Protein AF-A0A7C2QQK3-F1 (afdb_monomer)

Secondary structure (DSSP, 8-state):
-------------PPPHHHHHHHHHHHHHHHHHHHHSS----------S-------PPPPPEEEEE-SSEEEEEEEETTTEEEEEEEETTT-PBPPS-EEEEEETTEEEEPEEEETTEEEEE-GGGS-SS-EEEEEEEE-SS-EEEEEEEE-----HHHHTTS--TT---THHHHHHHHHHHHHHHHHHHHHHHHTSS-------------------------------STTSSHHHHHHHSSSS---------PPPPPTT------EE-TTS-EE--HHHHHHTT-EEEE--EEEEEEEEEEEEEEEE-TTSEEEEE-SS-EEEE--TT----TT-EE-TT-EEEEEEE---HHHHHHHHHHHHHHHHHHHHHHHHHHHHHHSTTSS-HHHHHHHHHHHHHHHHHHHHHGGGGT-PEEEE-SSSEEEEEE---TT-EE-TT-EEEEEE-TT-EEEEEEES-GGGGTTEEEEEEEETTS-EEEEEEEEE-SS-BTTBEEEEEEEES---TT--TT-EEEEEEEEEEEEEEEEEEGGGEEE-TTS-EEEEEE-SSSEEEEEE-EEEESSSSEEEEEES--TT-EEEEESHHHHTT--

Mean predicted aligned error: 18.31 Å

Sequence (596 aa):
MPRQHRATDARGARPAPAATLLRLLLAALLAAGQFALAPAAVAHEGHDHDQPTPLNLPIAPRVVAVTPDYELVGVLSGERRLTIFLHRYATNEPVRNAKLAVASGESAVEASRKEDGVFEAEAPWIATDEPLDLTFRLTLPDDQDILTGRLERPASAAEQAATPPFGALSERHVLAVAGGALMAGVLLALLIGAGLARRRGAGAAEPVSGDSAGSTPPANAKGRLLRRSIAVRVVVVAALAALLGRAGAAESADLPSLPPTTATDQPQRMPDGSLFVPKATQHLLAVRTMVAEETRAPRAVELVGTVIADPNSFGRVQAARPGRIEAPPGGLPFIGKRVEKGELLGVLQPYIEAADKANIESQIAEAEARIVKLRTILSRYNERPGAMPQVRIDEVEGELNALLRKRAELQPSLVAREEIRASVTGVVSAANVVAGQIVEAREVLFEIVDPQRYWVEAIAHDTSVTSSLGRAFAVTTGGERLALELAGLGPSLRQQAAPLMFRVTGGAPANLGVGKPLKVILQSTLEVRGIVLPASSLVRAPSGLPVVWVKTEAERFEPHTVRYEPLDGQRVLVVAGLAADMRVVTEGATLLNQIR

Foldseek 3Di:
DDDDDDDDDDDDDDDDVPVVVVVVVVVVVVVVVVVVPPPPPPPDPPDDDDPPPPCPQFAFFWKWWDDQFKTKIWGDAPQFKTKMAIATPFWRHFAPQKWKWKDFPPDIFTWDDDDRRITMTGDPVSNDQDKTKMWMWIDHPVDTDIIIIIGDHPDPPVVVPPPPPPDDPDPVVVVVVVVVVVVVVVVVVVVVVVVVPPDDDDDDDDDDDDDDDDDDDDDDDDDDDPDDDDVPVVVVVVVVVVVVPDDDDDDDDDDPDRDDPDSPQDWFADPQRKIQFDSVRCVVLVWTWHFWDKDKAFFKDKFKKFKAFDPVQKDWFFAQFWFWKAADPVGADDFFDWDAFFAFRIKGDHDDDPVRLVVLVVLLVVLVVLLVVLVVVVVVCVVPPPPDDPVVNVVSVVSNVVSVVVNVVSVCVNGPIDGGGTRHGAGWNDAPDDHGDIDGHGHGGTMGGHQFWMKMKTWALDPVLVVQFDFKWKAAPVRDIWGWDFPDWAPDDDVNTIITIIITPPTDPPPDDGGGMIMMMTGGPDIAIFTKAFPQQWDAAPVRFIWGWWCPDPRMIDTWGFDWGDRGVGIIGTRDRDDGRTITTRGSRVVSNPHD

Radius of gyration: 51.92 Å; Cα contacts (8 Å, |Δi|>4): 974; chains: 1; bounding box: 99×131×140 Å

Structure (mmCIF, N/CA/C/O backbone):
data_AF-A0A7C2QQK3-F1
#
_entry.id   AF-A0A7C2QQK3-F1
#
loop_
_atom_site.group_PDB
_atom_site.id
_atom_site.type_symbol
_atom_site.label_atom_id
_atom_site.label_alt_id
_atom_site.label_comp_id
_atom_site.label_asym_id
_atom_site.label_entity_id
_atom_site.label_seq_id
_atom_site.pdbx_PDB_ins_code
_atom_site.Cartn_x
_atom_site.Cartn_y
_atom_site.Cartn_z
_atom_site.occupancy
_atom_site.B_iso_or_equiv
_atom_site.auth_seq_id
_atom_site.auth_comp_id
_atom_site.auth_asym_id
_atom_site.auth_atom_id
_atom_site.pdbx_PDB_model_num
ATOM 1 N N . MET A 1 1 ? -38.581 72.144 -27.361 1.00 40.94 1 MET A N 1
ATOM 2 C CA . MET A 1 1 ? -38.156 73.550 -27.141 1.00 40.94 1 MET A CA 1
ATOM 3 C C . MET A 1 1 ? -37.507 73.642 -25.770 1.00 40.94 1 MET A C 1
ATOM 5 O O . MET A 1 1 ? -37.997 72.920 -24.910 1.00 40.94 1 MET A O 1
ATOM 9 N N . PRO A 1 2 ? -36.518 74.521 -25.514 1.00 54.69 2 PRO A N 1
ATOM 10 C CA . PRO A 1 2 ? -35.853 75.517 -26.382 1.00 54.69 2 PRO A CA 1
ATOM 11 C C . PRO A 1 2 ? -34.306 75.296 -26.374 1.00 54.69 2 PRO A C 1
ATOM 13 O O . PRO A 1 2 ? -33.856 74.331 -25.781 1.00 54.69 2 PRO A O 1
ATOM 16 N N . ARG A 1 3 ? -33.372 76.052 -26.963 1.00 34.84 3 ARG A N 1
ATOM 17 C CA . ARG A 1 3 ? -33.247 77.205 -27.879 1.00 34.84 3 ARG A CA 1
ATOM 18 C C . ARG A 1 3 ? -31.761 77.174 -28.311 1.00 34.84 3 ARG A C 1
ATOM 20 O O . ARG A 1 3 ? -30.904 76.900 -27.485 1.00 34.84 3 ARG A O 1
ATOM 27 N N . GLN A 1 4 ? -31.461 77.245 -29.607 1.00 37.53 4 GLN A N 1
ATOM 28 C CA . GLN A 1 4 ? -30.807 78.395 -30.263 1.00 37.53 4 GLN A CA 1
ATOM 29 C C . GLN A 1 4 ? -29.489 78.905 -29.642 1.00 37.53 4 GLN A C 1
ATOM 31 O O . GLN A 1 4 ? -29.513 79.476 -28.562 1.00 37.53 4 GLN A O 1
ATOM 36 N N . HIS A 1 5 ? -28.399 78.887 -30.422 1.00 34.41 5 HIS A N 1
ATOM 37 C CA . HIS A 1 5 ? -27.793 80.102 -31.009 1.00 34.41 5 HIS A CA 1
ATOM 38 C C . HIS A 1 5 ? -26.676 79.732 -32.007 1.00 34.41 5 HIS A C 1
ATOM 40 O O . HIS A 1 5 ? -25.818 78.916 -31.707 1.00 34.41 5 HIS A O 1
ATOM 46 N N . ARG A 1 6 ? -26.838 80.093 -33.292 1.00 33.69 6 ARG A N 1
ATOM 47 C CA . ARG A 1 6 ? -26.238 81.268 -33.977 1.00 33.69 6 ARG A CA 1
ATOM 48 C C . ARG A 1 6 ? -24.703 81.256 -33.912 1.00 33.69 6 ARG A C 1
ATOM 50 O O . ARG A 1 6 ? -24.139 81.475 -32.855 1.00 33.69 6 ARG A O 1
ATOM 57 N N . ALA A 1 7 ? -24.036 80.838 -34.985 1.00 34.94 7 ALA A N 1
ATOM 58 C CA . ALA A 1 7 ? -23.730 81.612 -36.200 1.00 34.94 7 ALA A CA 1
ATOM 59 C C . ALA A 1 7 ? -22.526 82.532 -36.007 1.00 34.94 7 ALA A C 1
ATOM 61 O O . ALA A 1 7 ? -22.624 83.467 -35.226 1.00 34.94 7 ALA A O 1
ATOM 62 N N . THR A 1 8 ? -21.488 82.325 -36.818 1.00 34.78 8 THR A N 1
ATOM 63 C CA . THR A 1 8 ? -20.737 83.405 -37.472 1.00 34.78 8 THR A CA 1
ATOM 64 C C . THR A 1 8 ? -19.872 82.828 -38.587 1.00 34.78 8 THR A C 1
ATOM 66 O O . THR A 1 8 ? -18.930 82.074 -38.366 1.00 34.78 8 THR A O 1
ATOM 69 N N . ASP A 1 9 ? -20.239 83.213 -39.804 1.00 38.50 9 ASP A N 1
ATOM 70 C CA . ASP A 1 9 ? -19.414 83.168 -41.002 1.00 38.50 9 ASP A CA 1
ATOM 71 C C . ASP A 1 9 ? -18.315 84.237 -40.871 1.00 38.50 9 ASP A C 1
ATOM 73 O O . ASP A 1 9 ? -18.612 85.387 -40.537 1.00 38.50 9 ASP A O 1
ATOM 77 N N . ALA A 1 10 ? -17.060 83.892 -41.158 1.00 35.22 10 ALA A N 1
ATOM 78 C CA . ALA A 1 10 ? -15.980 84.863 -41.315 1.00 35.22 10 ALA A CA 1
ATOM 79 C C . ALA A 1 10 ? -15.124 84.489 -42.530 1.00 35.22 10 ALA A C 1
ATOM 81 O O . ALA A 1 10 ? -14.288 83.587 -42.498 1.00 35.22 10 ALA A O 1
ATOM 82 N N . ARG A 1 11 ? -15.362 85.216 -43.627 1.00 41.12 11 ARG A N 1
ATOM 83 C CA . ARG A 1 11 ? -14.527 85.236 -44.833 1.00 41.12 11 ARG A CA 1
ATOM 84 C C . ARG A 1 11 ? -13.123 85.737 -44.486 1.00 41.12 11 ARG A C 1
ATOM 86 O O . ARG A 1 11 ? -12.983 86.818 -43.925 1.00 41.12 11 ARG A O 1
ATOM 93 N N . GLY A 1 12 ? -12.095 85.013 -44.927 1.00 33.34 12 GLY A N 1
ATOM 94 C CA . GLY A 1 12 ? -10.702 85.448 -44.832 1.00 33.34 12 GLY A CA 1
ATOM 95 C C . GLY A 1 12 ? -9.810 84.794 -45.887 1.00 33.34 12 GLY A C 1
ATOM 96 O O . GLY A 1 12 ? -9.457 83.631 -45.759 1.00 33.34 12 GLY A O 1
ATOM 97 N N . ALA A 1 13 ? -9.491 85.568 -46.928 1.00 41.94 13 ALA A N 1
ATOM 98 C CA . ALA A 1 13 ? -8.321 85.500 -47.814 1.00 41.94 13 ALA A CA 1
ATOM 99 C C . ALA A 1 13 ? -7.805 84.118 -48.293 1.00 41.94 13 ALA A C 1
ATOM 101 O O . ALA A 1 13 ? -7.096 83.407 -47.588 1.00 41.94 13 ALA A O 1
ATOM 102 N N . ARG A 1 14 ? -8.031 83.808 -49.580 1.00 46.09 14 ARG A N 1
ATOM 103 C CA . ARG A 1 14 ? -7.298 82.757 -50.311 1.00 46.09 14 ARG A CA 1
ATOM 104 C C . ARG A 1 14 ? -5.893 83.259 -50.704 1.00 46.09 14 ARG A C 1
ATOM 106 O O . ARG A 1 14 ? -5.821 84.202 -51.491 1.00 46.09 14 ARG A O 1
ATOM 113 N N . PRO A 1 15 ? -4.786 82.640 -50.251 1.00 46.12 15 PRO A N 1
ATOM 114 C CA . PRO A 1 15 ? -3.475 82.831 -50.869 1.00 46.12 15 PRO A CA 1
ATOM 115 C C . PRO A 1 15 ? -3.367 82.054 -52.195 1.00 46.12 15 PRO A C 1
ATOM 117 O O . PRO A 1 15 ? -3.957 80.986 -52.362 1.00 46.12 15 PRO A O 1
ATOM 120 N N . ALA A 1 16 ? -2.611 82.618 -53.142 1.00 49.19 16 ALA A N 1
ATOM 121 C CA . ALA A 1 16 ? -2.389 82.110 -54.496 1.00 49.19 16 ALA A CA 1
ATOM 122 C C . ALA A 1 16 ? -1.953 80.623 -54.537 1.00 49.19 16 ALA A C 1
ATOM 124 O O . ALA A 1 16 ? -1.145 80.196 -53.707 1.00 49.19 16 ALA A O 1
ATOM 125 N N . PRO A 1 17 ? -2.421 79.833 -55.526 1.00 51.62 17 PRO A N 1
ATOM 126 C CA . PRO A 1 17 ? -2.333 78.370 -55.505 1.00 51.62 17 PRO A CA 1
ATOM 127 C C . PRO A 1 17 ? -0.897 77.826 -55.521 1.00 51.62 17 PRO A C 1
ATOM 129 O O . PRO A 1 17 ? -0.668 76.730 -55.026 1.00 51.62 17 PRO A O 1
ATOM 132 N N . ALA A 1 18 ? 0.090 78.577 -56.017 1.00 52.53 18 ALA A N 1
ATOM 133 C CA . ALA A 1 18 ? 1.447 78.066 -56.228 1.00 52.53 18 ALA A CA 1
ATOM 134 C C . ALA A 1 18 ? 2.254 77.837 -54.931 1.00 52.53 18 ALA A C 1
ATOM 136 O O . ALA A 1 18 ? 2.987 76.854 -54.830 1.00 52.53 18 ALA A O 1
ATOM 137 N N . ALA A 1 19 ? 2.108 78.696 -53.914 1.00 51.47 19 ALA A N 1
ATOM 138 C CA . ALA A 1 19 ? 2.825 78.532 -52.641 1.00 51.47 19 ALA A CA 1
ATOM 139 C C . ALA A 1 19 ? 2.189 77.446 -51.756 1.00 51.47 19 ALA A C 1
ATOM 141 O O . ALA A 1 19 ? 2.882 76.758 -51.004 1.00 51.47 19 ALA A O 1
ATOM 142 N N . THR A 1 20 ? 0.874 77.260 -51.881 1.00 55.06 20 THR A N 1
ATOM 143 C CA . THR A 1 20 ? 0.112 76.213 -51.194 1.00 55.06 20 THR A CA 1
ATOM 144 C C . THR A 1 20 ? 0.349 74.851 -51.845 1.00 55.06 20 THR A C 1
ATOM 146 O O . THR A 1 20 ? 0.565 73.884 -51.124 1.00 55.06 20 THR A O 1
ATOM 149 N N . LEU A 1 21 ? 0.428 74.780 -53.183 1.00 54.09 21 LEU A N 1
ATOM 150 C CA . LEU A 1 21 ? 0.803 73.564 -53.917 1.00 54.09 21 LEU A CA 1
ATOM 151 C C . LEU A 1 21 ? 2.232 73.121 -53.609 1.00 54.09 21 LEU A C 1
ATOM 153 O O . LEU A 1 21 ? 2.440 71.937 -53.391 1.00 54.09 21 LEU A O 1
ATOM 157 N N . LEU A 1 22 ? 3.199 74.040 -53.516 1.00 55.88 22 LEU A N 1
ATOM 158 C CA . LEU A 1 22 ? 4.580 73.682 -53.173 1.00 55.88 22 LEU A CA 1
ATOM 159 C C . LEU A 1 22 ? 4.708 73.193 -51.721 1.00 55.88 22 LEU A C 1
ATOM 161 O O . LEU A 1 22 ? 5.446 72.251 -51.457 1.00 55.88 22 LEU A O 1
ATOM 165 N N . ARG A 1 23 ? 3.961 73.788 -50.779 1.00 56.34 23 ARG A N 1
ATOM 166 C CA . ARG A 1 23 ? 3.910 73.324 -49.381 1.00 56.34 23 ARG A CA 1
ATOM 167 C C . ARG A 1 23 ? 3.159 71.999 -49.230 1.00 56.34 23 ARG A C 1
ATOM 169 O O . ARG A 1 23 ? 3.578 71.182 -48.420 1.00 56.34 23 ARG A O 1
ATOM 176 N N . LEU A 1 24 ? 2.120 71.757 -50.033 1.00 64.19 24 LEU A N 1
ATOM 177 C CA . LEU A 1 24 ? 1.419 70.469 -50.113 1.00 64.19 24 LEU A CA 1
ATOM 178 C C . LEU A 1 24 ? 2.286 69.384 -50.762 1.00 64.19 24 LEU A C 1
ATOM 180 O O . LEU A 1 24 ? 2.280 68.261 -50.280 1.00 64.19 24 LEU A O 1
ATOM 184 N N . LEU A 1 25 ? 3.087 69.714 -51.780 1.00 62.25 25 LEU A N 1
ATOM 185 C CA . LEU A 1 25 ? 4.060 68.797 -52.388 1.00 62.25 25 LEU A CA 1
ATOM 186 C C . LEU A 1 25 ? 5.205 68.466 -51.427 1.00 62.25 25 LEU A C 1
ATOM 188 O O . LEU A 1 25 ? 5.598 67.310 -51.329 1.00 62.25 25 LEU A O 1
ATOM 192 N N . LEU A 1 26 ? 5.707 69.451 -50.673 1.00 60.78 26 LEU A N 1
ATOM 193 C CA . LEU A 1 26 ? 6.748 69.218 -49.670 1.00 60.78 26 LEU A CA 1
ATOM 194 C C . LEU A 1 26 ? 6.215 68.408 -48.478 1.00 60.78 26 LEU A C 1
ATOM 196 O O . LEU A 1 26 ? 6.904 67.515 -47.997 1.00 60.78 26 LEU A O 1
ATOM 200 N N . ALA A 1 27 ? 4.984 68.679 -48.030 1.00 62.91 27 ALA A N 1
ATOM 201 C CA . ALA A 1 27 ? 4.314 67.897 -46.992 1.00 62.91 27 ALA A CA 1
ATOM 202 C C . ALA A 1 27 ? 3.978 66.473 -47.470 1.00 62.91 27 ALA A C 1
ATOM 204 O O . ALA A 1 27 ? 4.145 65.530 -46.704 1.00 62.91 27 ALA A O 1
ATOM 205 N N . ALA A 1 28 ? 3.592 66.298 -48.739 1.00 63.09 28 ALA A N 1
ATOM 206 C CA . ALA A 1 28 ? 3.385 64.987 -49.349 1.00 63.09 28 ALA A CA 1
ATOM 207 C C . ALA A 1 28 ? 4.700 64.204 -49.506 1.00 63.09 28 ALA A C 1
ATOM 209 O O . ALA A 1 28 ? 4.709 63.004 -49.262 1.00 63.09 28 ALA A O 1
ATOM 210 N N . LEU A 1 29 ? 5.822 64.860 -49.831 1.00 59.62 29 LEU A N 1
ATOM 211 C CA . LEU A 1 29 ? 7.143 64.215 -49.872 1.00 59.62 29 LEU A CA 1
ATOM 212 C C . LEU A 1 29 ? 7.681 63.867 -48.476 1.00 59.62 29 LEU A C 1
ATOM 214 O O . LEU A 1 29 ? 8.307 62.823 -48.315 1.00 59.62 29 LEU A O 1
ATOM 218 N N . LEU A 1 30 ? 7.424 64.696 -47.460 1.00 53.91 30 LEU A N 1
ATOM 219 C CA . LEU A 1 30 ? 7.765 64.383 -46.066 1.00 53.91 30 LEU A CA 1
ATOM 220 C C . LEU A 1 30 ? 6.890 63.250 -45.502 1.00 53.91 30 LEU A C 1
ATOM 222 O O . LEU A 1 30 ? 7.413 62.385 -44.804 1.00 53.91 30 LEU A O 1
ATOM 226 N N . ALA A 1 31 ? 5.603 63.195 -45.856 1.00 54.06 31 ALA A N 1
ATOM 227 C CA . ALA A 1 31 ? 4.715 62.085 -45.506 1.00 54.06 31 ALA A CA 1
ATOM 228 C C . ALA A 1 31 ? 5.073 60.788 -46.261 1.00 54.06 31 ALA A C 1
ATOM 230 O O . ALA A 1 31 ? 5.078 59.713 -45.665 1.00 54.06 31 ALA A O 1
ATOM 231 N N . ALA A 1 32 ? 5.459 60.877 -47.539 1.00 51.06 32 ALA A N 1
ATOM 232 C CA . ALA A 1 32 ? 5.952 59.736 -48.316 1.00 51.06 32 ALA A CA 1
ATOM 233 C C . ALA A 1 32 ? 7.315 59.229 -47.806 1.00 51.06 32 ALA A C 1
ATOM 235 O O . ALA A 1 32 ? 7.555 58.026 -47.786 1.00 51.06 32 ALA A O 1
ATOM 236 N N . GLY A 1 33 ? 8.183 60.123 -47.319 1.00 46.44 33 GLY A N 1
ATOM 237 C CA . GLY A 1 33 ? 9.449 59.763 -46.672 1.00 46.44 33 GLY A CA 1
ATOM 238 C C . GLY A 1 33 ? 9.269 59.073 -45.315 1.00 46.44 33 GLY A C 1
ATOM 239 O O . GLY A 1 33 ? 10.039 58.177 -44.982 1.00 46.44 33 GLY A O 1
ATOM 240 N N . GLN A 1 34 ? 8.223 59.425 -44.558 1.00 46.56 34 GLN A N 1
ATOM 241 C CA . GLN A 1 34 ? 7.850 58.711 -43.329 1.00 46.56 34 GLN A CA 1
ATOM 242 C C . GLN A 1 34 ? 7.239 57.329 -43.613 1.00 46.56 34 GLN A C 1
ATOM 244 O O . GLN A 1 34 ? 7.414 56.421 -42.807 1.00 46.56 34 GLN A O 1
ATOM 249 N N . PHE A 1 35 ? 6.612 57.135 -44.777 1.00 44.16 35 PHE A N 1
ATOM 250 C CA . PHE A 1 35 ? 6.170 55.816 -45.247 1.00 44.16 35 PHE A CA 1
ATOM 251 C C . PHE A 1 35 ? 7.309 54.955 -45.822 1.00 44.16 35 PHE A C 1
ATOM 253 O O . PHE A 1 35 ? 7.204 53.734 -45.809 1.00 44.16 35 PHE A O 1
ATOM 260 N N . ALA A 1 36 ? 8.409 55.565 -46.280 1.00 44.12 36 ALA A N 1
ATOM 261 C CA . ALA A 1 36 ? 9.581 54.859 -46.809 1.00 44.12 36 ALA A CA 1
ATOM 262 C C . ALA A 1 36 ? 10.621 54.460 -45.738 1.00 44.12 36 ALA A C 1
ATOM 264 O O . ALA A 1 36 ? 11.519 53.674 -46.030 1.00 44.12 36 ALA A O 1
ATOM 265 N N . LEU A 1 37 ? 10.511 54.987 -44.510 1.00 43.28 37 LEU A N 1
ATOM 266 C CA . LEU A 1 37 ? 11.311 54.570 -43.344 1.00 43.28 37 LEU A CA 1
ATOM 267 C C . LEU A 1 37 ? 10.483 53.948 -42.209 1.00 43.28 37 LEU A C 1
ATOM 269 O O . LEU A 1 37 ? 11.032 53.631 -41.152 1.00 43.28 37 LEU A O 1
ATOM 273 N N . ALA A 1 38 ? 9.189 53.716 -42.419 1.00 40.62 38 ALA A N 1
ATOM 274 C CA . ALA A 1 38 ? 8.499 52.701 -41.640 1.00 40.62 38 ALA A CA 1
ATOM 275 C C . ALA A 1 38 ? 9.080 51.340 -42.060 1.00 40.62 38 ALA A C 1
ATOM 277 O O . ALA A 1 38 ? 9.177 51.092 -43.267 1.00 40.62 38 ALA A O 1
ATOM 278 N N . PRO A 1 39 ? 9.491 50.454 -41.131 1.00 39.47 39 PRO A N 1
ATOM 279 C CA . PRO A 1 39 ? 9.759 49.082 -41.522 1.00 39.47 39 PRO A CA 1
ATOM 280 C C . PRO A 1 39 ? 8.485 48.587 -42.199 1.00 39.47 39 PRO A C 1
ATOM 282 O O . PRO A 1 39 ? 7.393 48.727 -41.643 1.00 39.47 39 PRO A O 1
ATOM 285 N N . ALA A 1 40 ? 8.612 48.081 -43.424 1.00 34.06 40 ALA A N 1
ATOM 286 C CA . ALA A 1 40 ? 7.539 47.322 -44.023 1.00 34.06 40 ALA A CA 1
ATOM 287 C C . ALA A 1 40 ? 7.204 46.216 -43.020 1.00 34.06 40 ALA A C 1
ATOM 289 O O . ALA A 1 40 ? 7.982 45.283 -42.827 1.00 34.06 40 ALA A O 1
ATOM 290 N N . ALA A 1 41 ? 6.063 46.356 -42.346 1.00 38.47 41 ALA A N 1
ATOM 291 C CA . ALA A 1 41 ? 5.343 45.224 -41.816 1.00 38.47 41 ALA A CA 1
ATOM 292 C C . ALA A 1 41 ? 4.956 44.405 -43.046 1.00 38.47 41 ALA A C 1
ATOM 294 O O . ALA A 1 41 ? 3.901 44.594 -43.649 1.00 38.47 41 ALA A O 1
ATOM 295 N N . VAL A 1 42 ? 5.891 43.565 -43.485 1.00 38.34 42 VAL A N 1
ATOM 296 C CA . VAL A 1 42 ? 5.578 42.427 -44.324 1.00 38.34 42 VAL A CA 1
ATOM 297 C C . VAL A 1 42 ? 4.601 41.633 -43.474 1.00 38.34 42 VAL A C 1
ATOM 299 O O . VAL A 1 42 ? 4.972 41.109 -42.426 1.00 38.34 42 VAL A O 1
ATOM 302 N N . ALA A 1 43 ? 3.337 41.605 -43.890 1.00 37.94 43 ALA A N 1
ATOM 303 C CA . ALA A 1 43 ? 2.456 40.509 -43.544 1.00 37.94 43 ALA A CA 1
ATOM 304 C C . ALA A 1 43 ? 3.087 39.263 -44.174 1.00 37.94 43 ALA A C 1
ATOM 306 O O . ALA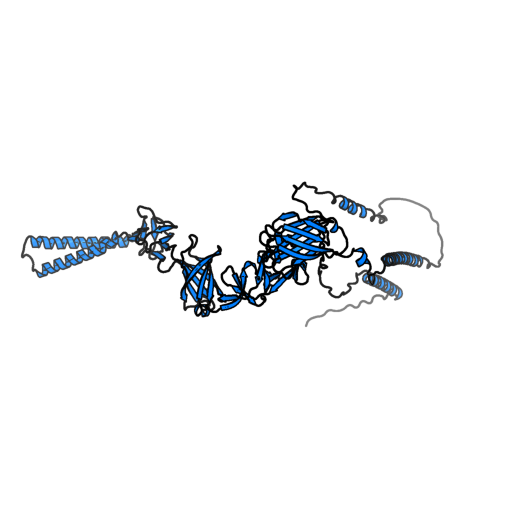 A 1 43 ? 2.802 38.905 -45.313 1.00 37.94 43 ALA A O 1
ATOM 307 N N . HIS A 1 44 ? 4.066 38.703 -43.472 1.00 31.73 44 HIS A N 1
ATOM 308 C CA . HIS A 1 44 ? 4.564 37.375 -43.733 1.00 31.73 44 HIS A CA 1
ATOM 309 C C . HIS A 1 44 ? 3.482 36.424 -43.226 1.00 31.73 44 HIS A C 1
ATOM 311 O O . HIS A 1 44 ? 2.837 36.695 -42.207 1.00 31.73 44 HIS A O 1
ATOM 317 N N . GLU A 1 45 ? 3.248 35.331 -43.949 1.00 36.12 45 GLU A N 1
ATOM 318 C CA . GLU A 1 45 ? 2.536 34.181 -43.399 1.00 36.12 45 GLU A CA 1
ATOM 319 C C . GLU A 1 45 ? 3.051 33.943 -41.979 1.00 36.12 45 GLU A C 1
ATOM 321 O O . GLU A 1 45 ? 4.253 34.097 -41.728 1.00 36.12 45 GLU A O 1
ATOM 326 N N . GLY A 1 46 ? 2.146 33.661 -41.042 1.00 34.59 46 GLY A N 1
ATOM 327 C CA . GLY A 1 46 ? 2.509 33.247 -39.694 1.00 34.59 46 GLY A CA 1
ATOM 328 C C . GLY A 1 46 ? 3.314 31.958 -39.785 1.00 34.59 46 GLY A C 1
ATOM 329 O O . GLY A 1 46 ? 2.753 30.877 -39.682 1.00 34.59 46 GLY A O 1
ATOM 330 N N . HIS A 1 47 ? 4.609 32.098 -40.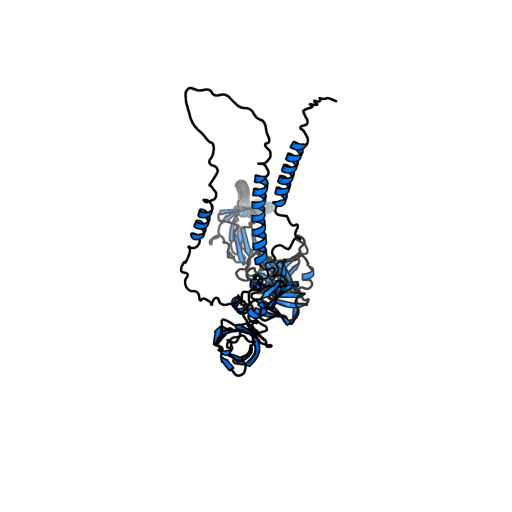059 1.00 36.38 47 HIS A N 1
ATOM 331 C CA . HIS A 1 47 ? 5.607 31.076 -39.881 1.00 36.38 47 HIS A CA 1
ATOM 332 C C . HIS A 1 47 ? 5.672 30.850 -38.389 1.00 36.38 47 HIS A C 1
ATOM 334 O O . HIS A 1 47 ? 5.925 31.778 -37.614 1.00 36.38 47 HIS A O 1
ATOM 340 N N . ASP A 1 48 ? 5.325 29.616 -38.056 1.00 40.69 48 ASP A N 1
ATOM 341 C CA . ASP A 1 48 ? 5.473 28.971 -36.777 1.00 40.69 48 ASP A CA 1
ATOM 342 C C . ASP A 1 48 ? 6.542 29.635 -35.915 1.00 40.69 48 ASP A C 1
ATOM 344 O O . ASP A 1 48 ? 7.708 29.770 -36.292 1.00 40.69 48 ASP A O 1
ATOM 348 N N . HIS A 1 49 ? 6.098 30.049 -34.732 1.00 41.34 49 HIS A N 1
ATOM 349 C CA . HIS A 1 49 ? 6.969 30.262 -33.596 1.00 41.34 49 HIS A CA 1
ATOM 350 C C . HIS A 1 49 ? 7.981 29.127 -33.529 1.00 41.34 49 HIS A C 1
ATOM 352 O O . HIS A 1 49 ? 7.558 27.977 -33.430 1.00 41.34 49 HIS A O 1
ATOM 358 N N . ASP A 1 50 ? 9.267 29.484 -33.577 1.00 46.16 50 ASP A N 1
ATOM 359 C CA . ASP A 1 50 ? 10.397 28.719 -33.059 1.00 46.16 50 ASP A CA 1
ATOM 360 C C . ASP A 1 50 ? 10.087 27.226 -32.885 1.00 46.16 50 ASP A C 1
ATOM 362 O O . ASP A 1 50 ? 9.969 26.726 -31.764 1.00 46.16 50 ASP A O 1
ATOM 366 N N . GLN A 1 51 ? 9.979 26.481 -33.990 1.00 34.00 51 GLN A N 1
ATOM 367 C CA . GLN A 1 51 ? 10.522 25.139 -33.904 1.00 34.00 51 GLN A CA 1
ATOM 368 C C . GLN A 1 51 ? 12.024 25.373 -33.807 1.00 34.00 51 GLN A C 1
ATOM 370 O O . GLN A 1 51 ? 12.599 25.880 -34.778 1.00 34.00 51 GLN A O 1
ATOM 375 N N . PRO A 1 52 ? 12.671 25.106 -32.653 1.00 38.16 52 PRO A N 1
ATOM 376 C CA . PRO A 1 52 ? 14.118 25.069 -32.651 1.00 38.16 52 PRO A CA 1
ATOM 377 C C . PRO A 1 52 ? 14.504 24.160 -33.812 1.00 38.16 52 PRO A C 1
ATOM 379 O O . PRO A 1 52 ? 13.947 23.065 -33.936 1.00 38.16 52 PRO A O 1
ATOM 382 N N . THR A 1 53 ? 15.389 24.639 -34.693 1.00 41.28 53 THR A N 1
ATOM 383 C CA . THR A 1 53 ? 16.024 23.784 -35.696 1.00 41.28 53 THR A CA 1
ATOM 384 C C . THR A 1 53 ? 16.361 22.491 -34.973 1.00 41.28 53 THR A C 1
ATOM 386 O O . THR A 1 53 ? 17.007 22.603 -33.922 1.00 41.28 53 THR A O 1
ATOM 389 N N . PRO A 1 54 ? 15.873 21.311 -35.415 1.00 41.09 54 PRO A N 1
ATOM 390 C CA . PRO A 1 54 ? 16.155 20.085 -34.699 1.00 41.09 54 PRO A CA 1
ATOM 391 C C . PRO A 1 54 ? 17.659 20.060 -34.514 1.00 41.09 54 PRO A C 1
ATOM 393 O O . PRO A 1 54 ? 18.420 20.146 -35.483 1.00 41.09 54 PRO A O 1
ATOM 396 N N . LEU A 1 55 ? 18.070 20.080 -33.250 1.00 42.47 55 LEU A N 1
ATOM 397 C CA . LEU A 1 55 ? 19.445 19.893 -32.856 1.00 42.47 55 LEU A CA 1
ATOM 398 C C . LEU A 1 55 ? 19.748 18.445 -33.231 1.00 42.47 55 LEU A C 1
ATOM 400 O O . LEU A 1 55 ? 19.732 17.562 -32.389 1.00 42.47 55 LEU A O 1
ATOM 404 N N . ASN A 1 56 ? 19.992 18.183 -34.517 1.00 53.56 56 ASN A N 1
ATOM 405 C CA . ASN A 1 56 ? 20.705 17.000 -34.961 1.00 53.56 56 ASN A CA 1
ATOM 406 C C . ASN A 1 56 ? 22.150 17.235 -34.543 1.00 53.56 56 ASN A C 1
ATOM 408 O O . ASN A 1 56 ? 23.027 17.574 -35.339 1.00 53.56 56 ASN A O 1
ATOM 412 N N . LEU A 1 57 ? 22.350 17.165 -33.230 1.00 58.44 57 LEU A N 1
ATOM 413 C CA . LEU A 1 57 ? 23.652 17.155 -32.625 1.00 58.44 57 LEU A CA 1
ATOM 414 C C . LEU A 1 57 ? 24.420 16.013 -33.283 1.00 58.44 57 LEU A C 1
ATOM 416 O O . LEU A 1 57 ? 23.857 14.929 -33.459 1.00 58.44 57 LEU A O 1
ATOM 420 N N . PRO A 1 58 ? 25.670 16.247 -33.700 1.00 64.88 58 PRO A N 1
ATOM 421 C CA . PRO A 1 58 ? 26.460 15.185 -34.278 1.00 64.88 58 PRO A CA 1
ATOM 422 C C . PRO A 1 58 ? 26.532 14.048 -33.255 1.00 64.88 58 PRO A C 1
ATOM 424 O O . PRO A 1 58 ? 26.874 14.257 -32.091 1.00 64.88 58 PRO A O 1
ATOM 427 N N . ILE A 1 59 ? 26.162 12.856 -33.705 1.00 75.50 59 ILE A N 1
ATOM 428 C CA . ILE A 1 59 ? 26.182 11.608 -32.950 1.00 75.50 59 ILE A CA 1
ATOM 429 C C . ILE A 1 59 ? 27.501 10.908 -33.306 1.00 75.50 59 ILE A C 1
ATOM 431 O O . ILE A 1 59 ? 27.849 10.811 -34.484 1.00 75.50 59 ILE A O 1
ATOM 435 N N . ALA A 1 60 ? 28.267 10.444 -32.313 1.00 82.88 60 ALA A N 1
ATOM 436 C CA . ALA A 1 60 ? 29.542 9.764 -32.571 1.00 82.88 60 ALA A CA 1
ATOM 437 C C . ALA A 1 60 ? 29.350 8.503 -33.449 1.00 82.88 60 ALA A C 1
ATOM 439 O O . ALA A 1 60 ? 28.332 7.821 -33.285 1.00 82.88 60 ALA A O 1
ATOM 440 N N . PRO A 1 61 ? 30.291 8.153 -34.347 1.00 87.88 61 PRO A N 1
ATOM 441 C CA . PRO A 1 61 ? 30.220 6.916 -35.125 1.00 87.88 61 PRO A CA 1
ATOM 442 C C . PRO A 1 61 ? 30.061 5.693 -34.221 1.00 87.88 61 PRO A C 1
ATOM 444 O O . PRO A 1 61 ? 30.744 5.572 -33.199 1.00 87.88 61 PRO A O 1
ATOM 447 N N . ARG A 1 62 ? 29.154 4.787 -34.588 1.00 91.44 62 ARG A N 1
ATOM 448 C CA . ARG A 1 62 ? 28.830 3.609 -33.780 1.00 91.44 62 ARG A CA 1
ATOM 449 C C . ARG A 1 62 ? 28.514 2.392 -34.624 1.00 91.44 62 ARG A C 1
ATOM 451 O O . ARG A 1 62 ? 28.095 2.499 -35.770 1.00 91.44 62 ARG A O 1
ATOM 458 N N . VAL A 1 63 ? 28.705 1.239 -34.008 1.00 94.00 63 VAL A N 1
ATOM 459 C CA . VAL A 1 63 ? 28.339 -0.072 -34.526 1.00 94.00 63 VAL A CA 1
ATOM 460 C C . VAL A 1 63 ? 27.309 -0.682 -33.593 1.00 94.00 63 VAL A C 1
ATOM 462 O O . VAL A 1 63 ? 27.467 -0.637 -32.373 1.00 94.00 63 VAL A O 1
ATOM 465 N N . VAL A 1 64 ? 26.260 -1.261 -34.166 1.00 95.56 64 VAL A N 1
ATOM 466 C CA . VAL A 1 64 ? 25.248 -2.021 -33.430 1.00 95.56 64 VAL A CA 1
ATOM 467 C C . VAL A 1 64 ? 25.308 -3.463 -33.912 1.00 95.56 64 VAL A C 1
ATOM 469 O O . VAL A 1 64 ? 25.333 -3.712 -35.116 1.00 95.56 64 VAL A O 1
ATOM 472 N N . ALA A 1 65 ? 25.344 -4.404 -32.975 1.00 95.69 65 ALA A N 1
ATOM 473 C CA . ALA A 1 65 ? 25.297 -5.830 -33.262 1.00 95.69 65 ALA A CA 1
ATOM 474 C C . ALA A 1 65 ? 24.345 -6.515 -32.274 1.00 95.69 65 ALA A C 1
ATOM 476 O O . ALA A 1 65 ? 24.376 -6.233 -31.075 1.00 95.69 65 ALA A O 1
ATOM 477 N N . VAL A 1 66 ? 23.469 -7.382 -32.779 1.00 95.00 66 VAL A N 1
ATOM 478 C CA . VAL A 1 66 ? 22.375 -7.978 -32.000 1.00 95.00 66 VAL A CA 1
ATOM 479 C C . VAL A 1 66 ? 22.289 -9.470 -32.290 1.00 95.00 66 VAL A C 1
ATOM 481 O O . VAL A 1 66 ? 22.299 -9.875 -33.450 1.00 95.00 66 VAL A O 1
ATOM 484 N N . THR A 1 67 ? 22.171 -10.268 -31.236 1.00 95.31 67 THR A N 1
ATOM 485 C CA . THR A 1 67 ? 21.838 -11.698 -31.270 1.00 95.31 67 THR A CA 1
ATOM 486 C C . THR A 1 67 ? 20.563 -11.927 -30.444 1.00 95.31 67 THR A C 1
ATOM 488 O O . THR A 1 67 ? 20.066 -10.979 -29.827 1.00 95.31 67 THR A O 1
ATOM 491 N N . PRO A 1 68 ? 19.973 -13.139 -30.431 1.00 94.06 68 PRO A N 1
ATOM 492 C CA . PRO A 1 68 ? 18.772 -13.404 -29.635 1.00 94.06 68 PRO A CA 1
ATOM 493 C C . PRO A 1 68 ? 18.932 -13.067 -28.143 1.00 94.06 68 PRO A C 1
ATOM 495 O O . PRO A 1 68 ? 17.986 -12.592 -27.514 1.00 94.06 68 PRO A O 1
ATOM 498 N N . ASP A 1 69 ? 20.138 -13.256 -27.599 1.00 95.31 69 ASP A N 1
ATOM 499 C CA . ASP A 1 69 ? 20.419 -13.093 -26.171 1.00 95.31 69 ASP A CA 1
ATOM 500 C C . ASP A 1 69 ? 21.148 -11.789 -25.831 1.00 95.31 69 ASP A C 1
ATOM 502 O O . ASP A 1 69 ? 21.013 -11.274 -24.711 1.00 95.31 69 ASP A O 1
ATOM 506 N N . TYR A 1 70 ? 21.883 -11.212 -26.787 1.00 96.75 70 TYR A N 1
ATOM 507 C CA . TYR A 1 70 ? 22.788 -10.096 -26.538 1.00 96.75 70 TYR A CA 1
ATOM 508 C C . TYR A 1 70 ? 22.569 -8.919 -27.481 1.00 96.75 70 TYR A C 1
ATOM 510 O O . TYR A 1 70 ? 22.268 -9.047 -28.663 1.00 96.75 70 TYR A O 1
ATOM 518 N N . GLU A 1 71 ? 22.770 -7.727 -26.938 1.00 96.88 71 GLU A N 1
ATOM 519 C CA . GLU A 1 71 ? 22.772 -6.480 -27.682 1.00 96.88 71 GLU A CA 1
ATOM 520 C C . GLU A 1 71 ? 24.059 -5.721 -27.367 1.00 96.88 71 GLU A C 1
ATOM 522 O O . GLU A 1 71 ? 24.365 -5.439 -26.202 1.00 96.88 71 GLU A O 1
ATOM 527 N N . LEU A 1 72 ? 24.808 -5.389 -28.414 1.00 97.44 72 LEU A N 1
ATOM 528 C CA . LEU A 1 72 ? 26.088 -4.708 -28.338 1.00 97.44 72 LEU A CA 1
ATOM 529 C C . LEU A 1 72 ? 26.030 -3.391 -29.104 1.00 97.44 72 LEU A C 1
ATOM 531 O O . LEU A 1 72 ? 25.590 -3.341 -30.253 1.00 97.44 72 LEU A O 1
ATOM 535 N N . VAL A 1 73 ? 26.533 -2.333 -28.472 1.00 96.81 73 VAL A N 1
ATOM 536 C CA . VAL A 1 73 ? 26.800 -1.052 -29.131 1.00 96.81 73 VAL A CA 1
ATOM 537 C C . VAL A 1 73 ? 28.251 -0.675 -28.888 1.00 96.81 73 VAL A C 1
ATOM 539 O O . VAL A 1 73 ? 28.675 -0.550 -27.741 1.00 96.81 73 VAL A O 1
ATOM 542 N N . GLY A 1 74 ? 29.015 -0.502 -29.960 1.00 93.88 74 GLY A N 1
ATOM 543 C CA . GLY A 1 74 ? 30.364 0.051 -29.917 1.00 93.88 74 GLY A CA 1
ATOM 544 C C . GLY A 1 74 ? 30.342 1.505 -30.367 1.00 93.88 74 GLY A C 1
ATOM 545 O O . GLY A 1 74 ? 29.905 1.781 -31.478 1.00 93.88 74 GLY A O 1
ATOM 546 N N . VAL A 1 75 ? 30.824 2.425 -29.537 1.00 92.00 75 VAL A N 1
ATOM 547 C CA . VAL A 1 75 ? 30.897 3.861 -29.832 1.00 92.00 75 VAL A CA 1
ATOM 548 C C . VAL A 1 75 ? 32.355 4.275 -29.982 1.00 92.00 75 VAL A C 1
ATOM 550 O O . VAL A 1 75 ? 33.179 4.053 -29.086 1.00 92.00 75 VAL A O 1
ATOM 553 N N . LEU A 1 76 ? 32.685 4.883 -31.119 1.00 88.56 76 LEU A N 1
ATOM 554 C CA . LEU A 1 76 ? 34.025 5.390 -31.382 1.00 88.56 76 LEU A CA 1
ATOM 555 C C . LEU A 1 76 ? 34.303 6.602 -30.479 1.00 88.56 76 LEU A C 1
ATOM 557 O O . LEU A 1 76 ? 33.637 7.630 -30.568 1.00 88.56 76 LEU A O 1
ATOM 561 N N . SER A 1 77 ? 35.281 6.463 -29.586 1.00 78.69 77 SER A N 1
ATOM 562 C CA . SER A 1 77 ? 35.674 7.460 -28.589 1.00 78.69 77 SER A CA 1
ATOM 563 C C . SER A 1 77 ? 37.092 7.955 -28.894 1.00 78.69 77 SER A C 1
ATOM 565 O O . SER A 1 77 ? 38.075 7.314 -28.538 1.00 78.69 77 SER A O 1
ATOM 567 N N . GLY A 1 78 ? 37.228 9.095 -29.571 1.00 74.81 78 GLY A N 1
ATOM 568 C CA . GLY A 1 78 ? 38.526 9.551 -30.093 1.00 74.81 78 GLY A CA 1
ATOM 569 C C . GLY A 1 78 ? 38.963 8.780 -31.350 1.00 74.81 78 GLY A C 1
ATOM 570 O O . GLY A 1 78 ? 38.136 8.180 -32.026 1.00 74.81 78 GLY A O 1
ATOM 571 N N . GLU A 1 79 ? 40.257 8.801 -31.688 1.00 75.44 79 GLU A N 1
ATOM 572 C CA . GLU A 1 79 ? 40.743 8.296 -32.992 1.00 75.44 79 GLU A CA 1
ATOM 573 C C . GLU A 1 79 ? 40.965 6.772 -33.060 1.00 75.44 79 GLU A C 1
ATOM 575 O O . GLU A 1 79 ? 40.988 6.203 -34.148 1.00 75.44 79 GLU A O 1
ATOM 580 N N . ARG A 1 80 ? 41.177 6.094 -31.922 1.00 84.19 80 ARG A N 1
ATOM 581 C CA . ARG A 1 80 ? 41.635 4.682 -31.880 1.00 84.19 80 ARG A CA 1
ATOM 582 C C . ARG A 1 80 ? 40.925 3.794 -30.868 1.00 84.19 80 ARG A C 1
ATOM 584 O O . ARG A 1 80 ? 41.260 2.616 -30.754 1.00 84.19 80 ARG A O 1
ATOM 591 N N . ARG A 1 81 ? 39.981 4.348 -30.109 1.00 89.94 81 ARG A N 1
ATOM 592 C CA . ARG A 1 81 ? 39.344 3.654 -28.991 1.00 89.94 81 ARG A CA 1
ATOM 593 C C . ARG A 1 81 ? 37.869 3.433 -29.280 1.00 89.94 81 ARG A C 1
ATOM 595 O O . ARG A 1 81 ? 37.144 4.367 -29.607 1.00 89.94 81 ARG A O 1
ATOM 602 N N . LEU A 1 82 ? 37.432 2.194 -29.120 1.00 91.81 82 LEU A N 1
ATOM 603 C CA . LEU A 1 82 ? 36.041 1.780 -29.204 1.00 91.81 82 LEU A CA 1
ATOM 604 C C . LEU A 1 82 ? 35.550 1.434 -27.797 1.00 91.81 82 LEU A C 1
ATOM 606 O O . LEU A 1 82 ? 36.050 0.493 -27.177 1.00 91.81 82 LEU A O 1
ATOM 610 N N . THR A 1 83 ? 34.575 2.194 -27.304 1.00 93.69 83 THR A N 1
ATOM 611 C CA . THR A 1 83 ? 33.883 1.910 -26.041 1.00 93.69 83 THR A CA 1
ATOM 612 C C . THR A 1 83 ? 32.683 1.031 -26.347 1.00 93.69 83 THR A C 1
ATOM 614 O O . THR A 1 83 ? 31.845 1.395 -27.166 1.00 93.69 83 THR A O 1
ATOM 617 N N . ILE A 1 84 ? 32.600 -0.138 -25.724 1.00 95.44 84 ILE A N 1
ATOM 618 C CA . ILE A 1 84 ? 31.632 -1.175 -26.070 1.00 95.44 84 ILE A CA 1
ATOM 619 C C . ILE A 1 84 ? 30.715 -1.433 -24.887 1.00 95.44 84 ILE A C 1
ATOM 621 O O . ILE A 1 84 ? 31.167 -1.761 -23.791 1.00 95.44 84 ILE A O 1
ATOM 625 N N . PHE A 1 85 ? 29.418 -1.339 -25.144 1.00 96.75 85 PHE A N 1
ATOM 626 C CA . PHE A 1 85 ? 28.353 -1.629 -24.204 1.00 96.75 85 PHE A CA 1
ATOM 627 C C . PHE A 1 85 ? 27.682 -2.942 -24.588 1.00 96.75 85 PHE A C 1
ATOM 629 O O . PHE A 1 85 ? 27.073 -3.035 -25.650 1.00 96.75 85 PHE A O 1
ATOM 636 N N . LEU A 1 86 ? 27.749 -3.933 -23.707 1.00 97.56 86 LEU A N 1
ATOM 637 C CA . LEU A 1 86 ? 27.187 -5.266 -23.885 1.00 97.56 86 LEU A CA 1
ATOM 638 C C . LEU A 1 86 ? 26.090 -5.518 -22.849 1.00 97.56 86 LEU A C 1
ATOM 640 O O . LEU A 1 86 ? 26.348 -5.574 -21.643 1.00 97.56 86 LEU A O 1
ATOM 644 N N . HIS A 1 87 ? 24.866 -5.698 -23.330 1.00 97.56 87 HIS A N 1
ATOM 645 C CA . HIS A 1 87 ? 23.685 -5.912 -22.500 1.00 97.56 87 HIS A CA 1
ATOM 646 C C . HIS A 1 87 ? 22.912 -7.149 -22.962 1.00 97.56 87 HIS A C 1
ATOM 648 O O . HIS A 1 87 ? 23.019 -7.571 -24.111 1.00 97.56 87 HIS A O 1
ATOM 654 N N . ARG A 1 88 ? 22.101 -7.724 -22.072 1.00 97.25 88 ARG A N 1
ATOM 655 C CA . ARG A 1 88 ? 21.111 -8.738 -22.444 1.00 97.25 88 ARG A CA 1
ATOM 656 C C . ARG A 1 88 ? 20.033 -8.108 -23.319 1.00 97.25 88 ARG A C 1
ATOM 658 O O . ARG A 1 88 ? 19.498 -7.054 -22.969 1.00 97.25 88 ARG A O 1
ATOM 665 N N . TYR A 1 89 ? 19.682 -8.767 -24.419 1.00 96.69 89 TYR A N 1
ATOM 666 C CA . TYR A 1 89 ? 18.730 -8.238 -25.395 1.00 96.69 89 TYR A CA 1
ATOM 667 C C . TYR A 1 89 ? 17.340 -7.987 -24.787 1.00 96.69 89 TYR A C 1
ATOM 669 O O . TYR A 1 89 ? 16.765 -6.912 -24.985 1.00 96.69 89 TYR A O 1
ATOM 677 N N . ALA A 1 90 ? 16.835 -8.952 -24.008 1.00 96.88 90 ALA A N 1
ATOM 678 C CA . ALA A 1 90 ? 15.503 -8.917 -23.404 1.00 96.88 90 ALA A CA 1
ATOM 679 C C . ALA A 1 90 ? 15.395 -7.963 -22.200 1.00 96.88 90 ALA A C 1
ATOM 681 O O . ALA A 1 90 ? 14.429 -7.201 -22.097 1.00 96.88 90 ALA A O 1
ATOM 682 N N . THR A 1 91 ? 16.378 -7.989 -21.291 1.00 97.56 91 THR A N 1
ATOM 683 C CA . THR A 1 91 ? 16.300 -7.280 -19.997 1.00 97.56 91 THR A CA 1
ATOM 684 C C . THR A 1 91 ? 17.031 -5.941 -19.961 1.00 97.56 91 THR A C 1
ATOM 686 O O . THR A 1 91 ? 16.852 -5.156 -19.029 1.00 97.56 91 THR A O 1
ATOM 689 N N . ASN A 1 92 ? 17.867 -5.663 -20.967 1.00 97.56 92 ASN A N 1
ATOM 690 C CA . ASN A 1 92 ? 18.792 -4.531 -20.981 1.00 97.56 92 ASN A CA 1
ATOM 691 C C . ASN A 1 92 ? 19.727 -4.499 -19.755 1.00 97.56 92 ASN A C 1
ATOM 693 O O . ASN A 1 92 ? 20.199 -3.438 -19.350 1.00 97.56 92 ASN A O 1
ATOM 697 N N . GLU A 1 93 ? 19.982 -5.650 -19.131 1.00 97.62 93 GLU A N 1
ATOM 698 C CA . GLU A 1 93 ? 20.941 -5.779 -18.034 1.00 97.62 93 GLU A CA 1
ATOM 699 C C . GLU A 1 93 ? 22.372 -5.861 -18.578 1.00 97.62 93 GLU A C 1
ATOM 701 O O . GLU A 1 93 ? 22.594 -6.570 -19.563 1.00 97.62 93 GLU A O 1
ATOM 706 N N . PRO A 1 94 ? 23.361 -5.191 -17.960 1.00 96.94 94 PRO A N 1
ATOM 707 C CA . PRO A 1 94 ? 24.751 -5.294 -18.383 1.00 96.94 94 PRO A CA 1
ATOM 708 C C . PRO A 1 94 ? 25.275 -6.715 -18.160 1.00 96.94 94 PRO A C 1
ATOM 710 O O . PRO A 1 94 ? 25.041 -7.325 -17.112 1.00 96.94 94 PRO A O 1
ATOM 713 N N . VAL A 1 95 ? 25.995 -7.258 -19.141 1.00 96.31 95 VAL A N 1
ATOM 714 C CA . VAL A 1 95 ? 26.504 -8.633 -19.061 1.00 96.31 95 VAL A CA 1
ATOM 715 C C . VAL A 1 95 ? 27.704 -8.707 -18.117 1.00 96.31 95 VAL A C 1
ATOM 717 O O . VAL A 1 95 ? 28.694 -7.989 -18.267 1.00 96.31 95 VAL A O 1
ATOM 720 N N . ARG A 1 96 ? 27.635 -9.615 -17.140 1.00 94.62 96 ARG A N 1
ATOM 721 C CA . ARG A 1 96 ? 28.692 -9.836 -16.145 1.00 94.62 96 ARG A CA 1
ATOM 722 C C . ARG A 1 96 ? 29.664 -10.922 -16.587 1.00 94.62 96 ARG A C 1
ATOM 724 O O . ARG A 1 96 ? 29.270 -11.872 -17.252 1.00 94.62 96 ARG A O 1
ATOM 731 N N . ASN A 1 97 ? 30.917 -10.814 -16.138 1.00 91.94 97 ASN A N 1
ATOM 732 C CA . ASN A 1 97 ? 31.955 -11.848 -16.287 1.00 91.94 97 ASN A CA 1
ATOM 733 C C . ASN A 1 97 ? 32.213 -12.317 -17.731 1.00 91.94 97 ASN A C 1
ATOM 735 O O . ASN A 1 97 ? 32.672 -13.435 -17.946 1.00 91.94 97 ASN A O 1
ATOM 739 N N . ALA A 1 98 ? 31.951 -11.451 -18.706 1.00 94.56 98 ALA A N 1
ATOM 740 C CA . ALA A 1 98 ? 32.258 -11.696 -20.105 1.00 94.56 98 ALA A CA 1
ATOM 741 C C . ALA A 1 98 ? 33.703 -11.298 -20.440 1.00 94.56 98 ALA A C 1
ATOM 743 O O . ALA A 1 98 ? 34.233 -10.317 -19.910 1.00 94.56 98 ALA A O 1
ATOM 744 N N . LYS A 1 99 ? 34.310 -12.047 -21.361 1.00 96.06 99 LYS A N 1
ATOM 745 C CA . LYS A 1 99 ? 35.484 -11.640 -22.135 1.00 96.06 99 LYS A CA 1
ATOM 746 C C . LYS A 1 99 ? 35.042 -11.301 -23.549 1.00 96.06 99 LYS A C 1
ATOM 748 O O . LYS A 1 99 ? 34.160 -11.963 -24.095 1.00 96.06 99 LYS A O 1
ATOM 753 N N . LEU A 1 100 ? 35.657 -10.280 -24.130 1.00 96.75 100 LEU A N 1
ATOM 754 C CA . LEU A 1 100 ? 35.281 -9.774 -25.440 1.00 96.75 100 LEU A CA 1
ATOM 755 C C . LEU A 1 100 ? 36.536 -9.534 -26.274 1.00 96.75 100 LEU A C 1
ATOM 757 O O . LEU A 1 100 ? 37.449 -8.845 -25.828 1.00 96.75 100 LEU A O 1
ATOM 761 N N . ALA A 1 101 ? 36.566 -10.068 -27.490 1.00 95.94 101 ALA A N 1
ATOM 762 C CA . ALA A 1 101 ? 37.582 -9.740 -28.483 1.00 95.94 101 ALA A CA 1
ATOM 763 C C . ALA A 1 101 ? 36.926 -9.090 -29.701 1.00 95.94 101 ALA A C 1
ATOM 765 O O . ALA A 1 101 ? 35.893 -9.560 -30.175 1.00 95.94 101 ALA A O 1
ATOM 766 N N . VAL A 1 102 ? 37.534 -8.024 -30.215 1.00 96.00 102 VAL A N 1
ATOM 767 C CA . VAL A 1 102 ? 37.063 -7.290 -31.394 1.00 96.00 102 VAL A CA 1
ATOM 768 C C . VAL A 1 102 ? 38.017 -7.553 -32.544 1.00 96.00 102 VAL A C 1
ATOM 770 O O . VAL A 1 102 ? 39.230 -7.418 -32.387 1.00 96.00 102 VAL A O 1
ATOM 773 N N . ALA A 1 103 ? 37.480 -7.921 -33.699 1.00 93.50 103 ALA A N 1
ATOM 774 C CA . ALA A 1 103 ? 38.252 -8.191 -34.897 1.00 93.50 103 ALA A CA 1
ATOM 775 C C . ALA A 1 103 ? 37.719 -7.422 -36.107 1.00 93.50 103 ALA A C 1
ATOM 777 O O . ALA A 1 103 ? 36.513 -7.230 -36.245 1.00 93.50 103 ALA A O 1
ATOM 778 N N . SER A 1 104 ? 38.640 -7.050 -36.991 1.00 91.69 104 SER A N 1
ATOM 779 C CA . SER A 1 104 ? 38.383 -6.525 -38.329 1.00 91.69 104 SER A CA 1
ATOM 780 C C . SER A 1 104 ? 39.263 -7.296 -39.314 1.00 91.69 104 SER A C 1
ATOM 782 O O . SER A 1 104 ? 40.493 -7.194 -39.267 1.00 91.69 104 SER A O 1
ATOM 784 N N . GLY A 1 105 ? 38.651 -8.108 -40.178 1.00 86.50 105 GLY A N 1
ATOM 785 C CA . GLY A 1 105 ? 39.380 -9.050 -41.035 1.00 86.50 105 GLY A CA 1
ATOM 786 C C . GLY A 1 105 ? 40.239 -10.027 -40.218 1.00 86.50 105 GLY A C 1
ATOM 787 O O . GLY A 1 105 ? 39.738 -10.703 -39.320 1.00 86.50 105 GLY A O 1
ATOM 788 N N . GLU A 1 106 ? 41.541 -10.092 -40.513 1.00 84.44 106 GLU A N 1
ATOM 789 C CA . GLU A 1 106 ? 42.504 -10.966 -39.816 1.00 84.44 106 GLU A CA 1
ATOM 790 C C . GLU A 1 106 ? 43.073 -10.357 -38.520 1.00 84.44 106 GLU A C 1
ATOM 792 O O . GLU A 1 106 ? 43.713 -11.052 -37.731 1.00 84.44 106 GLU A O 1
ATOM 797 N N . SER A 1 107 ? 42.844 -9.063 -38.273 1.00 88.94 107 SER A N 1
ATOM 798 C CA . SER A 1 107 ? 43.366 -8.368 -37.092 1.00 88.94 107 SER A CA 1
ATOM 799 C C . SER A 1 107 ? 42.369 -8.423 -35.937 1.00 88.94 107 SER A C 1
ATOM 801 O O . SER A 1 107 ? 41.207 -8.061 -36.109 1.00 88.94 107 SER A O 1
ATOM 803 N N . ALA A 1 108 ? 42.818 -8.823 -34.743 1.00 92.12 108 ALA A N 1
ATOM 804 C CA . ALA A 1 108 ? 41.987 -8.912 -33.541 1.00 92.12 108 ALA A CA 1
ATOM 805 C C . ALA A 1 108 ? 42.678 -8.297 -32.315 1.00 92.12 108 ALA A C 1
ATOM 807 O O . ALA A 1 108 ? 43.897 -8.378 -32.177 1.00 92.12 108 ALA A O 1
ATOM 808 N N . VAL A 1 109 ? 41.888 -7.700 -31.422 1.00 94.69 109 VAL A N 1
ATOM 809 C CA . VAL A 1 109 ? 42.327 -7.129 -30.141 1.00 94.69 109 VAL A CA 1
ATOM 810 C C . VAL A 1 109 ? 41.369 -7.573 -29.036 1.00 94.69 109 VAL A C 1
ATOM 812 O O . VAL A 1 109 ? 40.152 -7.563 -29.218 1.00 94.69 109 VAL A O 1
ATOM 815 N N . GLU A 1 110 ? 41.907 -7.967 -27.882 1.00 95.50 110 GLU A N 1
ATOM 816 C CA . GLU A 1 110 ? 41.106 -8.263 -26.689 1.00 95.50 110 GLU A CA 1
ATOM 817 C C . GLU A 1 110 ? 40.687 -6.956 -25.999 1.00 95.50 110 GLU A C 1
ATOM 819 O O . GLU A 1 110 ? 41.514 -6.078 -25.748 1.00 95.50 110 GLU A O 1
ATOM 824 N N . ALA A 1 111 ? 39.394 -6.809 -25.711 1.00 95.06 111 ALA A N 1
ATOM 825 C CA . ALA A 1 111 ? 38.851 -5.619 -25.075 1.00 95.06 111 ALA A CA 1
ATOM 826 C C . ALA A 1 111 ? 39.036 -5.683 -23.550 1.00 95.06 111 ALA A C 1
ATOM 828 O O . ALA A 1 111 ? 38.704 -6.671 -22.891 1.00 95.06 111 ALA A O 1
ATOM 829 N N . SER A 1 112 ? 39.520 -4.590 -22.966 1.00 95.12 112 SER A N 1
ATOM 830 C CA . SER A 1 112 ? 39.657 -4.422 -21.521 1.00 95.12 112 SER A CA 1
ATOM 831 C C . SER A 1 112 ? 38.288 -4.146 -20.902 1.00 95.12 112 SER A C 1
ATOM 833 O O . SER A 1 112 ? 37.673 -3.118 -21.179 1.00 95.12 112 SER A O 1
ATOM 835 N N . ARG A 1 113 ? 37.808 -5.041 -20.032 1.00 94.75 113 ARG A N 1
ATOM 836 C CA . ARG A 1 113 ? 36.608 -4.791 -19.219 1.00 94.75 113 ARG A CA 1
ATOM 837 C C . ARG A 1 113 ? 36.870 -3.649 -18.238 1.00 94.75 113 ARG A C 1
ATOM 839 O O . ARG A 1 113 ? 37.856 -3.692 -17.502 1.00 94.75 113 ARG A O 1
ATOM 846 N N . LYS A 1 114 ? 35.972 -2.665 -18.205 1.00 93.94 114 LYS A N 1
ATOM 847 C CA . LYS A 1 114 ? 35.989 -1.564 -17.230 1.00 93.94 114 LYS A CA 1
ATOM 848 C C . LYS A 1 114 ? 34.971 -1.787 -16.127 1.00 93.94 114 LYS A C 1
ATOM 850 O O . LYS A 1 114 ? 35.318 -1.727 -14.955 1.00 93.94 114 LYS A O 1
ATOM 855 N N . GLU A 1 115 ? 33.746 -2.118 -16.519 1.00 92.50 115 GLU A N 1
ATOM 856 C CA . GLU A 1 115 ? 32.616 -2.351 -15.619 1.00 92.50 115 GLU A CA 1
ATOM 857 C C . GLU A 1 115 ? 31.770 -3.530 -16.128 1.00 92.50 115 GLU A C 1
ATOM 859 O O . GLU A 1 115 ? 32.092 -4.167 -17.136 1.00 92.50 115 GLU A O 1
ATOM 864 N N . ASP A 1 116 ? 30.698 -3.876 -15.414 1.00 93.62 116 ASP A N 1
ATOM 865 C CA . ASP A 1 116 ? 29.718 -4.851 -15.902 1.00 93.62 116 ASP A CA 1
ATOM 866 C C . ASP A 1 116 ? 29.126 -4.363 -17.230 1.00 93.62 116 ASP A C 1
ATOM 868 O O . ASP A 1 116 ? 28.546 -3.285 -17.300 1.00 93.62 116 ASP A O 1
ATOM 872 N N . GLY A 1 117 ? 29.274 -5.155 -18.294 1.00 93.31 117 GLY A N 1
ATOM 873 C CA . GLY A 1 117 ? 28.794 -4.808 -19.629 1.00 93.31 117 GLY A CA 1
ATOM 874 C C . GLY A 1 117 ? 29.508 -3.635 -20.310 1.00 93.31 117 GLY A C 1
ATOM 875 O O . GLY A 1 117 ? 29.027 -3.209 -21.354 1.00 93.31 117 GLY A O 1
ATOM 876 N N . VAL A 1 118 ? 30.625 -3.117 -19.781 1.00 96.19 118 VAL A N 1
ATOM 877 C CA . VAL A 1 118 ? 31.387 -2.015 -20.403 1.00 96.19 118 VAL A CA 1
ATOM 878 C C . VAL A 1 118 ? 32.829 -2.437 -20.663 1.00 96.19 118 VAL A C 1
ATOM 880 O O . VAL A 1 118 ? 33.555 -2.835 -19.747 1.00 96.19 118 VAL A O 1
ATOM 883 N N . PHE A 1 119 ? 33.258 -2.315 -21.916 1.00 95.62 119 PHE A N 1
ATOM 884 C CA . PHE A 1 119 ? 34.591 -2.687 -22.382 1.00 95.62 119 PHE A CA 1
ATOM 885 C C . PHE A 1 119 ? 35.220 -1.557 -23.197 1.00 95.62 119 PHE A C 1
ATOM 887 O O . PHE A 1 119 ? 34.523 -0.773 -23.830 1.00 95.62 119 PHE A O 1
ATOM 894 N N . GLU A 1 120 ? 36.546 -1.507 -23.230 1.00 95.00 120 GLU A N 1
ATOM 895 C CA . GLU A 1 120 ? 37.300 -0.644 -24.137 1.00 95.00 120 GLU A CA 1
ATOM 896 C C . GLU A 1 120 ? 38.253 -1.487 -24.984 1.00 95.00 120 GLU A C 1
ATOM 898 O O . GLU A 1 120 ? 39.021 -2.292 -24.456 1.00 95.00 120 GLU A O 1
ATOM 903 N N . ALA A 1 121 ? 38.232 -1.271 -26.296 1.00 93.56 121 ALA A N 1
ATOM 904 C CA . ALA A 1 121 ? 39.215 -1.817 -27.221 1.00 93.56 121 ALA A CA 1
ATOM 905 C C . ALA A 1 121 ? 39.980 -0.668 -27.879 1.00 93.56 121 ALA A C 1
ATOM 907 O O . ALA A 1 121 ? 39.376 0.249 -28.436 1.00 93.56 121 ALA A O 1
ATOM 908 N N . GLU A 1 122 ? 41.307 -0.720 -27.827 1.00 92.19 122 GLU A N 1
ATOM 909 C CA . GLU A 1 122 ? 42.173 0.211 -28.545 1.00 92.19 122 GLU A CA 1
ATOM 910 C C . GLU A 1 122 ? 42.882 -0.547 -29.661 1.00 92.19 122 GLU A C 1
ATOM 912 O O . GLU A 1 122 ? 43.597 -1.514 -29.400 1.00 92.19 122 GLU A O 1
ATOM 917 N N . ALA A 1 123 ? 42.667 -0.135 -30.910 1.00 85.19 123 ALA A N 1
ATOM 918 C CA . ALA A 1 123 ? 43.262 -0.818 -32.048 1.00 85.19 123 ALA A CA 1
ATOM 919 C C . ALA A 1 123 ? 43.684 0.163 -33.153 1.00 85.19 123 ALA A C 1
ATOM 921 O O . ALA A 1 123 ? 42.915 1.058 -33.508 1.00 85.19 123 ALA A O 1
ATOM 922 N N . PRO A 1 124 ? 44.876 -0.007 -33.760 1.00 83.12 124 PRO A N 1
ATOM 923 C CA . PRO A 1 124 ? 45.347 0.882 -34.824 1.00 83.12 124 PRO A CA 1
ATOM 924 C C . PRO A 1 124 ? 44.441 0.897 -36.061 1.00 83.12 124 PRO A C 1
ATOM 926 O O . PRO A 1 124 ? 44.276 1.939 -36.686 1.00 83.12 124 PRO A O 1
ATOM 929 N N . TRP A 1 125 ? 43.821 -0.241 -36.387 1.00 82.75 125 TRP A N 1
ATOM 930 C CA . TRP A 1 125 ? 42.922 -0.393 -37.535 1.00 82.75 125 TRP A CA 1
ATOM 931 C C . TRP A 1 125 ? 41.567 0.315 -37.351 1.00 82.75 125 TRP A C 1
ATOM 933 O O . TRP A 1 125 ? 40.793 0.402 -38.294 1.00 82.75 125 TRP A O 1
ATOM 943 N N . ILE A 1 126 ? 41.287 0.871 -36.165 1.00 82.88 126 ILE A N 1
ATOM 944 C CA . ILE A 1 126 ? 40.126 1.740 -35.921 1.00 82.88 126 ILE A CA 1
ATOM 945 C C . ILE A 1 126 ? 40.393 3.175 -36.425 1.00 82.88 126 ILE A C 1
ATOM 947 O O . ILE A 1 126 ? 39.455 3.939 -36.614 1.00 82.88 126 ILE A O 1
ATOM 951 N N . ALA A 1 127 ? 41.630 3.574 -36.722 1.00 80.06 127 ALA A N 1
ATOM 952 C CA . ALA A 1 127 ? 41.948 4.948 -37.140 1.00 80.06 127 ALA A CA 1
ATOM 953 C C . ALA A 1 127 ? 41.721 5.251 -38.642 1.00 80.06 127 ALA A C 1
ATOM 955 O O . ALA A 1 127 ? 42.386 6.126 -39.188 1.00 80.06 127 ALA A O 1
ATOM 956 N N . THR A 1 128 ? 40.843 4.521 -39.337 1.00 78.56 128 THR A N 1
ATOM 957 C CA . THR A 1 128 ? 40.636 4.623 -40.800 1.00 78.56 128 THR A CA 1
ATOM 958 C C . THR A 1 128 ? 39.340 5.347 -41.154 1.00 78.56 128 THR A C 1
ATOM 960 O O . THR A 1 128 ? 38.312 4.942 -40.657 1.00 78.56 128 THR A O 1
ATOM 963 N N . ASP A 1 129 ? 39.281 6.309 -42.071 1.00 78.44 129 ASP A N 1
ATOM 964 C CA . ASP A 1 129 ? 38.004 7.005 -42.364 1.00 78.44 129 ASP A CA 1
ATOM 965 C C . ASP A 1 129 ? 36.942 6.164 -43.111 1.00 78.44 129 ASP A C 1
ATOM 967 O O . ASP A 1 129 ? 35.809 6.609 -43.294 1.00 78.44 129 ASP A O 1
ATOM 971 N N . GLU A 1 130 ? 37.267 4.930 -43.499 1.00 84.56 130 GLU A N 1
ATOM 972 C CA . GLU A 1 130 ? 36.352 4.016 -44.189 1.00 84.56 130 GLU A CA 1
ATOM 973 C C . GLU A 1 130 ? 35.400 3.263 -43.229 1.00 84.56 130 GLU A C 1
ATOM 975 O O . GLU A 1 130 ? 35.751 3.013 -42.063 1.00 84.56 130 GLU A O 1
ATOM 980 N N . PRO A 1 131 ? 34.197 2.868 -43.703 1.00 86.88 131 PRO A N 1
ATOM 981 C CA . PRO A 1 131 ? 33.321 1.951 -42.979 1.00 86.88 131 PRO A CA 1
ATOM 982 C C . PRO A 1 131 ? 34.030 0.632 -42.670 1.00 86.88 131 PRO A C 1
ATOM 984 O O . PRO A 1 131 ? 34.731 0.085 -43.521 1.00 86.88 131 PRO A O 1
ATOM 987 N N . LEU A 1 132 ? 33.813 0.103 -41.468 1.00 90.06 132 LEU A N 1
ATOM 988 C CA . LEU A 1 132 ? 34.556 -1.053 -40.974 1.00 90.06 132 LEU A CA 1
ATOM 989 C C . LEU A 1 132 ? 33.624 -2.165 -40.496 1.00 90.06 132 LEU A C 1
ATOM 991 O O . LEU A 1 132 ? 32.804 -1.945 -39.604 1.00 90.06 132 LEU A O 1
ATOM 995 N N . ASP A 1 133 ? 33.785 -3.366 -41.044 1.00 92.88 133 ASP A N 1
ATOM 996 C CA . ASP A 1 133 ? 33.062 -4.548 -40.577 1.00 92.88 133 ASP A CA 1
ATOM 997 C C . ASP A 1 133 ? 33.768 -5.140 -39.355 1.00 92.88 133 ASP A C 1
ATOM 999 O O . ASP A 1 133 ? 34.939 -5.526 -39.399 1.00 92.88 133 ASP A O 1
ATOM 1003 N N . LEU A 1 134 ? 33.039 -5.206 -38.246 1.00 94.88 134 LEU A N 1
ATOM 1004 C CA . LEU A 1 134 ? 33.541 -5.637 -36.953 1.00 94.88 134 LEU A CA 1
ATOM 1005 C C . LEU A 1 134 ? 32.896 -6.950 -36.537 1.00 94.88 134 LEU A C 1
ATOM 1007 O O . LEU A 1 134 ? 31.678 -7.120 -36.585 1.00 94.88 134 LEU A O 1
ATOM 1011 N N . THR A 1 135 ? 33.736 -7.871 -36.076 1.00 96.00 135 THR A N 1
ATOM 1012 C CA . THR A 1 135 ? 33.324 -9.128 -35.452 1.00 96.00 135 THR A CA 1
ATOM 1013 C C . THR A 1 135 ? 33.713 -9.112 -33.981 1.00 96.00 135 THR A C 1
ATOM 1015 O O . THR A 1 135 ? 34.886 -8.991 -33.634 1.00 96.00 135 THR A O 1
ATOM 1018 N N . PHE A 1 136 ? 32.728 -9.273 -33.112 1.00 96.81 136 PHE A N 1
ATOM 1019 C CA . PHE A 1 136 ? 32.864 -9.335 -31.668 1.00 96.81 136 PHE A CA 1
ATOM 1020 C C . PHE A 1 136 ? 32.715 -10.785 -31.222 1.00 96.81 136 PHE A C 1
ATOM 1022 O O . PHE A 1 136 ? 31.648 -11.376 -31.365 1.00 96.81 136 PHE A O 1
ATOM 1029 N N . ARG A 1 137 ? 33.784 -11.370 -30.683 1.00 97.00 137 ARG A N 1
ATOM 1030 C CA . ARG A 1 137 ? 33.750 -12.709 -30.086 1.00 97.00 137 ARG A CA 1
ATOM 1031 C C . ARG A 1 137 ? 33.534 -12.570 -28.589 1.00 97.00 137 ARG A C 1
ATOM 1033 O O . ARG A 1 137 ? 34.399 -12.040 -27.889 1.00 97.00 137 ARG A O 1
ATOM 1040 N N . LEU A 1 138 ? 32.379 -13.026 -28.128 1.00 96.56 138 LEU A N 1
ATOM 1041 C CA . LEU A 1 138 ? 31.957 -13.014 -26.739 1.00 96.56 138 LEU A CA 1
ATOM 1042 C C . LEU A 1 138 ? 32.228 -14.385 -26.115 1.00 96.56 138 LEU A C 1
ATOM 1044 O O . LEU A 1 138 ? 31.860 -15.421 -26.661 1.00 96.56 138 LEU A O 1
ATOM 1048 N N . THR A 1 139 ? 32.880 -14.398 -24.957 1.00 96.06 139 THR A N 1
ATOM 1049 C CA . THR A 1 139 ? 33.133 -15.617 -24.183 1.00 96.06 139 THR A CA 1
ATOM 1050 C C . THR A 1 139 ? 32.684 -15.416 -22.743 1.00 96.06 139 THR A C 1
ATOM 1052 O O . THR A 1 139 ? 33.247 -14.595 -22.015 1.00 96.06 139 THR A O 1
ATOM 1055 N N . LEU A 1 140 ? 31.672 -16.172 -22.332 1.00 93.81 140 LEU A N 1
ATOM 1056 C CA . LEU A 1 140 ? 31.196 -16.299 -20.957 1.00 93.81 140 LEU A CA 1
ATOM 1057 C C . LEU A 1 140 ? 31.679 -17.635 -20.356 1.00 93.81 140 LEU A C 1
ATOM 1059 O O . LEU A 1 140 ? 32.207 -18.475 -21.084 1.00 93.81 140 LEU A O 1
ATOM 1063 N N . PRO A 1 141 ? 31.522 -17.855 -19.034 1.00 90.81 141 PRO A N 1
ATOM 1064 C CA . PRO A 1 141 ? 31.885 -19.128 -18.405 1.00 90.81 141 PRO A CA 1
ATOM 1065 C C . PRO A 1 141 ? 31.196 -20.352 -19.024 1.00 90.81 141 PRO A C 1
ATOM 1067 O O . PRO A 1 141 ? 31.844 -21.382 -19.187 1.00 90.81 141 PRO A O 1
ATOM 1070 N N . ASP A 1 142 ? 29.922 -20.209 -19.399 1.00 90.25 142 ASP A N 1
ATOM 1071 C CA . ASP A 1 142 ? 29.068 -21.314 -19.854 1.00 90.25 142 ASP A CA 1
ATOM 1072 C C . ASP A 1 142 ? 28.571 -21.144 -21.301 1.00 90.25 142 ASP A C 1
ATOM 1074 O O . ASP A 1 142 ? 27.805 -21.973 -21.784 1.00 90.25 142 ASP A O 1
ATOM 1078 N N . ASP A 1 143 ? 28.970 -20.067 -21.988 1.00 90.81 143 ASP A N 1
ATOM 1079 C CA . ASP A 1 143 ? 28.423 -19.701 -23.298 1.00 90.81 143 ASP A CA 1
ATOM 1080 C C . ASP A 1 143 ? 29.439 -18.933 -24.159 1.00 90.81 143 ASP A C 1
ATOM 1082 O O . ASP A 1 143 ? 30.349 -18.272 -23.644 1.00 90.81 143 ASP A O 1
ATOM 1086 N N . GLN A 1 144 ? 29.300 -19.015 -25.479 1.00 93.88 144 GLN A N 1
ATOM 1087 C CA . GLN A 1 144 ? 30.095 -18.259 -26.442 1.00 93.88 144 GLN A CA 1
ATOM 1088 C C . GLN A 1 144 ? 29.211 -17.801 -27.592 1.00 93.88 144 GLN A C 1
ATOM 1090 O O . GLN A 1 144 ? 28.485 -18.599 -28.175 1.00 93.88 144 GLN A O 1
ATOM 1095 N N . ASP A 1 145 ? 29.348 -16.532 -27.966 1.00 95.50 145 ASP A N 1
ATOM 1096 C CA . ASP A 1 145 ? 28.566 -15.940 -29.048 1.00 95.50 145 ASP A CA 1
ATOM 1097 C C . ASP A 1 145 ? 29.454 -15.074 -29.953 1.00 95.50 145 ASP A C 1
ATOM 1099 O O . ASP A 1 145 ? 30.536 -14.615 -29.564 1.00 95.50 145 ASP A O 1
ATOM 1103 N N . ILE A 1 146 ? 29.010 -14.861 -31.187 1.00 95.81 146 ILE A N 1
ATOM 1104 C CA . ILE A 1 146 ? 29.682 -14.018 -32.170 1.00 95.81 146 ILE A CA 1
ATOM 1105 C C . ILE A 1 146 ? 28.686 -12.985 -32.675 1.00 95.81 146 ILE A C 1
ATOM 1107 O O . ILE A 1 146 ? 27.698 -13.316 -33.324 1.00 95.81 146 ILE A O 1
ATOM 1111 N N . LEU A 1 147 ? 28.995 -11.714 -32.437 1.00 96.06 147 LEU A N 1
ATOM 1112 C CA . LEU A 1 147 ? 28.200 -10.595 -32.918 1.00 96.06 147 LEU A CA 1
ATOM 1113 C C . LEU A 1 147 ? 28.948 -9.902 -34.053 1.00 96.06 147 LEU A C 1
ATOM 1115 O O . LEU A 1 147 ? 30.133 -9.604 -33.930 1.00 96.06 147 LEU A O 1
ATOM 1119 N N . THR A 1 148 ? 28.269 -9.613 -35.155 1.00 95.44 148 THR A N 1
ATOM 1120 C CA . THR A 1 148 ? 28.849 -8.881 -36.287 1.00 95.44 148 THR A CA 1
ATOM 1121 C C . THR A 1 148 ? 28.083 -7.594 -36.519 1.00 95.44 148 THR A C 1
ATOM 1123 O O . THR A 1 148 ? 26.853 -7.595 -36.485 1.00 95.44 148 THR A O 1
ATOM 1126 N N . GLY A 1 149 ? 28.792 -6.505 -36.784 1.00 93.88 149 GLY A N 1
ATOM 1127 C CA . GLY A 1 149 ? 28.180 -5.222 -37.102 1.00 93.88 149 GLY A CA 1
ATOM 1128 C C . GLY A 1 149 ? 29.116 -4.350 -37.921 1.00 93.88 149 GLY A C 1
ATOM 1129 O O . GLY A 1 149 ? 30.320 -4.589 -37.968 1.00 93.88 149 GLY A O 1
ATOM 1130 N N . ARG A 1 150 ? 28.559 -3.322 -38.553 1.00 93.06 150 ARG A N 1
ATOM 1131 C CA . ARG A 1 150 ? 29.307 -2.377 -39.380 1.00 93.06 150 ARG A CA 1
ATOM 1132 C C . ARG A 1 150 ? 29.412 -1.032 -38.677 1.00 93.06 150 ARG A C 1
ATOM 1134 O O . ARG A 1 150 ? 28.402 -0.467 -38.262 1.00 93.06 150 ARG A O 1
ATOM 1141 N N . LEU A 1 151 ? 30.635 -0.543 -38.505 1.00 89.88 151 LEU A N 1
ATOM 1142 C CA . LEU A 1 151 ? 30.909 0.801 -38.014 1.00 89.88 151 LEU A CA 1
ATOM 1143 C C . LEU A 1 151 ? 30.840 1.758 -39.200 1.00 89.88 151 LEU A C 1
ATOM 1145 O O . LEU A 1 151 ? 31.801 1.892 -39.960 1.00 89.88 151 LEU A O 1
ATOM 1149 N N . GLU A 1 152 ? 29.691 2.405 -39.354 1.00 83.81 152 GLU A N 1
ATOM 1150 C CA . GLU A 1 152 ? 29.506 3.453 -40.352 1.00 83.81 152 GLU A CA 1
ATOM 1151 C C . GLU A 1 152 ? 30.219 4.728 -39.890 1.00 83.81 152 GLU A C 1
ATOM 1153 O O . GLU A 1 152 ? 30.086 5.152 -38.736 1.00 83.81 152 GLU A O 1
ATOM 1158 N N . ARG A 1 153 ? 30.974 5.359 -40.795 1.00 75.50 153 ARG A N 1
ATOM 1159 C CA . ARG A 1 153 ? 31.555 6.684 -40.569 1.00 75.50 153 ARG A CA 1
ATOM 1160 C C . ARG A 1 153 ? 30.882 7.683 -41.488 1.00 75.50 153 ARG A C 1
ATOM 1162 O O . ARG A 1 153 ? 30.693 7.377 -42.665 1.00 75.50 153 ARG A O 1
ATOM 1169 N N . PRO A 1 154 ? 30.510 8.869 -40.986 1.00 59.00 154 PRO A N 1
ATOM 1170 C CA . PRO A 1 154 ? 30.068 9.923 -41.877 1.00 59.00 154 PRO A CA 1
ATOM 1171 C C . PRO A 1 154 ? 31.203 10.209 -42.864 1.00 59.00 154 PRO A C 1
ATOM 1173 O O . PRO A 1 154 ? 32.337 10.448 -42.446 1.00 59.00 154 PRO A O 1
ATOM 1176 N N . ALA A 1 155 ? 30.896 10.171 -44.165 1.00 47.44 155 ALA A N 1
ATOM 1177 C CA . ALA A 1 155 ? 31.795 10.702 -45.181 1.00 47.44 155 ALA A CA 1
ATOM 1178 C C . ALA A 1 155 ? 32.209 12.109 -44.737 1.00 47.44 155 ALA A C 1
ATOM 1180 O O . ALA A 1 155 ? 31.360 12.887 -44.289 1.00 47.44 155 ALA A O 1
ATOM 1181 N N . SER A 1 156 ? 33.513 12.393 -44.782 1.00 44.41 156 SER A N 1
ATOM 1182 C CA . SER A 1 156 ? 34.082 13.670 -44.351 1.00 44.41 156 SER A CA 1
ATOM 1183 C C . SER A 1 156 ? 33.201 14.834 -44.812 1.00 44.41 156 SER A C 1
ATOM 1185 O O . SER A 1 156 ? 32.732 14.851 -45.952 1.00 44.41 156 SER A O 1
ATOM 1187 N N . ALA A 1 157 ? 32.996 15.833 -43.948 1.00 43.22 157 ALA A N 1
ATOM 1188 C CA . ALA A 1 157 ? 32.224 17.044 -44.246 1.00 43.22 157 ALA A CA 1
ATOM 1189 C C . ALA A 1 157 ? 32.650 17.750 -45.558 1.00 43.22 157 ALA A C 1
ATOM 1191 O O . ALA A 1 157 ? 31.910 18.578 -46.088 1.00 43.22 157 ALA A O 1
ATOM 1192 N N . ALA A 1 158 ? 33.815 17.396 -46.112 1.00 41.75 158 ALA A N 1
ATOM 1193 C CA . ALA A 1 158 ? 34.272 17.786 -47.440 1.00 41.75 158 ALA A CA 1
ATOM 1194 C C . ALA A 1 158 ? 33.369 17.308 -48.599 1.00 41.75 158 ALA A C 1
ATOM 1196 O O . ALA A 1 158 ? 33.299 17.993 -49.617 1.00 41.75 158 ALA A O 1
ATOM 1197 N N . GLU A 1 159 ? 32.653 16.188 -48.466 1.00 39.44 159 GLU A N 1
ATOM 1198 C CA . GLU A 1 159 ? 31.852 15.608 -49.557 1.00 39.44 159 GLU A CA 1
ATOM 1199 C C . GLU A 1 159 ? 30.372 16.027 -49.492 1.00 39.44 159 GLU A C 1
ATOM 1201 O O . GLU A 1 159 ? 29.729 16.226 -50.521 1.00 39.44 159 GLU A O 1
ATOM 1206 N N . GLN A 1 160 ? 29.846 16.321 -48.296 1.00 41.56 160 GLN A N 1
ATOM 1207 C CA . GLN A 1 160 ? 28.521 16.945 -48.134 1.00 41.56 160 GLN A CA 1
ATOM 1208 C C . GLN A 1 160 ? 28.523 18.448 -48.471 1.00 41.56 160 GLN A C 1
ATOM 1210 O O . GLN A 1 160 ? 27.481 19.005 -48.815 1.00 41.56 160 GLN A O 1
ATOM 1215 N N . ALA A 1 161 ? 29.696 19.092 -48.478 1.00 41.38 161 ALA A N 1
ATOM 1216 C CA . ALA A 1 161 ? 29.882 20.440 -49.017 1.00 41.38 161 ALA A CA 1
ATOM 1217 C C . ALA A 1 161 ? 29.902 20.494 -50.563 1.00 41.38 161 ALA A C 1
ATOM 1219 O O . ALA A 1 161 ? 29.897 21.586 -51.132 1.00 41.38 161 ALA A O 1
ATOM 1220 N N . ALA A 1 162 ? 29.904 19.345 -51.254 1.00 39.66 162 ALA A N 1
ATOM 1221 C CA . ALA A 1 162 ? 29.948 19.264 -52.717 1.00 39.66 162 ALA A CA 1
ATOM 1222 C C . ALA A 1 162 ? 28.562 19.172 -53.387 1.00 39.66 162 ALA A C 1
ATOM 1224 O O . ALA A 1 162 ? 28.474 18.926 -54.589 1.00 39.66 162 ALA A O 1
ATOM 1225 N N . THR A 1 163 ? 27.476 19.430 -52.651 1.00 36.75 163 THR A N 1
ATOM 1226 C CA . THR A 1 163 ? 26.190 19.766 -53.280 1.00 36.75 163 THR A CA 1
ATOM 1227 C C . THR A 1 163 ? 26.135 21.287 -53.409 1.00 36.75 163 THR A C 1
ATOM 1229 O O . THR A 1 163 ? 26.152 21.966 -52.380 1.00 36.75 163 THR A O 1
ATOM 1232 N N . PRO A 1 164 ? 26.111 21.875 -54.621 1.00 38.81 164 PRO A N 1
ATOM 1233 C CA . PRO A 1 164 ? 26.039 23.322 -54.735 1.00 38.81 164 PRO A CA 1
ATOM 1234 C C . PRO A 1 164 ? 24.722 23.789 -54.100 1.00 38.81 164 PRO A C 1
ATOM 1236 O O . PRO A 1 164 ? 23.665 23.248 -54.443 1.00 38.81 164 PRO A O 1
ATOM 1239 N N . PRO A 1 165 ? 24.737 24.780 -53.193 1.00 41.03 165 PRO A N 1
ATOM 1240 C CA . PRO A 1 165 ? 23.499 25.367 -52.722 1.00 41.03 165 PRO A CA 1
ATOM 1241 C C . PRO A 1 165 ? 22.796 25.993 -53.927 1.00 41.03 165 PRO A C 1
ATOM 1243 O O . PRO A 1 165 ? 23.316 26.912 -54.569 1.00 41.03 165 PRO A O 1
ATOM 1246 N N . PHE A 1 166 ? 21.602 25.500 -54.249 1.00 44.72 166 PHE A N 1
ATOM 1247 C CA . PHE A 1 166 ? 20.698 26.233 -55.120 1.00 44.72 166 PHE A CA 1
ATOM 1248 C C . PHE A 1 166 ? 20.368 27.555 -54.415 1.00 44.72 166 PHE A C 1
ATOM 1250 O O . PHE A 1 166 ? 19.677 27.574 -53.402 1.00 44.72 166 PHE A O 1
ATOM 1257 N N . GLY A 1 167 ? 20.903 28.659 -54.944 1.00 54.22 167 GLY A N 1
ATOM 1258 C CA . GLY A 1 167 ? 20.510 30.010 -54.546 1.00 54.22 167 GLY A CA 1
ATOM 1259 C C . GLY A 1 167 ? 21.370 30.704 -53.486 1.00 54.22 167 GLY A C 1
ATOM 1260 O O . GLY A 1 167 ? 20.826 31.439 -52.672 1.00 54.22 167 GLY A O 1
ATOM 1261 N N . ALA A 1 168 ? 22.698 30.569 -53.506 1.00 41.47 168 ALA A N 1
ATOM 1262 C CA . ALA A 1 168 ? 23.566 31.514 -52.795 1.00 41.47 168 ALA A CA 1
ATOM 1263 C C . ALA A 1 168 ? 23.955 32.682 -53.723 1.00 41.47 168 ALA A C 1
ATOM 1265 O O . ALA A 1 168 ? 24.993 32.663 -54.387 1.00 41.47 168 ALA A O 1
ATOM 1266 N N . LEU A 1 169 ? 23.107 33.714 -53.793 1.00 44.34 169 LEU A N 1
ATOM 1267 C CA . LEU A 1 169 ? 23.528 35.018 -54.312 1.00 44.34 169 LEU A CA 1
ATOM 1268 C C . LEU A 1 169 ? 24.654 35.539 -53.413 1.00 44.34 169 LEU A C 1
ATOM 1270 O O . LEU A 1 169 ? 24.464 35.781 -52.225 1.00 44.34 169 LEU A O 1
ATOM 1274 N N . SER A 1 170 ? 25.842 35.662 -53.997 1.00 44.22 170 SER A N 1
ATOM 1275 C CA . SER A 1 170 ? 27.077 36.014 -53.306 1.00 44.22 170 SER A CA 1
ATOM 1276 C C . SER A 1 170 ? 26.967 37.323 -52.512 1.00 44.22 170 SER A C 1
ATOM 1278 O O . SER A 1 170 ? 26.506 38.349 -53.021 1.00 44.22 170 SER A O 1
ATOM 1280 N N . GLU A 1 171 ? 27.508 37.311 -51.289 1.00 48.00 171 GLU A N 1
ATOM 1281 C CA . GLU A 1 171 ? 27.644 38.458 -50.369 1.00 48.00 171 GLU A CA 1
ATOM 1282 C C . GLU A 1 171 ? 28.325 39.698 -50.991 1.00 48.00 171 GLU A C 1
ATOM 1284 O O . GLU A 1 171 ? 28.270 40.799 -50.443 1.00 48.00 171 GLU A O 1
ATOM 1289 N N . ARG A 1 172 ? 28.923 39.568 -52.183 1.00 48.94 172 ARG A N 1
ATOM 1290 C CA . ARG A 1 172 ? 29.510 40.683 -52.939 1.00 48.94 172 ARG A CA 1
ATOM 1291 C C . ARG A 1 172 ? 28.472 41.622 -53.569 1.00 48.94 172 ARG A C 1
ATOM 1293 O O . ARG A 1 172 ? 28.807 42.775 -53.828 1.00 48.94 172 ARG A O 1
ATOM 1300 N N . HIS A 1 173 ? 27.221 41.197 -53.765 1.00 47.38 173 HIS A N 1
ATOM 1301 C CA . HIS A 1 173 ? 26.182 42.066 -54.339 1.00 47.38 173 HIS A CA 1
ATOM 1302 C C . HIS A 1 173 ? 25.470 42.950 -53.301 1.00 47.38 173 HIS A C 1
ATOM 1304 O O . HIS A 1 173 ? 25.021 44.044 -53.638 1.00 47.38 173 HIS A O 1
ATOM 1310 N N . VAL A 1 174 ? 25.438 42.552 -52.025 1.00 47.62 174 VAL A N 1
ATOM 1311 C CA . VAL A 1 174 ? 24.767 43.329 -50.963 1.00 47.62 174 VAL A CA 1
ATOM 1312 C C . VAL A 1 174 ? 25.590 44.564 -50.563 1.00 47.62 174 VAL A C 1
ATOM 1314 O O . VAL A 1 174 ? 25.036 45.648 -50.374 1.00 47.62 174 VAL A O 1
ATOM 1317 N N . LEU A 1 175 ? 26.925 44.456 -50.548 1.00 47.53 175 LEU A N 1
ATOM 1318 C CA . LEU A 1 175 ? 27.820 45.592 -50.279 1.00 47.53 175 LEU A CA 1
ATOM 1319 C C . LEU A 1 175 ? 27.883 46.603 -51.441 1.00 47.53 175 LEU A C 1
ATOM 1321 O O . LEU A 1 175 ? 28.042 47.801 -51.202 1.00 47.53 175 LEU A O 1
ATOM 1325 N N . ALA A 1 176 ? 27.692 46.159 -52.689 1.00 50.72 176 ALA A N 1
ATOM 1326 C CA . ALA A 1 176 ? 27.671 47.044 -53.857 1.00 50.72 176 ALA A CA 1
ATOM 1327 C C . ALA A 1 176 ? 26.373 47.875 -53.953 1.00 50.72 176 ALA A C 1
ATOM 1329 O O . ALA A 1 176 ? 26.418 49.057 -54.301 1.00 50.72 176 ALA A O 1
ATOM 1330 N N . VAL A 1 177 ? 25.223 47.299 -53.582 1.00 51.78 177 VAL A N 1
ATOM 1331 C CA . VAL A 1 177 ? 23.923 47.998 -53.615 1.00 51.78 177 VAL A CA 1
ATOM 1332 C C . VAL A 1 177 ? 23.772 48.972 -52.436 1.00 51.78 177 VAL A C 1
ATOM 1334 O O . VAL A 1 177 ? 23.280 50.087 -52.623 1.00 51.78 177 VAL A O 1
ATOM 1337 N N . ALA A 1 178 ? 24.285 48.628 -51.248 1.00 47.34 178 ALA A N 1
ATOM 1338 C CA . ALA A 1 178 ? 24.281 49.528 -50.090 1.00 47.34 178 ALA A CA 1
ATOM 1339 C C . ALA A 1 178 ? 25.248 50.724 -50.250 1.00 47.34 178 ALA A C 1
ATOM 1341 O O . ALA A 1 178 ? 24.916 51.848 -49.864 1.00 47.34 178 ALA A O 1
ATOM 1342 N N . GLY A 1 179 ? 26.415 50.518 -50.877 1.00 48.09 179 GLY A N 1
ATOM 1343 C CA . GLY A 1 179 ? 27.369 51.592 -51.185 1.00 48.09 179 GLY A CA 1
ATOM 1344 C C . GLY A 1 179 ? 26.891 52.547 -52.289 1.00 48.09 179 GLY A C 1
ATOM 1345 O O . GLY A 1 179 ? 27.101 53.759 -52.199 1.00 48.09 179 GLY A O 1
ATOM 1346 N N . GLY A 1 180 ? 26.186 52.027 -53.302 1.00 51.69 180 GLY A N 1
ATOM 1347 C CA . GLY A 1 180 ? 25.629 52.825 -54.401 1.00 51.69 180 GLY A CA 1
ATOM 1348 C C . GLY A 1 180 ? 24.488 53.757 -53.974 1.00 51.69 180 GLY A C 1
ATOM 1349 O O . GLY A 1 180 ? 24.434 54.908 -54.412 1.00 51.69 180 GLY A O 1
ATOM 1350 N N . ALA A 1 181 ? 23.616 53.307 -53.065 1.00 50.84 181 ALA A N 1
ATOM 1351 C CA . ALA A 1 181 ? 22.486 54.100 -52.573 1.00 50.84 181 ALA A CA 1
ATOM 1352 C C . ALA A 1 181 ? 22.921 55.293 -51.694 1.00 50.84 181 ALA A C 1
ATOM 1354 O O . ALA A 1 181 ? 22.344 56.380 -51.787 1.00 50.84 181 ALA A O 1
ATOM 1355 N N . LEU A 1 182 ? 23.986 55.133 -50.898 1.00 49.44 182 LEU A N 1
ATOM 1356 C CA . LEU A 1 182 ? 24.557 56.210 -50.077 1.00 49.44 182 LEU A CA 1
ATOM 1357 C C . LEU A 1 182 ? 25.252 57.291 -50.922 1.00 49.44 182 LEU A C 1
ATOM 1359 O O . LEU A 1 182 ? 25.090 58.482 -50.651 1.00 49.44 182 LEU A O 1
ATOM 1363 N N . MET A 1 183 ? 25.962 56.904 -51.986 1.00 52.59 183 MET A N 1
ATOM 1364 C CA . MET A 1 183 ? 26.615 57.855 -52.898 1.00 52.59 183 MET A CA 1
ATOM 1365 C C . MET A 1 183 ? 25.608 58.617 -53.774 1.00 52.59 183 MET A C 1
ATOM 1367 O O . MET A 1 183 ? 25.776 59.818 -53.994 1.00 52.59 183 MET A O 1
ATOM 1371 N N . ALA A 1 184 ? 24.524 57.965 -54.209 1.00 55.06 184 ALA A N 1
ATOM 1372 C CA . ALA A 1 184 ? 23.447 58.608 -54.965 1.00 55.06 184 ALA A CA 1
ATOM 1373 C C . ALA A 1 184 ? 22.654 59.625 -54.118 1.00 55.06 184 ALA A C 1
ATOM 1375 O O . ALA A 1 184 ? 22.321 60.707 -54.607 1.00 55.06 184 ALA A O 1
ATOM 1376 N N . GLY A 1 185 ? 22.413 59.330 -52.833 1.00 53.03 185 GLY A N 1
ATOM 1377 C CA . GLY A 1 185 ? 21.745 60.250 -51.903 1.00 53.03 185 GLY A CA 1
ATOM 1378 C C . GLY A 1 185 ? 22.550 61.523 -51.610 1.00 53.03 185 GLY A C 1
ATOM 1379 O O . GLY A 1 185 ? 21.986 62.618 -51.553 1.00 53.03 185 GLY A O 1
ATOM 1380 N N . VAL A 1 186 ? 23.880 61.412 -51.498 1.00 63.25 186 VAL A N 1
ATOM 1381 C CA . VAL A 1 186 ? 24.779 62.564 -51.294 1.00 63.25 186 VAL A CA 1
ATOM 1382 C C . VAL A 1 186 ? 24.888 63.430 -52.558 1.00 63.25 186 VAL A C 1
ATOM 1384 O O . VAL A 1 186 ? 24.880 64.659 -52.462 1.00 63.25 186 VAL A O 1
ATOM 1387 N N . LEU A 1 187 ? 24.911 62.819 -53.750 1.00 55.31 187 LEU A N 1
ATOM 1388 C CA . LEU A 1 187 ? 24.922 63.543 -55.029 1.00 55.31 187 LEU A CA 1
ATOM 1389 C C . LEU A 1 187 ? 23.602 64.286 -55.297 1.00 55.31 187 LEU A C 1
ATOM 1391 O O . LEU A 1 187 ? 23.619 65.426 -55.763 1.00 55.31 187 LEU A O 1
ATOM 1395 N N . LEU A 1 188 ? 22.460 63.685 -54.949 1.00 55.19 188 LEU A N 1
ATOM 1396 C CA . LEU A 1 188 ? 21.142 64.306 -55.113 1.00 55.19 188 LEU A CA 1
ATOM 1397 C C . LEU A 1 188 ? 20.942 65.498 -54.156 1.00 55.19 188 LEU A C 1
ATOM 1399 O O . LEU A 1 188 ? 20.390 66.525 -54.554 1.00 55.19 188 LEU A O 1
ATOM 1403 N N . ALA A 1 189 ? 21.468 65.418 -52.928 1.00 56.16 189 ALA A N 1
ATOM 1404 C CA . ALA A 1 189 ? 21.455 66.528 -51.972 1.00 56.16 189 ALA A CA 1
ATOM 1405 C C . ALA A 1 189 ? 22.337 67.717 -52.416 1.00 56.16 189 ALA A C 1
ATOM 1407 O O . ALA A 1 189 ? 21.969 68.875 -52.203 1.00 56.16 189 ALA A O 1
ATOM 1408 N N . LEU A 1 190 ? 23.466 67.454 -53.089 1.00 55.62 190 LEU A N 1
ATOM 1409 C CA . LEU A 1 190 ? 24.333 68.491 -53.668 1.00 55.62 190 LEU A CA 1
ATOM 1410 C C . LEU A 1 190 ? 23.712 69.167 -54.905 1.00 55.62 190 LEU A C 1
ATOM 1412 O O . LEU A 1 190 ? 23.835 70.383 -55.064 1.00 55.62 190 LEU A O 1
ATOM 1416 N N . LEU A 1 191 ? 22.991 68.418 -55.747 1.00 53.91 191 LEU A N 1
ATOM 1417 C CA . LEU A 1 191 ? 22.339 68.952 -56.951 1.00 53.91 191 LEU A CA 1
ATOM 1418 C C . LEU A 1 191 ? 21.104 69.814 -56.635 1.00 53.91 191 LEU A C 1
ATOM 1420 O O . LEU A 1 191 ? 20.881 70.832 -57.292 1.00 53.91 191 LEU A O 1
ATOM 1424 N N . ILE A 1 192 ? 20.344 69.478 -55.588 1.00 59.97 192 ILE A N 1
ATOM 1425 C CA . ILE A 1 192 ? 19.192 70.282 -55.139 1.00 59.97 192 ILE A CA 1
ATOM 1426 C C . ILE A 1 192 ? 19.658 71.560 -54.412 1.00 59.97 192 ILE A C 1
ATOM 1428 O O . ILE A 1 192 ? 19.049 72.620 -54.575 1.00 59.97 192 ILE A O 1
ATOM 1432 N N . GLY A 1 193 ? 20.784 71.510 -53.688 1.00 49.91 193 GLY A N 1
ATOM 1433 C CA . GLY A 1 193 ? 21.398 72.686 -53.054 1.00 49.91 193 GLY A CA 1
ATOM 1434 C C . GLY A 1 193 ? 21.964 73.715 -54.045 1.00 49.91 193 GLY A C 1
ATOM 1435 O O . GLY A 1 193 ? 21.944 74.914 -53.766 1.00 49.91 193 GLY A O 1
ATOM 1436 N N . ALA A 1 194 ? 22.407 73.276 -55.227 1.00 50.50 194 ALA A N 1
ATOM 1437 C CA . ALA A 1 194 ? 22.943 74.149 -56.275 1.00 50.50 194 ALA A CA 1
ATOM 1438 C C . ALA A 1 194 ? 21.857 74.805 -57.162 1.00 50.50 194 ALA A C 1
ATOM 1440 O O . ALA A 1 194 ? 22.114 75.828 -57.802 1.00 50.50 194 ALA A O 1
ATOM 1441 N N . GLY A 1 195 ? 20.629 74.267 -57.178 1.00 46.69 195 GLY A N 1
ATOM 1442 C CA . GLY A 1 195 ? 19.524 74.736 -58.027 1.00 46.69 195 GLY A CA 1
ATOM 1443 C C . GLY A 1 195 ? 18.778 75.980 -57.524 1.00 46.69 195 GLY A C 1
ATOM 1444 O O . GLY A 1 195 ? 18.140 76.673 -58.316 1.00 46.69 195 GLY A O 1
ATOM 1445 N N . LEU A 1 196 ? 18.888 76.323 -56.235 1.00 48.91 196 LEU A N 1
ATOM 1446 C CA . LEU A 1 196 ? 18.221 77.500 -55.651 1.00 48.91 196 LEU A CA 1
ATOM 1447 C C . LEU A 1 196 ? 19.096 78.767 -55.605 1.00 48.91 196 LEU A C 1
ATOM 1449 O O . LEU A 1 196 ? 18.640 79.815 -55.152 1.00 48.91 196 LEU A O 1
ATOM 1453 N N . ALA A 1 197 ? 20.332 78.701 -56.112 1.00 46.09 197 ALA A N 1
ATOM 1454 C CA . ALA A 1 197 ? 21.264 79.832 -56.166 1.00 46.09 197 ALA A CA 1
ATOM 1455 C C . ALA A 1 197 ? 21.255 80.597 -57.510 1.00 46.09 197 ALA A C 1
ATOM 1457 O O . ALA A 1 197 ? 21.944 81.605 -57.648 1.00 46.09 197 ALA A O 1
ATOM 1458 N N . ARG A 1 198 ? 20.453 80.175 -58.502 1.00 44.56 198 ARG A N 1
ATOM 1459 C CA . ARG A 1 198 ? 20.337 80.826 -59.825 1.00 44.56 198 ARG A CA 1
ATOM 1460 C C . ARG A 1 198 ? 18.924 81.343 -60.119 1.00 44.56 198 ARG A C 1
ATOM 1462 O O . ARG A 1 198 ? 18.353 81.047 -61.157 1.00 44.56 198 ARG A O 1
ATOM 1469 N N . ARG A 1 199 ? 18.349 82.145 -59.221 1.00 41.22 199 ARG A N 1
ATOM 1470 C CA . ARG A 1 199 ? 17.247 83.076 -59.548 1.00 41.22 199 ARG A CA 1
ATOM 1471 C C . ARG A 1 199 ? 17.296 84.299 -58.627 1.00 41.22 199 ARG A C 1
ATOM 1473 O O . ARG A 1 199 ? 16.516 84.431 -57.694 1.00 41.22 199 ARG A O 1
ATOM 1480 N N . ARG A 1 200 ? 18.227 85.208 -58.913 1.00 35.97 200 ARG A N 1
ATOM 1481 C CA . ARG A 1 200 ? 18.124 86.631 -58.562 1.00 35.97 200 ARG A CA 1
ATOM 1482 C C . ARG A 1 200 ? 18.634 87.431 -59.752 1.00 35.97 200 ARG A C 1
ATOM 1484 O O . ARG A 1 200 ? 19.836 87.535 -59.961 1.00 35.97 200 ARG A O 1
ATOM 1491 N N . GLY A 1 201 ? 17.700 87.907 -60.567 1.00 30.06 201 GLY A N 1
ATOM 1492 C CA . GLY A 1 201 ? 17.959 88.905 -61.592 1.00 30.06 201 GLY A CA 1
ATOM 1493 C C . GLY A 1 201 ? 17.466 90.269 -61.117 1.00 30.06 201 GLY A C 1
ATOM 1494 O O . GLY A 1 201 ? 16.316 90.371 -60.707 1.00 30.06 201 GLY A O 1
ATOM 1495 N N . ALA A 1 202 ? 18.367 91.248 -61.229 1.00 29.86 202 ALA A N 1
ATOM 1496 C CA . ALA A 1 202 ? 18.158 92.660 -61.570 1.00 29.86 202 ALA A CA 1
ATOM 1497 C C . ALA A 1 202 ? 17.348 93.604 -60.645 1.00 29.86 202 ALA A C 1
ATOM 1499 O O . ALA A 1 202 ? 16.220 93.322 -60.255 1.00 29.86 202 ALA A O 1
ATOM 1500 N N . GLY A 1 203 ? 17.937 94.792 -60.415 1.00 30.64 203 GLY A N 1
ATOM 1501 C CA . GLY A 1 203 ? 17.337 96.001 -59.819 1.00 30.64 203 GLY A CA 1
ATOM 1502 C C . GLY A 1 203 ? 18.224 96.611 -58.719 1.00 30.64 203 GLY A C 1
ATOM 1503 O O . GLY A 1 203 ? 18.046 96.270 -57.559 1.00 30.64 203 GLY A O 1
ATOM 1504 N N . ALA A 1 204 ? 19.367 97.236 -59.032 1.00 29.88 204 ALA A N 1
ATOM 1505 C CA . ALA A 1 204 ? 19.568 98.685 -59.249 1.00 29.88 204 ALA A CA 1
ATOM 1506 C C . ALA A 1 204 ? 19.031 99.619 -58.136 1.00 29.88 204 ALA A C 1
ATOM 1508 O O . ALA A 1 204 ? 17.827 99.840 -58.073 1.00 29.88 204 ALA A O 1
ATOM 1509 N N . ALA A 1 205 ? 19.937 100.190 -57.321 1.00 30.02 205 ALA A N 1
ATOM 1510 C CA . ALA A 1 205 ? 20.128 101.640 -57.088 1.00 30.02 205 ALA A CA 1
ATOM 1511 C C . ALA A 1 205 ? 20.960 101.918 -55.807 1.00 30.02 205 ALA A C 1
ATOM 1513 O O . ALA A 1 205 ? 20.596 101.513 -54.707 1.00 30.02 205 ALA A O 1
ATOM 1514 N N . GLU A 1 206 ? 22.082 102.614 -55.997 1.00 30.53 206 GLU A N 1
ATOM 1515 C CA . GLU A 1 206 ? 22.910 103.362 -55.026 1.00 30.53 206 GLU A CA 1
ATOM 1516 C C . GLU A 1 206 ? 22.274 104.743 -54.700 1.00 30.53 206 GLU A C 1
ATOM 1518 O O . GLU A 1 206 ? 21.275 105.079 -55.341 1.00 30.53 206 GLU A O 1
ATOM 1523 N N . PRO A 1 207 ? 22.879 105.647 -53.887 1.00 50.75 207 PRO A N 1
ATOM 1524 C CA . PRO A 1 207 ? 23.865 105.516 -52.794 1.00 50.75 207 PRO A CA 1
ATOM 1525 C C . PRO A 1 207 ? 23.423 106.329 -51.539 1.00 50.75 207 PRO A C 1
ATOM 1527 O O . PRO A 1 207 ? 22.334 106.892 -51.526 1.00 50.75 207 PRO A O 1
ATOM 1530 N N . VAL A 1 208 ? 24.253 106.416 -50.485 1.00 35.00 208 VAL A N 1
ATOM 1531 C CA . VAL A 1 208 ? 24.617 107.672 -49.770 1.00 35.00 208 VAL A CA 1
ATOM 1532 C C . VAL A 1 208 ? 25.452 107.366 -48.516 1.00 35.00 208 VAL A C 1
ATOM 1534 O O . VAL A 1 208 ? 25.136 106.501 -47.704 1.00 35.00 208 VAL A O 1
ATOM 1537 N N . SER A 1 209 ? 26.542 108.121 -48.415 1.00 33.09 209 SER A N 1
ATOM 1538 C CA . SER A 1 209 ? 27.548 108.231 -47.360 1.00 33.09 209 SER A CA 1
ATOM 1539 C C . SER A 1 209 ? 27.013 108.897 -46.082 1.00 33.09 209 SER A C 1
ATOM 1541 O O . SER A 1 209 ? 26.127 109.744 -46.165 1.00 33.09 209 SER A O 1
ATOM 1543 N N . GLY A 1 210 ? 27.622 108.639 -44.919 1.00 30.11 210 GLY A N 1
ATOM 1544 C CA . GLY A 1 210 ? 27.405 109.498 -43.748 1.00 30.11 210 GLY A CA 1
ATOM 1545 C C . GLY A 1 210 ? 27.959 108.973 -42.427 1.00 30.11 210 GLY A C 1
ATOM 1546 O O . GLY A 1 210 ? 27.513 107.954 -41.919 1.00 30.11 210 GLY A O 1
ATOM 1547 N N . ASP A 1 211 ? 28.919 109.719 -41.900 1.00 28.23 211 ASP A N 1
ATOM 1548 C CA . ASP A 1 211 ? 29.711 109.535 -40.686 1.00 28.23 211 ASP A CA 1
ATOM 1549 C C . ASP A 1 211 ? 28.964 109.527 -39.332 1.00 28.23 211 ASP A C 1
ATOM 1551 O O . ASP A 1 211 ? 27.932 110.167 -39.142 1.00 28.23 211 ASP A O 1
ATOM 1555 N N . SER A 1 212 ? 29.691 108.981 -38.347 1.00 30.67 212 SER A N 1
ATOM 1556 C CA . SER A 1 212 ? 29.834 109.425 -36.943 1.00 30.67 212 SER A CA 1
ATOM 1557 C C . SER A 1 212 ? 28.936 108.898 -35.802 1.00 30.67 212 SER A C 1
ATOM 1559 O O . SER A 1 212 ? 27.713 108.928 -35.826 1.00 30.67 212 SER A O 1
ATOM 1561 N N . ALA A 1 213 ? 29.673 108.564 -34.729 1.00 30.83 213 ALA A N 1
ATOM 1562 C CA . ALA A 1 213 ? 29.383 108.700 -33.298 1.00 30.83 213 ALA A CA 1
ATOM 1563 C C . ALA A 1 213 ? 28.527 107.641 -32.564 1.00 30.83 213 ALA A C 1
ATOM 1565 O O . ALA A 1 213 ? 27.307 107.688 -32.533 1.00 30.83 213 ALA A O 1
ATOM 1566 N N . GLY A 1 214 ? 29.230 106.829 -31.762 1.00 28.06 214 GLY A N 1
ATOM 1567 C CA . GLY A 1 214 ? 29.124 106.968 -30.304 1.00 28.06 214 GLY A CA 1
ATOM 1568 C C . GLY A 1 214 ? 28.216 105.998 -29.534 1.00 28.06 214 GLY A C 1
ATOM 1569 O O . GLY A 1 214 ? 27.001 106.017 -29.658 1.00 28.06 214 GLY A O 1
ATOM 1570 N N . SER A 1 215 ? 28.855 105.306 -28.583 1.00 32.59 215 SER A N 1
ATOM 1571 C CA . SER A 1 215 ? 28.328 104.674 -27.356 1.00 32.59 215 SER A CA 1
ATOM 1572 C C . SER A 1 215 ? 27.777 103.230 -27.406 1.00 32.59 215 SER A C 1
ATOM 1574 O O . SER A 1 215 ? 26.684 102.931 -27.870 1.00 32.59 215 SER A O 1
ATOM 1576 N N . THR A 1 216 ? 28.593 102.337 -26.834 1.00 34.34 216 THR A N 1
ATOM 1577 C CA . THR A 1 216 ? 28.284 101.086 -26.100 1.00 34.34 216 THR A CA 1
ATOM 1578 C C . THR A 1 216 ? 27.349 101.336 -24.892 1.00 34.34 216 THR A C 1
ATOM 1580 O O . THR A 1 216 ? 27.200 102.509 -24.547 1.00 34.34 216 THR A O 1
ATOM 1583 N N . PRO A 1 217 ? 26.784 100.328 -24.158 1.00 48.81 217 PRO A N 1
ATOM 1584 C CA . PRO A 1 217 ? 27.156 98.894 -23.991 1.00 48.81 217 PRO A CA 1
ATOM 1585 C C . PRO A 1 217 ? 25.912 97.931 -23.900 1.00 48.81 217 PRO A C 1
ATOM 1587 O O . PRO A 1 217 ? 24.829 98.325 -24.318 1.00 48.81 217 PRO A O 1
ATOM 1590 N N . PRO A 1 218 ? 25.950 96.728 -23.269 1.00 49.25 218 PRO A N 1
ATOM 1591 C CA . PRO A 1 218 ? 26.782 95.542 -23.510 1.00 49.25 218 PRO A CA 1
ATOM 1592 C C . PRO A 1 218 ? 25.984 94.236 -23.822 1.00 49.25 218 PRO A C 1
ATOM 1594 O O . PRO A 1 218 ? 24.796 94.119 -23.550 1.00 49.25 218 PRO A O 1
ATOM 1597 N N . ALA A 1 219 ? 26.722 93.250 -24.365 1.00 31.09 219 ALA A N 1
ATOM 1598 C CA . ALA A 1 219 ? 26.806 91.811 -24.020 1.00 31.09 219 ALA A CA 1
ATOM 1599 C C . ALA A 1 219 ? 25.552 91.079 -23.458 1.00 31.09 219 ALA A C 1
ATOM 1601 O O . ALA A 1 219 ? 24.991 91.473 -22.450 1.00 31.09 219 ALA A O 1
ATOM 1602 N N . ASN A 1 220 ? 25.109 89.915 -23.948 1.00 34.47 220 ASN A N 1
ATOM 1603 C CA . ASN A 1 220 ? 25.881 88.753 -24.390 1.00 34.47 220 ASN A CA 1
ATOM 1604 C C . ASN A 1 220 ? 25.091 87.869 -25.367 1.00 34.47 220 ASN A C 1
ATOM 1606 O O . ASN A 1 220 ? 23.903 87.594 -25.204 1.00 34.47 220 ASN A O 1
ATOM 1610 N N . ALA A 1 221 ? 25.826 87.376 -26.358 1.00 32.59 221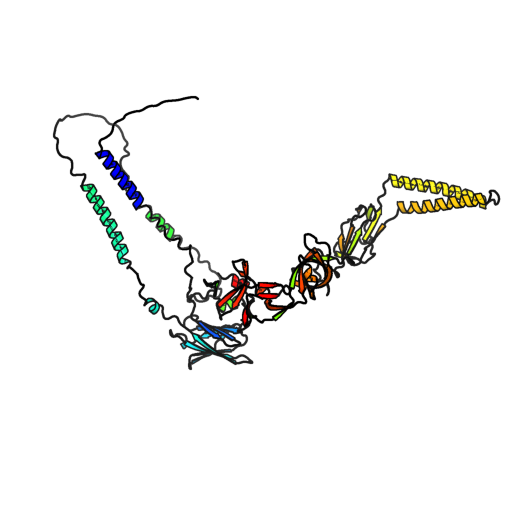 ALA A N 1
ATOM 1611 C CA . ALA A 1 221 ? 25.383 86.533 -27.447 1.00 32.59 221 ALA A CA 1
ATOM 1612 C C . ALA A 1 221 ? 25.106 85.081 -27.016 1.00 32.59 221 ALA A C 1
ATOM 1614 O O . ALA A 1 221 ? 25.914 84.448 -26.340 1.00 32.59 221 ALA A O 1
ATOM 1615 N N . LYS A 1 222 ? 24.012 84.506 -27.525 1.00 33.41 222 LYS A N 1
ATOM 1616 C CA . LYS A 1 222 ? 23.870 83.057 -27.738 1.00 33.41 222 LYS A CA 1
ATOM 1617 C C . LYS A 1 222 ? 23.430 82.816 -29.176 1.00 33.41 222 LYS A C 1
ATOM 1619 O O . LYS A 1 222 ? 22.263 82.590 -29.469 1.00 33.41 222 LYS A O 1
ATOM 1624 N N . GLY A 1 223 ? 24.396 82.885 -30.080 1.00 37.56 223 GLY A N 1
ATOM 1625 C CA . GLY A 1 223 ? 24.251 82.464 -31.463 1.00 37.56 223 GLY A CA 1
ATOM 1626 C C . GLY A 1 223 ? 25.485 81.673 -31.862 1.00 37.56 223 GLY A C 1
ATOM 1627 O O . GLY A 1 223 ? 26.577 82.224 -31.861 1.00 37.56 223 GLY A O 1
ATOM 1628 N N . ARG A 1 224 ? 25.265 80.411 -32.245 1.00 36.94 224 ARG A N 1
ATOM 1629 C CA . ARG A 1 224 ? 26.231 79.425 -32.767 1.00 36.94 224 ARG A CA 1
ATOM 1630 C C . ARG A 1 224 ? 27.094 78.724 -31.723 1.00 36.94 224 ARG A C 1
ATOM 1632 O O . ARG A 1 224 ? 28.095 79.259 -31.283 1.00 36.94 224 ARG A O 1
ATOM 1639 N N . LEU A 1 225 ? 26.739 77.466 -31.461 1.00 39.59 225 LEU A N 1
ATOM 1640 C CA . LEU A 1 225 ? 27.649 76.317 -31.351 1.00 39.59 225 LEU A CA 1
ATOM 1641 C C . LEU A 1 225 ? 26.780 75.049 -31.278 1.00 39.59 225 LEU A C 1
ATOM 1643 O O . LEU A 1 225 ? 26.577 74.464 -30.224 1.00 39.59 225 LEU A O 1
ATOM 1647 N N . LEU A 1 226 ? 26.219 74.640 -32.419 1.00 45.34 226 LEU A N 1
ATOM 1648 C CA . LEU A 1 226 ? 25.675 73.290 -32.591 1.00 45.34 226 LEU A CA 1
ATOM 1649 C C . LEU A 1 226 ? 26.393 72.620 -33.764 1.00 45.34 226 LEU A C 1
ATOM 1651 O O . LEU A 1 226 ? 25.843 72.390 -34.834 1.00 45.34 226 LEU A O 1
ATOM 1655 N N . ARG A 1 227 ? 27.689 72.380 -33.570 1.00 44.91 227 ARG A N 1
ATOM 1656 C CA . ARG A 1 227 ? 28.489 71.439 -34.353 1.00 44.91 227 ARG A CA 1
ATOM 1657 C C . ARG A 1 227 ? 29.492 70.811 -33.392 1.00 44.91 227 ARG A C 1
ATOM 1659 O O . ARG A 1 227 ? 30.273 71.545 -32.799 1.00 44.91 227 ARG A O 1
ATOM 1666 N N . ARG A 1 228 ? 29.472 69.472 -33.324 1.00 44.97 228 ARG A N 1
ATOM 1667 C CA . ARG A 1 228 ? 30.324 68.537 -32.548 1.00 44.97 228 ARG A CA 1
ATOM 1668 C C . ARG A 1 228 ? 29.712 67.998 -31.246 1.00 44.97 228 ARG A C 1
ATOM 1670 O O . ARG A 1 228 ? 30.062 68.432 -30.160 1.00 44.97 228 ARG A O 1
ATOM 1677 N N . SER A 1 229 ? 28.892 66.953 -31.367 1.00 48.25 229 SER A N 1
ATOM 1678 C CA . SER A 1 229 ? 28.600 66.021 -30.261 1.00 48.25 229 SER A CA 1
ATOM 1679 C C . SER A 1 229 ? 28.083 64.661 -30.763 1.00 48.25 229 SER A C 1
ATOM 1681 O O . SER A 1 229 ? 27.024 64.196 -30.362 1.00 48.25 229 SER A O 1
ATOM 1683 N N . ILE A 1 230 ? 28.840 64.001 -31.651 1.00 45.94 230 ILE A N 1
ATOM 1684 C CA . ILE A 1 230 ? 28.603 62.583 -32.018 1.00 45.94 230 ILE A CA 1
ATOM 1685 C C . ILE A 1 230 ? 29.848 61.704 -31.767 1.00 45.94 230 ILE A C 1
ATOM 1687 O O . ILE A 1 230 ? 29.722 60.509 -31.540 1.00 45.94 230 ILE A O 1
ATOM 1691 N N . ALA A 1 231 ? 31.048 62.282 -31.645 1.00 39.62 231 ALA A N 1
ATOM 1692 C CA . ALA A 1 231 ? 32.284 61.509 -31.460 1.00 39.62 231 ALA A CA 1
ATOM 1693 C C . ALA A 1 231 ? 32.566 61.024 -30.016 1.00 39.62 231 ALA A C 1
ATOM 1695 O O . ALA A 1 231 ? 33.512 60.277 -29.810 1.00 39.62 231 ALA A O 1
ATOM 1696 N N . VAL A 1 232 ? 31.764 61.406 -29.011 1.00 43.91 232 VAL A N 1
ATOM 1697 C CA . VAL A 1 232 ? 32.032 61.070 -27.589 1.00 43.91 232 VAL A CA 1
ATOM 1698 C C . VAL A 1 232 ? 31.163 59.912 -27.063 1.00 43.91 232 VAL A C 1
ATOM 1700 O O . VAL A 1 232 ? 31.440 59.364 -26.003 1.00 43.91 232 VAL A O 1
ATOM 1703 N N . ARG A 1 233 ? 30.152 59.447 -27.814 1.00 40.91 233 ARG A N 1
ATOM 1704 C CA . ARG A 1 233 ? 29.281 58.329 -27.381 1.00 40.91 233 ARG A CA 1
ATOM 1705 C C . ARG A 1 233 ? 29.723 56.936 -27.853 1.00 40.91 233 ARG A C 1
ATOM 1707 O O . ARG A 1 233 ? 29.178 55.952 -27.374 1.00 40.91 233 ARG A O 1
ATOM 1714 N N . VAL A 1 234 ? 30.735 56.836 -28.719 1.00 42.78 234 VAL A N 1
ATOM 1715 C CA . VAL A 1 234 ? 31.250 55.547 -29.235 1.00 42.78 234 VAL A CA 1
ATOM 1716 C C . VAL A 1 234 ? 32.385 54.974 -28.369 1.00 42.78 234 VAL A C 1
ATOM 1718 O O . VAL A 1 234 ? 32.582 53.766 -28.332 1.00 42.78 234 VAL A O 1
ATOM 1721 N N . VAL A 1 235 ? 33.082 55.800 -27.582 1.00 44.75 235 VAL A N 1
ATOM 1722 C CA . VAL A 1 235 ? 34.227 55.345 -26.764 1.00 44.75 235 VAL A CA 1
ATOM 1723 C C . VAL A 1 235 ? 33.794 54.720 -25.424 1.00 44.75 235 VAL A C 1
ATOM 1725 O O . VAL A 1 235 ? 34.487 53.859 -24.894 1.00 44.75 235 VAL A O 1
ATOM 1728 N N . VAL A 1 236 ? 32.612 55.066 -24.899 1.00 42.03 236 VAL A N 1
ATOM 1729 C CA . VAL A 1 236 ? 32.132 54.562 -23.592 1.00 42.03 236 VAL A CA 1
ATOM 1730 C C . VAL A 1 236 ? 31.510 53.156 -23.683 1.00 42.03 236 VAL A C 1
ATOM 1732 O O . VAL A 1 236 ? 31.545 52.412 -22.710 1.00 42.03 236 VAL A O 1
ATOM 1735 N N . VAL A 1 237 ? 31.026 52.732 -24.858 1.00 43.12 237 VAL A N 1
ATOM 1736 C CA . VAL A 1 237 ? 30.461 51.379 -25.059 1.00 43.12 237 VAL A CA 1
ATOM 1737 C C . VAL A 1 237 ? 31.556 50.327 -25.308 1.00 43.12 237 VAL A C 1
ATOM 1739 O O . VAL A 1 237 ? 31.412 49.182 -24.892 1.00 43.12 237 VAL A O 1
ATOM 1742 N N . ALA A 1 238 ? 32.701 50.715 -25.881 1.00 40.88 238 ALA A N 1
ATOM 1743 C CA . ALA A 1 238 ? 33.837 49.810 -26.092 1.00 40.88 238 ALA A CA 1
ATOM 1744 C C . ALA A 1 238 ? 34.637 49.520 -24.802 1.00 40.88 238 ALA A C 1
ATOM 1746 O O . ALA A 1 238 ? 35.199 48.438 -24.653 1.00 40.88 238 ALA A O 1
ATOM 1747 N N . ALA A 1 239 ? 34.648 50.449 -23.838 1.00 40.28 239 ALA A N 1
ATOM 1748 C CA . ALA A 1 239 ? 35.345 50.272 -22.560 1.00 40.28 239 ALA A CA 1
ATOM 1749 C C . ALA A 1 239 ? 34.588 49.368 -21.562 1.00 40.28 239 ALA A C 1
ATOM 1751 O O . ALA A 1 239 ? 35.212 48.764 -20.693 1.00 40.28 239 ALA A O 1
ATOM 1752 N N . LEU A 1 240 ? 33.264 49.220 -21.707 1.00 36.81 240 LEU A N 1
ATOM 1753 C CA . LEU A 1 240 ? 32.449 48.349 -20.848 1.00 36.81 240 LEU A CA 1
ATOM 1754 C C . LEU A 1 240 ? 32.443 46.879 -21.321 1.00 36.81 240 LEU A C 1
ATOM 1756 O O . LEU A 1 240 ? 32.255 45.976 -20.511 1.00 36.81 240 LEU A O 1
ATOM 1760 N N . ALA A 1 241 ? 32.733 46.624 -22.602 1.00 39.16 241 ALA A N 1
ATOM 1761 C CA . ALA A 1 241 ? 32.894 45.274 -23.153 1.00 39.16 241 ALA A CA 1
ATOM 1762 C C . ALA A 1 241 ? 34.258 44.636 -22.811 1.00 39.16 241 ALA A C 1
ATOM 1764 O O . ALA A 1 241 ? 34.376 43.415 -22.763 1.00 39.16 241 ALA A O 1
ATOM 1765 N N . ALA A 1 242 ? 35.280 45.447 -22.510 1.00 41.53 242 ALA A N 1
ATOM 1766 C CA . ALA A 1 242 ? 36.606 44.964 -22.116 1.00 41.53 242 ALA A CA 1
ATOM 1767 C C . ALA A 1 242 ? 36.741 44.666 -20.606 1.00 41.53 242 ALA A C 1
ATOM 1769 O O . ALA A 1 242 ? 37.700 44.011 -20.202 1.00 41.53 242 ALA A O 1
ATOM 1770 N N . LEU A 1 243 ? 35.786 45.108 -19.772 1.00 39.00 243 LEU A N 1
ATOM 1771 C CA . LEU A 1 243 ? 35.807 44.903 -18.315 1.00 39.00 243 LEU A CA 1
ATOM 1772 C C . LEU A 1 243 ? 34.915 43.748 -17.819 1.00 39.00 243 LEU A C 1
ATOM 1774 O O . LEU A 1 243 ? 35.036 43.357 -16.663 1.00 39.00 243 LEU A O 1
ATOM 1778 N N . LEU A 1 244 ? 34.065 43.166 -18.676 1.00 36.81 244 LEU A N 1
ATOM 1779 C CA . LEU A 1 244 ? 33.271 41.964 -18.360 1.00 36.81 244 LEU A CA 1
ATOM 1780 C C . LEU A 1 244 ? 33.934 40.647 -18.814 1.00 36.81 244 LEU A C 1
ATOM 1782 O O . LEU A 1 244 ? 33.429 39.573 -18.513 1.00 36.81 244 LEU A O 1
ATOM 1786 N N . GLY A 1 245 ? 35.082 40.708 -19.498 1.00 36.66 245 GLY A N 1
ATOM 1787 C CA . GLY A 1 245 ? 35.821 39.531 -19.979 1.00 36.66 245 GLY A CA 1
ATOM 1788 C C . GLY A 1 245 ? 36.805 38.918 -18.975 1.00 36.66 245 GLY A C 1
ATOM 1789 O O . GLY A 1 245 ? 37.681 38.156 -19.375 1.00 36.66 245 GLY A O 1
ATOM 1790 N N . ARG A 1 246 ? 36.746 39.287 -17.688 1.00 39.12 246 ARG A N 1
ATOM 1791 C CA . ARG A 1 246 ? 37.748 38.856 -16.699 1.00 39.12 246 ARG A CA 1
ATOM 1792 C C . ARG A 1 246 ? 37.153 38.720 -15.297 1.00 39.12 246 ARG A C 1
ATOM 1794 O O . ARG A 1 246 ? 37.423 39.522 -14.412 1.00 39.12 246 ARG A O 1
ATOM 1801 N N . ALA A 1 247 ? 36.342 37.685 -15.093 1.00 28.59 247 ALA A N 1
ATOM 1802 C CA . ALA A 1 247 ? 35.933 37.250 -13.762 1.00 28.59 247 ALA A CA 1
ATOM 1803 C C . ALA A 1 247 ? 35.712 35.729 -13.731 1.00 28.59 247 ALA A C 1
ATOM 1805 O O . ALA A 1 247 ? 34.878 35.215 -14.468 1.00 28.59 247 ALA A O 1
ATOM 1806 N N . GLY A 1 248 ? 36.442 35.041 -12.844 1.00 28.58 248 GLY A N 1
ATOM 1807 C CA . GLY A 1 248 ? 36.049 33.735 -12.308 1.00 28.58 248 GLY A CA 1
ATOM 1808 C C . GLY A 1 248 ? 36.807 32.510 -12.822 1.00 28.58 248 GLY A C 1
ATOM 1809 O O . GLY A 1 248 ? 36.208 31.661 -13.466 1.00 28.58 248 GLY A O 1
ATOM 1810 N N . ALA A 1 249 ? 38.086 32.362 -12.465 1.00 28.45 249 ALA A N 1
ATOM 1811 C CA . ALA A 1 249 ? 38.691 31.036 -12.320 1.00 28.45 249 ALA A CA 1
ATOM 1812 C C . ALA A 1 249 ? 38.741 30.726 -10.817 1.00 28.45 249 ALA A C 1
ATOM 1814 O O . ALA A 1 249 ? 39.594 31.250 -10.102 1.00 28.45 249 ALA A O 1
ATOM 1815 N N . ALA A 1 250 ? 37.762 29.959 -10.341 1.00 32.56 250 ALA A N 1
ATOM 1816 C CA . ALA A 1 250 ? 37.782 29.341 -9.024 1.00 32.56 250 ALA A CA 1
ATOM 1817 C C . ALA A 1 250 ? 38.140 27.865 -9.215 1.00 32.56 250 ALA A C 1
ATOM 1819 O O . ALA A 1 250 ? 37.501 27.151 -9.987 1.00 32.56 250 ALA A O 1
ATOM 1820 N N . GLU A 1 251 ? 39.201 27.457 -8.534 1.00 36.41 251 GLU A N 1
ATOM 1821 C CA . GLU A 1 251 ? 39.727 26.100 -8.470 1.00 36.41 251 GLU A CA 1
ATOM 1822 C C . GLU A 1 251 ? 38.645 25.169 -7.904 1.00 36.41 251 GLU A C 1
ATOM 1824 O O . GLU A 1 251 ? 38.181 25.341 -6.776 1.00 36.41 251 GLU A O 1
ATOM 1829 N N . SER A 1 252 ? 38.183 24.232 -8.731 1.00 33.81 252 SER A N 1
ATOM 1830 C CA . SER A 1 252 ? 37.266 23.163 -8.341 1.00 33.81 252 SER A CA 1
ATOM 1831 C C . SER A 1 252 ? 38.032 21.851 -8.412 1.00 33.81 252 SER A C 1
ATOM 1833 O O . SER A 1 252 ? 38.732 21.584 -9.384 1.00 33.81 252 SER A O 1
ATOM 1835 N N . ALA A 1 253 ? 37.953 21.090 -7.324 1.00 35.31 253 ALA A N 1
ATOM 1836 C CA . ALA A 1 253 ? 38.641 19.823 -7.145 1.00 35.31 253 ALA A CA 1
ATOM 1837 C C . ALA A 1 253 ? 38.299 18.827 -8.267 1.00 35.31 253 ALA A C 1
ATOM 1839 O O . ALA A 1 253 ? 37.133 18.700 -8.649 1.00 35.31 253 ALA A O 1
ATOM 1840 N N . ASP A 1 254 ? 39.324 18.123 -8.753 1.00 29.66 254 ASP A N 1
ATOM 1841 C CA . ASP A 1 254 ? 39.247 17.159 -9.849 1.00 29.66 254 ASP A CA 1
ATOM 1842 C C . ASP A 1 254 ? 38.198 16.065 -9.593 1.00 29.66 254 ASP A C 1
ATOM 1844 O O . ASP A 1 254 ? 38.348 15.196 -8.731 1.00 29.66 254 ASP A O 1
ATOM 1848 N N . LEU A 1 255 ? 37.152 16.084 -10.416 1.00 36.25 255 LEU A N 1
ATOM 1849 C CA . LEU A 1 255 ? 36.382 14.905 -10.797 1.00 36.25 255 LEU A CA 1
ATOM 1850 C C . LEU A 1 255 ? 36.857 14.481 -12.199 1.00 36.25 255 LEU A C 1
ATOM 1852 O O . LEU A 1 255 ? 37.236 15.347 -12.992 1.00 36.25 255 LEU A O 1
ATOM 1856 N N . PRO A 1 256 ? 36.867 13.177 -12.529 1.00 35.41 256 PRO A N 1
ATOM 1857 C CA . PRO A 1 256 ? 37.471 12.674 -13.762 1.00 35.41 256 PRO A CA 1
ATOM 1858 C C . PRO A 1 256 ? 36.850 13.326 -15.007 1.00 35.41 256 PRO A C 1
ATOM 1860 O O . PRO A 1 256 ? 35.642 13.252 -15.227 1.00 35.41 256 PRO A O 1
ATOM 1863 N N . SER A 1 257 ? 37.690 13.967 -15.824 1.00 38.50 257 SER A N 1
ATOM 1864 C CA . SER A 1 257 ? 37.301 14.651 -17.057 1.00 38.50 257 SER A CA 1
ATOM 1865 C C . SER A 1 257 ? 37.291 13.687 -18.248 1.00 38.50 257 SER A C 1
ATOM 1867 O O . SER A 1 257 ? 38.279 13.014 -18.544 1.00 38.50 257 SER A O 1
ATOM 1869 N N . LEU A 1 258 ? 36.160 13.622 -18.955 1.00 39.41 258 LEU A N 1
ATOM 1870 C CA . LEU A 1 258 ? 36.076 13.013 -20.285 1.00 39.41 258 LEU A CA 1
ATOM 1871 C C . LEU A 1 258 ? 36.512 14.049 -21.346 1.00 39.41 258 LEU A C 1
ATOM 1873 O O . LEU A 1 258 ? 36.167 15.226 -21.214 1.00 39.41 258 LEU A O 1
ATOM 1877 N N . PRO A 1 259 ? 37.272 13.656 -22.387 1.00 35.94 259 PRO A N 1
ATOM 1878 C CA . PRO A 1 259 ? 37.841 14.583 -23.369 1.00 35.94 259 PRO A CA 1
ATOM 1879 C C . PRO A 1 259 ? 36.779 15.243 -24.283 1.00 35.94 259 PRO A C 1
ATOM 1881 O O . PRO A 1 259 ? 35.822 14.580 -24.682 1.00 35.94 259 PRO A O 1
ATOM 1884 N N . PRO A 1 260 ? 36.959 16.522 -24.686 1.00 42.09 260 PRO A N 1
ATOM 1885 C CA . PRO A 1 260 ? 35.946 17.335 -25.374 1.00 42.09 260 PRO A CA 1
ATOM 1886 C C . PRO A 1 260 ? 35.909 17.189 -26.913 1.00 42.09 260 PRO A C 1
ATOM 1888 O O . PRO A 1 260 ? 35.575 18.143 -27.609 1.00 42.09 260 PRO A O 1
ATOM 1891 N N . THR A 1 261 ? 36.236 16.024 -27.481 1.00 41.72 261 THR A N 1
ATOM 1892 C CA . THR A 1 261 ? 36.129 15.782 -28.942 1.00 41.72 261 THR A CA 1
ATOM 1893 C C . THR A 1 261 ? 34.923 14.929 -29.342 1.00 41.72 261 THR A C 1
ATOM 1895 O O . THR A 1 261 ? 34.833 14.457 -30.474 1.00 41.72 261 THR A O 1
ATOM 1898 N N . THR A 1 262 ? 33.957 14.750 -28.444 1.00 43.31 262 THR A N 1
ATOM 1899 C CA . THR A 1 262 ? 32.727 14.019 -28.736 1.00 43.31 262 THR A CA 1
ATOM 1900 C C . THR A 1 262 ? 31.698 14.942 -29.381 1.00 43.31 262 THR A C 1
ATOM 1902 O O . THR A 1 262 ? 31.156 15.862 -28.771 1.00 43.31 262 THR A O 1
ATOM 1905 N N . ALA A 1 263 ? 31.387 14.650 -30.642 1.00 44.75 263 ALA A N 1
ATOM 1906 C CA . ALA A 1 263 ? 30.018 14.701 -31.133 1.00 44.75 263 ALA A CA 1
ATOM 1907 C C . ALA A 1 263 ? 29.078 14.305 -29.971 1.00 44.75 263 ALA A C 1
ATOM 1909 O O . ALA A 1 263 ? 29.233 13.225 -29.397 1.00 44.75 263 ALA A O 1
ATOM 1910 N N . THR A 1 264 ? 28.259 15.246 -29.505 1.00 56.75 264 THR A N 1
ATOM 1911 C CA . THR A 1 264 ? 27.578 15.210 -28.207 1.00 56.75 264 THR A CA 1
ATOM 1912 C C . THR A 1 264 ? 26.598 14.041 -28.137 1.00 56.75 264 THR A C 1
ATOM 1914 O O . THR A 1 264 ? 25.439 14.177 -28.519 1.00 56.75 264 THR A O 1
ATOM 1917 N N . ASP A 1 265 ? 27.063 12.901 -27.625 1.00 76.31 265 ASP A N 1
ATOM 1918 C CA . ASP A 1 265 ? 26.277 11.693 -27.348 1.00 76.31 265 ASP A CA 1
ATOM 1919 C C . ASP A 1 265 ? 25.403 11.930 -26.101 1.00 76.31 265 ASP A C 1
ATOM 1921 O O . ASP A 1 265 ? 25.564 11.311 -25.050 1.00 76.31 265 ASP A O 1
ATOM 1925 N N . GLN A 1 266 ? 24.541 12.943 -26.187 1.00 86.56 266 GLN A N 1
ATOM 1926 C CA . GLN A 1 266 ? 23.594 13.327 -25.152 1.00 86.56 266 GLN A CA 1
ATOM 1927 C C . GLN A 1 266 ? 22.229 12.697 -25.453 1.00 86.56 266 GLN A C 1
ATOM 1929 O O . GLN A 1 266 ? 21.838 12.603 -26.620 1.00 86.56 266 GLN A O 1
A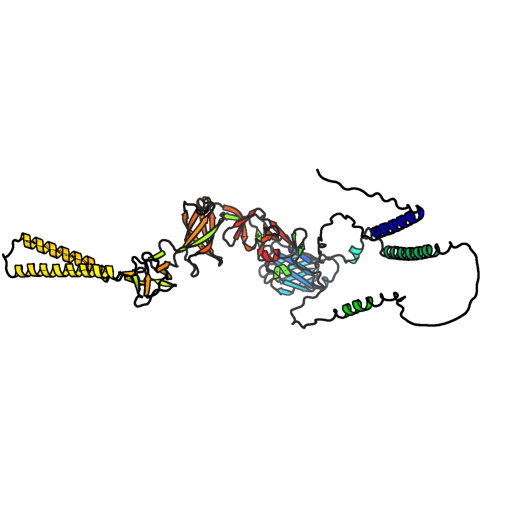TOM 1934 N N . PRO A 1 267 ? 21.483 12.270 -24.420 1.00 91.94 267 PRO A N 1
ATOM 1935 C CA . PRO A 1 267 ? 20.111 11.829 -24.608 1.00 91.94 267 PRO A CA 1
ATOM 1936 C C . PRO A 1 267 ? 19.256 12.995 -25.112 1.00 91.94 267 PRO A C 1
ATOM 1938 O O . PRO A 1 267 ? 19.321 14.092 -24.558 1.00 91.94 267 PRO A O 1
ATOM 1941 N N . GLN A 1 268 ? 18.437 12.750 -26.131 1.00 91.94 268 GLN A N 1
ATOM 1942 C CA . GLN A 1 268 ? 17.607 13.786 -26.748 1.00 91.94 268 GLN A CA 1
ATOM 1943 C C . GLN A 1 268 ? 16.269 13.226 -27.216 1.00 91.94 268 GLN A C 1
ATOM 1945 O O . GLN A 1 268 ? 16.165 12.066 -27.638 1.00 91.94 268 GLN A O 1
ATOM 1950 N N . ARG A 1 269 ? 15.238 14.067 -27.157 1.00 91.88 269 ARG A N 1
ATOM 1951 C CA . ARG A 1 269 ? 13.933 13.763 -27.737 1.00 91.88 269 ARG A CA 1
ATOM 1952 C C . ARG A 1 269 ? 13.884 14.169 -29.204 1.00 91.88 269 ARG A C 1
ATOM 1954 O O . ARG A 1 269 ? 14.244 15.280 -29.577 1.00 91.88 269 ARG A O 1
ATOM 1961 N N . MET A 1 270 ? 13.397 13.259 -30.031 1.00 90.38 270 MET A N 1
ATOM 1962 C CA . MET A 1 270 ? 13.232 13.470 -31.461 1.00 90.38 270 MET A CA 1
ATOM 1963 C C . MET A 1 270 ? 11.911 14.189 -31.774 1.00 90.38 270 MET A C 1
ATOM 1965 O O . MET A 1 270 ? 10.975 14.137 -30.969 1.00 90.38 270 MET A O 1
ATOM 1969 N N . PRO A 1 271 ? 11.782 14.812 -32.963 1.00 87.12 271 PRO A N 1
ATOM 1970 C CA . PRO A 1 271 ? 10.546 15.481 -33.381 1.00 87.12 271 PRO A CA 1
ATOM 1971 C C . PRO A 1 271 ? 9.315 14.561 -33.440 1.00 87.12 271 PRO A C 1
ATOM 1973 O O . PRO A 1 271 ? 8.191 15.029 -33.286 1.00 87.12 271 PRO A O 1
ATOM 1976 N N . ASP A 1 272 ? 9.518 13.253 -33.633 1.00 86.62 272 ASP A N 1
ATOM 1977 C CA . ASP A 1 272 ? 8.464 12.226 -33.619 1.00 86.62 272 ASP A CA 1
ATOM 1978 C C . ASP A 1 272 ? 8.044 11.792 -32.198 1.00 86.62 272 ASP A C 1
ATOM 1980 O O . ASP A 1 272 ? 7.148 10.966 -32.033 1.00 86.62 272 ASP A O 1
ATOM 1984 N N . GLY A 1 273 ? 8.677 12.343 -31.157 1.00 89.31 273 GLY A N 1
ATOM 1985 C CA . GLY A 1 273 ? 8.428 12.017 -29.754 1.00 89.31 273 GLY A CA 1
ATOM 1986 C C . GLY A 1 273 ? 9.206 10.807 -29.231 1.00 89.31 273 GLY A C 1
ATOM 1987 O O . GLY A 1 273 ? 9.166 10.557 -28.020 1.00 89.31 273 GLY A O 1
ATOM 1988 N N . SER A 1 274 ? 9.931 10.098 -30.103 1.00 94.06 274 SER A N 1
ATOM 1989 C CA . SER A 1 274 ? 10.885 9.060 -29.714 1.00 94.06 274 SER A CA 1
ATOM 1990 C C . SER A 1 274 ? 12.067 9.659 -28.940 1.00 94.06 274 SER A C 1
ATOM 1992 O O . SER A 1 274 ? 12.325 10.865 -28.980 1.00 94.06 274 SER A O 1
ATOM 1994 N N . LEU A 1 275 ? 12.783 8.822 -28.199 1.00 95.19 275 LEU A N 1
ATOM 1995 C CA . LEU A 1 275 ? 14.001 9.194 -27.494 1.00 95.19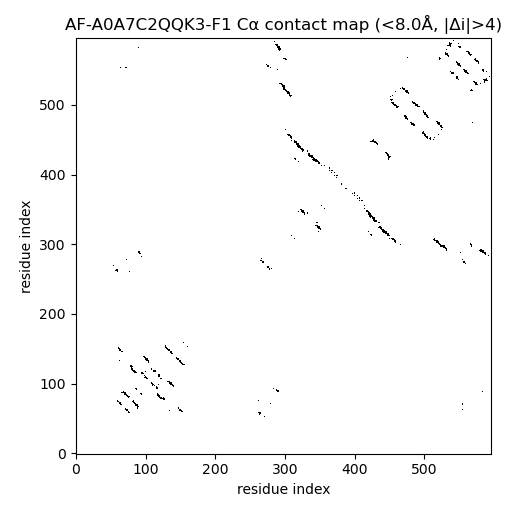 275 LEU A CA 1
ATOM 1996 C C . LEU A 1 275 ? 15.185 8.473 -28.116 1.00 95.19 275 LEU A C 1
ATOM 1998 O O . LEU A 1 275 ? 15.170 7.249 -28.259 1.00 95.19 275 LEU A O 1
ATOM 2002 N N . PHE A 1 276 ? 16.230 9.238 -28.398 1.00 94.38 276 PHE A N 1
ATOM 2003 C CA . PHE A 1 276 ? 17.569 8.700 -28.541 1.00 94.38 276 PHE A CA 1
ATOM 2004 C C . PHE A 1 276 ? 18.248 8.731 -27.177 1.00 94.38 276 PHE A C 1
ATOM 2006 O O . PHE A 1 276 ? 18.362 9.787 -26.549 1.00 94.38 276 PHE A O 1
ATOM 2013 N N . VAL A 1 277 ? 18.666 7.564 -26.700 1.00 95.50 277 VAL A N 1
ATOM 2014 C CA . VAL A 1 277 ? 19.271 7.396 -25.380 1.00 95.50 277 VAL A CA 1
ATOM 2015 C C . VAL A 1 277 ? 20.525 6.541 -25.536 1.00 95.50 277 VAL A C 1
ATOM 2017 O O . VAL A 1 277 ? 20.405 5.319 -25.673 1.00 95.50 277 VAL A O 1
ATOM 2020 N N . PRO A 1 278 ? 21.721 7.148 -25.490 1.00 94.81 278 PRO A N 1
ATOM 2021 C CA . PRO A 1 278 ? 22.976 6.419 -25.603 1.00 94.81 278 PRO A CA 1
ATOM 2022 C C . PRO A 1 278 ? 23.113 5.311 -24.564 1.00 94.81 278 PRO A C 1
ATOM 2024 O O . PRO A 1 278 ? 22.614 5.435 -23.437 1.00 94.81 278 PRO A O 1
ATOM 2027 N N . LYS A 1 279 ? 23.843 4.240 -24.888 1.00 94.44 279 LYS A N 1
ATOM 2028 C CA . LYS A 1 279 ? 24.074 3.139 -23.938 1.00 94.44 279 LYS A CA 1
ATOM 2029 C C . LYS A 1 279 ? 24.741 3.576 -22.640 1.00 94.44 279 LYS A C 1
ATOM 2031 O O . LYS A 1 279 ? 24.367 3.067 -21.585 1.00 94.44 279 LYS A O 1
ATOM 2036 N N . ALA A 1 280 ? 25.641 4.556 -22.694 1.00 92.81 280 ALA A N 1
ATOM 2037 C CA . ALA A 1 280 ? 26.232 5.157 -21.502 1.00 92.81 280 ALA A CA 1
ATOM 2038 C C . ALA A 1 280 ? 25.155 5.741 -20.567 1.00 92.81 280 ALA A C 1
ATOM 2040 O O . ALA A 1 280 ? 25.152 5.482 -19.364 1.00 92.81 280 ALA A O 1
ATOM 2041 N N . THR A 1 281 ? 24.185 6.470 -21.128 1.00 94.75 281 THR A N 1
ATOM 2042 C CA . THR A 1 281 ? 23.060 7.033 -20.374 1.00 94.75 281 THR A CA 1
ATOM 2043 C C . THR A 1 281 ? 22.110 5.946 -19.877 1.00 94.75 281 THR A C 1
ATOM 2045 O O . THR A 1 281 ? 21.712 5.984 -18.717 1.00 94.75 281 THR A O 1
ATOM 2048 N N . GLN A 1 282 ? 21.767 4.954 -20.707 1.00 96.19 282 GLN A N 1
ATOM 2049 C CA . GLN A 1 282 ? 20.930 3.824 -20.275 1.00 96.19 282 GLN A CA 1
ATOM 2050 C C . GLN A 1 282 ? 21.547 3.094 -19.077 1.00 96.19 282 GLN A C 1
ATOM 2052 O O . GLN A 1 282 ? 20.829 2.731 -18.145 1.00 96.19 282 GLN A O 1
ATOM 2057 N N . HIS A 1 283 ? 22.868 2.900 -19.099 1.00 93.50 283 HIS A N 1
ATOM 2058 C CA . HIS A 1 283 ? 23.618 2.270 -18.020 1.00 93.50 283 HIS A CA 1
ATOM 2059 C C . HIS A 1 283 ? 23.580 3.118 -16.742 1.00 93.50 283 HIS A C 1
ATOM 2061 O O . HIS A 1 283 ? 23.204 2.609 -15.687 1.00 93.50 283 HIS A O 1
ATOM 2067 N N . LEU A 1 284 ? 23.873 4.420 -16.851 1.00 93.69 284 LEU A N 1
ATOM 2068 C CA . LEU A 1 284 ? 23.856 5.366 -15.729 1.00 93.69 284 LEU A CA 1
ATOM 2069 C C . LEU A 1 284 ? 22.470 5.486 -15.081 1.00 93.69 284 LEU A C 1
ATOM 2071 O O . LEU A 1 284 ? 22.359 5.549 -13.860 1.00 93.69 284 LEU A O 1
ATOM 2075 N N . LEU A 1 285 ? 21.408 5.491 -15.890 1.00 94.75 285 LEU A N 1
ATOM 2076 C CA . LEU A 1 285 ? 20.021 5.568 -15.422 1.00 94.75 285 LEU A CA 1
ATOM 2077 C C . LEU A 1 285 ? 19.439 4.203 -15.014 1.00 94.75 285 LEU A C 1
ATOM 2079 O O . LEU A 1 285 ? 18.260 4.137 -14.667 1.00 94.75 285 LEU A O 1
ATOM 2083 N N . ALA A 1 286 ? 20.235 3.128 -15.079 1.00 96.06 286 ALA A N 1
ATOM 2084 C CA . ALA A 1 286 ? 19.816 1.755 -14.805 1.00 96.06 286 ALA A CA 1
ATOM 2085 C C . ALA A 1 286 ? 18.529 1.350 -15.553 1.00 96.06 286 ALA A C 1
ATOM 2087 O O . ALA A 1 286 ? 17.632 0.733 -14.986 1.00 96.06 286 ALA A O 1
ATOM 2088 N N . VAL A 1 287 ? 18.425 1.696 -16.840 1.00 97.56 287 VAL A N 1
ATOM 2089 C CA . VAL A 1 287 ? 17.244 1.372 -17.654 1.00 97.56 287 VAL A CA 1
ATOM 2090 C C . VAL A 1 287 ? 17.142 -0.142 -17.836 1.00 97.56 287 VAL A C 1
ATOM 2092 O O . VAL A 1 287 ? 18.029 -0.763 -18.434 1.00 97.56 287 VAL A O 1
ATOM 2095 N N . ARG A 1 288 ? 16.042 -0.733 -17.361 1.00 97.94 288 ARG A N 1
ATOM 2096 C CA . ARG A 1 288 ? 15.721 -2.158 -17.539 1.00 97.94 288 ARG A CA 1
ATOM 2097 C C . ARG A 1 288 ? 14.505 -2.329 -18.417 1.00 97.94 288 ARG A C 1
ATOM 2099 O O . ARG A 1 288 ? 13.615 -1.479 -18.426 1.00 97.94 288 ARG A O 1
ATOM 2106 N N . THR A 1 289 ? 14.487 -3.427 -19.157 1.00 98.06 289 THR A N 1
ATOM 2107 C CA . THR A 1 289 ? 13.368 -3.798 -20.015 1.00 98.06 289 THR A CA 1
ATOM 2108 C C . THR A 1 289 ? 12.844 -5.181 -19.666 1.00 98.06 289 THR A C 1
ATOM 2110 O O . THR A 1 289 ? 13.484 -5.953 -18.959 1.00 98.06 289 THR A O 1
ATOM 2113 N N . MET A 1 290 ? 11.666 -5.505 -20.177 1.00 97.56 290 MET A N 1
ATOM 2114 C CA . MET A 1 290 ? 11.167 -6.868 -20.271 1.00 97.56 290 MET A CA 1
ATOM 2115 C C . MET A 1 290 ? 10.487 -7.057 -21.620 1.00 97.56 290 MET A C 1
ATOM 2117 O O . MET A 1 290 ? 9.942 -6.104 -22.177 1.00 97.56 290 MET A O 1
ATOM 2121 N N . VAL A 1 291 ? 10.493 -8.280 -22.135 1.00 97.44 291 VAL A N 1
ATOM 2122 C CA . VAL A 1 291 ? 9.694 -8.623 -23.313 1.00 97.44 291 VAL A CA 1
ATOM 2123 C C . VAL A 1 291 ? 8.238 -8.755 -22.875 1.00 97.44 291 VAL A C 1
ATOM 2125 O O . VAL A 1 291 ? 7.935 -9.415 -21.881 1.00 97.44 291 VAL A O 1
ATOM 2128 N N . ALA A 1 292 ? 7.344 -8.072 -23.579 1.00 96.50 292 ALA A N 1
ATOM 2129 C CA . ALA A 1 292 ? 5.918 -8.116 -23.329 1.00 96.50 292 ALA A CA 1
ATOM 2130 C C . ALA A 1 292 ? 5.358 -9.499 -23.677 1.00 96.50 292 ALA A C 1
ATOM 2132 O O . ALA A 1 292 ? 5.368 -9.905 -24.835 1.00 96.50 292 ALA A O 1
ATOM 2133 N N . GLU A 1 293 ? 4.825 -10.196 -22.679 1.00 95.62 293 GLU A N 1
ATOM 2134 C CA . GLU A 1 293 ? 4.162 -11.487 -22.853 1.00 95.62 293 GLU A CA 1
ATOM 2135 C C . GLU A 1 293 ? 2.653 -11.327 -22.640 1.00 95.62 293 GLU A C 1
ATOM 2137 O O . GLU A 1 293 ? 2.207 -10.690 -21.677 1.00 95.62 293 GLU A O 1
ATOM 2142 N N . GLU A 1 294 ? 1.848 -11.894 -23.543 1.00 94.56 294 GLU A N 1
ATOM 2143 C CA . GLU A 1 294 ? 0.400 -11.924 -23.362 1.00 94.56 294 GLU A CA 1
ATOM 2144 C C . GLU A 1 294 ? 0.043 -12.938 -22.271 1.00 94.56 294 GLU A C 1
ATOM 2146 O O . GLU A 1 294 ? 0.277 -14.139 -22.385 1.00 94.56 294 GLU A O 1
ATOM 2151 N N . THR A 1 295 ? -0.574 -12.443 -21.206 1.00 94.50 295 THR A N 1
ATOM 2152 C CA . THR A 1 295 ? -0.962 -13.230 -20.038 1.00 94.50 295 THR A CA 1
ATOM 2153 C C . THR A 1 295 ? -2.460 -13.109 -19.785 1.00 94.50 295 THR A C 1
ATOM 2155 O O . THR A 1 295 ? -3.159 -12.257 -20.342 1.00 94.50 295 THR A O 1
ATOM 2158 N N . ARG A 1 296 ? -2.979 -13.987 -18.928 1.00 93.69 296 ARG A N 1
ATOM 2159 C CA . ARG A 1 296 ? -4.314 -13.844 -18.349 1.00 93.69 296 ARG A CA 1
ATOM 2160 C C . ARG A 1 296 ? -4.160 -13.459 -16.896 1.00 93.69 296 ARG A C 1
ATOM 2162 O O . ARG A 1 296 ? -3.431 -14.116 -16.157 1.00 93.69 296 ARG A O 1
ATOM 2169 N N . ALA A 1 297 ? -4.838 -12.393 -16.504 1.00 92.19 297 ALA A N 1
ATOM 2170 C CA . ALA A 1 297 ? -4.820 -11.916 -15.136 1.00 92.19 297 ALA A CA 1
ATOM 2171 C C . ALA A 1 297 ? -6.247 -11.605 -14.675 1.00 92.19 297 ALA A C 1
ATOM 2173 O O . ALA A 1 297 ? -7.087 -11.218 -15.496 1.00 92.19 297 ALA A O 1
ATOM 2174 N N . PRO A 1 298 ? -6.546 -11.774 -13.376 1.00 91.38 298 PRO A N 1
ATOM 2175 C CA . PRO A 1 298 ? -7.843 -11.401 -12.842 1.00 91.38 298 PRO A CA 1
ATOM 2176 C C . PRO A 1 298 ? -8.059 -9.903 -13.031 1.00 91.38 298 PRO A C 1
ATOM 2178 O O . PRO A 1 298 ? -7.166 -9.094 -12.765 1.00 91.38 298 PRO A O 1
ATOM 2181 N N . ARG A 1 299 ? -9.265 -9.529 -13.453 1.00 89.56 299 ARG A N 1
ATOM 2182 C CA . ARG A 1 299 ? -9.666 -8.125 -13.487 1.00 89.56 299 ARG A CA 1
ATOM 2183 C C . ARG A 1 299 ? -9.610 -7.556 -12.075 1.00 89.56 299 ARG A C 1
ATOM 2185 O O . ARG A 1 299 ? -10.194 -8.158 -11.174 1.00 89.56 299 ARG A O 1
ATOM 2192 N N . ALA A 1 300 ? -8.964 -6.411 -11.878 1.00 90.12 300 ALA A N 1
ATOM 2193 C CA . ALA A 1 300 ? -8.911 -5.771 -10.569 1.00 90.12 300 ALA A CA 1
ATOM 2194 C C . ALA A 1 300 ? -9.462 -4.346 -10.578 1.00 90.12 300 ALA A C 1
ATOM 2196 O O . ALA A 1 300 ? -9.367 -3.611 -11.560 1.00 90.12 300 ALA A O 1
ATOM 2197 N N . VAL A 1 301 ? -10.056 -3.967 -9.450 1.00 88.75 301 VAL A N 1
ATOM 2198 C CA . VAL A 1 301 ? -10.558 -2.618 -9.193 1.00 88.75 301 VAL A CA 1
ATOM 2199 C C . VAL A 1 301 ? -9.899 -2.091 -7.930 1.00 88.75 301 VAL A C 1
ATOM 2201 O O . VAL A 1 301 ? -9.811 -2.796 -6.925 1.00 88.75 301 VAL A O 1
ATOM 2204 N N . GLU A 1 302 ? -9.437 -0.846 -7.993 1.00 90.88 302 GLU A N 1
ATOM 2205 C CA . GLU A 1 302 ? -8.894 -0.124 -6.848 1.00 90.88 302 GLU A CA 1
ATOM 2206 C C . GLU A 1 302 ? -9.993 0.719 -6.197 1.00 90.88 302 GLU A C 1
ATOM 2208 O O . GLU A 1 302 ? -10.670 1.505 -6.859 1.00 90.88 302 GLU A O 1
ATOM 2213 N N . LEU A 1 303 ? -10.151 0.553 -4.889 1.00 91.88 303 LEU A N 1
ATOM 2214 C CA . LEU A 1 303 ? -11.046 1.315 -4.034 1.00 91.88 303 LEU A CA 1
ATOM 2215 C C . LEU A 1 303 ? -10.240 2.046 -2.961 1.00 91.88 303 LEU A C 1
ATOM 2217 O O . LEU A 1 303 ? -9.150 1.625 -2.565 1.00 91.88 303 LEU A O 1
ATOM 2221 N N . VAL A 1 304 ? -10.819 3.119 -2.435 1.00 92.56 304 VAL A N 1
ATOM 2222 C CA . VAL A 1 304 ? -10.291 3.799 -1.251 1.00 92.56 304 VAL A CA 1
ATOM 2223 C C . VAL A 1 304 ? -10.875 3.131 -0.014 1.00 92.56 304 VAL A C 1
ATOM 2225 O O . VAL A 1 304 ? -12.090 2.926 0.063 1.00 92.56 304 VAL A O 1
ATOM 2228 N N . GLY A 1 305 ? -10.017 2.794 0.947 1.00 94.00 305 GLY A N 1
ATOM 2229 C CA . GLY A 1 305 ? -10.442 2.244 2.226 1.00 94.00 305 GLY A CA 1
ATOM 2230 C C . GLY A 1 305 ? -9.767 2.894 3.424 1.00 94.00 305 GLY A C 1
ATOM 2231 O O . GLY A 1 305 ? -8.722 3.532 3.311 1.00 94.00 305 GLY A O 1
ATOM 2232 N N . THR A 1 306 ? -10.381 2.698 4.584 1.00 95.75 306 THR A N 1
ATOM 2233 C CA . THR A 1 306 ? -9.924 3.206 5.875 1.00 95.75 306 THR A CA 1
ATOM 2234 C C . THR A 1 306 ? -9.929 2.069 6.886 1.00 95.75 306 THR A C 1
ATOM 2236 O O . THR A 1 306 ? -10.870 1.276 6.945 1.00 95.75 306 THR A O 1
ATOM 2239 N N . VAL A 1 307 ? -8.878 1.983 7.699 1.00 95.06 307 VAL A N 1
ATOM 2240 C CA . VAL A 1 307 ? -8.801 1.002 8.788 1.00 95.06 307 VAL A CA 1
ATOM 2241 C C . VAL A 1 307 ? -9.794 1.373 9.886 1.00 95.06 307 VAL A C 1
ATOM 2243 O O . VAL A 1 307 ? -9.786 2.499 10.381 1.00 95.06 307 VAL A O 1
ATOM 2246 N N . ILE A 1 308 ? -10.602 0.415 10.324 1.00 94.06 308 ILE A N 1
ATOM 2247 C CA . ILE A 1 308 ? -11.505 0.544 11.468 1.00 94.06 308 ILE A CA 1
ATOM 2248 C C . ILE A 1 308 ? -11.185 -0.538 12.509 1.00 94.06 308 ILE A C 1
ATOM 2250 O O . ILE A 1 308 ? -10.599 -1.578 12.193 1.00 94.06 308 ILE A O 1
ATOM 2254 N N . ALA A 1 309 ? -11.546 -0.298 13.769 1.00 92.50 309 ALA A N 1
ATOM 2255 C CA . ALA A 1 309 ? -11.487 -1.345 14.785 1.00 92.50 309 ALA A CA 1
ATOM 2256 C C . ALA A 1 309 ? -12.517 -2.439 14.466 1.00 92.50 309 ALA A C 1
ATOM 2258 O O . ALA A 1 309 ? -13.594 -2.134 13.951 1.00 92.50 309 ALA A O 1
ATOM 2259 N N . ASP A 1 310 ? -12.206 -3.697 14.790 1.00 92.00 310 ASP A N 1
ATOM 2260 C CA . ASP A 1 310 ? -13.208 -4.765 14.763 1.00 92.00 310 ASP A CA 1
ATOM 2261 C C . ASP A 1 310 ? -14.389 -4.386 15.681 1.00 92.00 310 ASP A C 1
ATOM 2263 O O . ASP A 1 310 ? -14.176 -4.216 16.886 1.00 92.00 310 ASP A O 1
ATOM 2267 N N . PRO A 1 311 ? -15.627 -4.274 15.156 1.00 88.94 311 PRO A N 1
ATOM 2268 C CA . PRO A 1 311 ? -16.795 -3.894 15.950 1.00 88.94 311 PRO A CA 1
ATOM 2269 C C . PRO A 1 311 ? -17.048 -4.803 17.158 1.00 88.94 311 PRO A C 1
ATOM 2271 O O . PRO A 1 311 ? -17.622 -4.355 18.147 1.00 88.94 311 PRO A O 1
ATOM 2274 N N . ASN A 1 312 ? -16.608 -6.065 17.099 1.00 89.81 312 ASN A N 1
ATOM 2275 C CA . ASN A 1 312 ? -16.778 -7.037 18.182 1.00 89.81 312 ASN A CA 1
ATOM 2276 C C . ASN A 1 312 ? -15.614 -7.047 19.185 1.00 89.81 312 ASN A C 1
ATOM 2278 O O . ASN A 1 312 ? -15.721 -7.666 20.244 1.00 89.81 312 ASN A O 1
ATOM 2282 N N . SER A 1 313 ? -14.513 -6.367 18.862 1.00 87.81 313 SER A N 1
ATOM 2283 C CA . SER A 1 313 ? -13.307 -6.269 19.698 1.00 87.81 313 SER A CA 1
ATOM 2284 C C . SER A 1 313 ? -12.990 -4.816 20.081 1.00 87.81 313 SER A C 1
ATOM 2286 O O . SER A 1 313 ? -11.884 -4.505 20.525 1.00 87.81 313 SER A O 1
ATOM 2288 N N . PHE A 1 314 ? -13.968 -3.925 19.912 1.00 90.94 314 PHE A N 1
ATOM 2289 C CA . PHE A 1 314 ? -13.920 -2.522 20.296 1.00 90.94 314 PHE A CA 1
ATOM 2290 C C . PHE A 1 314 ? -14.766 -2.287 21.548 1.00 90.94 314 PHE A C 1
ATOM 2292 O O . PHE A 1 314 ? -15.926 -2.693 21.619 1.00 90.94 314 PHE A O 1
ATOM 2299 N N . GLY A 1 315 ? -14.191 -1.612 22.540 1.00 91.06 315 GLY A N 1
ATOM 2300 C CA . GLY A 1 315 ? -14.858 -1.308 23.797 1.00 91.06 315 GLY A CA 1
ATOM 2301 C C . GLY A 1 315 ? -14.897 0.185 24.071 1.00 91.06 315 GLY A C 1
ATOM 2302 O O . GLY A 1 315 ? -13.853 0.817 24.205 1.00 91.06 315 GLY A O 1
ATOM 2303 N N . ARG A 1 316 ? -16.100 0.743 24.235 1.00 94.81 316 ARG A N 1
ATOM 2304 C CA . ARG A 1 316 ? -16.288 2.065 24.851 1.00 94.81 316 ARG A CA 1
ATOM 2305 C C . ARG A 1 316 ? -16.646 1.892 26.313 1.00 94.81 316 ARG A C 1
ATOM 2307 O O . ARG A 1 316 ? -17.560 1.138 26.638 1.00 94.81 316 ARG A O 1
ATOM 2314 N N . VAL A 1 317 ? -15.927 2.590 27.180 1.00 95.31 317 VAL A N 1
ATOM 2315 C CA . VAL A 1 317 ? -16.203 2.638 28.614 1.00 95.31 317 VAL A CA 1
ATOM 2316 C C . VAL A 1 317 ? -16.779 4.012 28.922 1.00 95.31 317 VAL A C 1
ATOM 2318 O O . VAL A 1 317 ? -16.105 5.027 28.746 1.00 95.31 317 VAL A O 1
ATOM 2321 N N . GLN A 1 318 ? -18.045 4.035 29.330 1.00 95.50 318 GLN A N 1
ATOM 2322 C CA . GLN A 1 318 ? -18.807 5.253 29.589 1.00 95.50 318 GLN A CA 1
ATOM 2323 C C . GLN A 1 318 ? -19.231 5.332 31.050 1.00 95.50 318 GLN A C 1
ATOM 2325 O O . GLN A 1 318 ? -19.451 4.302 31.688 1.00 95.50 318 GLN A O 1
ATOM 2330 N N . ALA A 1 319 ? -19.395 6.549 31.561 1.00 93.00 319 ALA A N 1
ATOM 2331 C CA . ALA A 1 319 ? -19.985 6.760 32.875 1.00 93.00 319 ALA A CA 1
ATOM 2332 C C . ALA A 1 319 ? -21.488 6.426 32.847 1.00 93.00 319 ALA A C 1
ATOM 2334 O O . ALA A 1 319 ? -22.240 6.962 32.029 1.00 93.00 319 ALA A O 1
ATOM 2335 N N . ALA A 1 320 ? -21.951 5.551 33.743 1.00 88.50 320 ALA A N 1
ATOM 2336 C CA . ALA A 1 320 ? -23.373 5.219 33.837 1.00 88.50 320 ALA A CA 1
ATOM 2337 C C . ALA A 1 320 ? -24.197 6.353 34.473 1.00 88.50 320 ALA A C 1
ATOM 2339 O O . ALA A 1 320 ? -25.380 6.515 34.164 1.00 88.50 320 ALA A O 1
ATOM 2340 N N . ARG A 1 321 ? -23.577 7.138 35.363 1.00 88.50 321 ARG A N 1
ATOM 2341 C CA . ARG A 1 321 ? -24.184 8.247 36.114 1.00 88.50 321 ARG A CA 1
ATOM 2342 C C . ARG A 1 321 ? -23.195 9.411 36.254 1.00 88.50 321 ARG A C 1
ATOM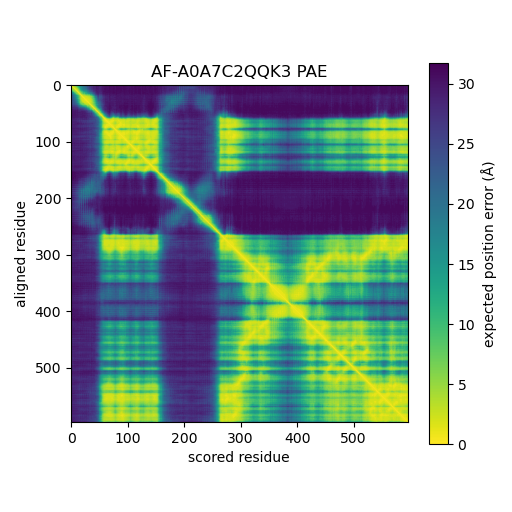 2344 O O . ARG A 1 321 ? -21.998 9.195 36.082 1.00 88.50 321 ARG A O 1
ATOM 2351 N N . PRO A 1 322 ? -23.661 10.623 36.598 1.00 89.31 322 PRO A N 1
ATOM 2352 C CA . PRO A 1 322 ? -22.769 11.735 36.897 1.00 89.31 322 PRO A CA 1
ATOM 2353 C C . PRO A 1 322 ? -21.981 11.510 38.193 1.00 89.31 322 PRO A C 1
ATOM 2355 O O . PRO A 1 322 ? -22.517 11.012 39.189 1.00 89.31 322 PRO A O 1
ATOM 2358 N N . GLY A 1 323 ? -20.713 11.911 38.214 1.00 90.88 323 GLY A N 1
ATOM 2359 C CA . GLY A 1 323 ? -19.876 11.756 39.401 1.00 90.88 323 GLY A CA 1
ATOM 2360 C C . GLY A 1 323 ? -18.442 12.223 39.221 1.00 90.88 323 GLY A C 1
ATOM 2361 O O . GLY A 1 323 ? -18.036 12.650 38.147 1.00 90.88 323 GLY A O 1
ATOM 2362 N N . ARG A 1 324 ? -17.665 12.156 40.300 1.00 92.56 324 ARG A N 1
ATOM 2363 C CA . ARG A 1 324 ? -16.235 12.458 40.310 1.00 92.56 324 ARG A CA 1
ATOM 2364 C C . ARG A 1 324 ? -15.430 11.184 40.094 1.00 92.56 324 ARG A C 1
ATOM 2366 O O . ARG A 1 324 ? -15.649 10.192 40.782 1.00 92.56 324 ARG A O 1
ATOM 2373 N N . ILE A 1 325 ? -14.473 11.228 39.180 1.00 94.81 325 ILE A N 1
ATOM 2374 C CA . ILE A 1 325 ? -13.584 10.105 38.891 1.00 94.81 325 ILE A CA 1
ATOM 2375 C C . ILE A 1 325 ? -12.398 10.111 39.849 1.00 94.81 325 ILE A C 1
ATOM 2377 O O . ILE A 1 325 ? -11.722 11.122 40.031 1.00 94.81 325 ILE A O 1
ATOM 2381 N N . GLU A 1 326 ? -12.116 8.957 40.429 1.00 93.88 326 GLU A N 1
ATOM 2382 C CA . GLU A 1 326 ? -10.950 8.684 41.252 1.00 93.88 326 GLU A CA 1
ATOM 2383 C C . GLU A 1 326 ? -10.047 7.655 40.569 1.00 93.88 326 GLU A C 1
ATOM 2385 O O . GLU A 1 326 ? -10.506 6.716 39.909 1.00 93.88 326 GLU A O 1
ATOM 2390 N N . ALA A 1 327 ? -8.738 7.841 40.732 1.00 93.56 327 ALA A N 1
ATOM 2391 C CA . ALA A 1 327 ? -7.753 6.911 40.206 1.00 93.56 327 ALA A CA 1
ATOM 2392 C C . ALA A 1 327 ? -7.741 5.609 41.032 1.00 93.56 327 ALA A C 1
ATOM 2394 O O . ALA A 1 327 ? -7.834 5.665 42.261 1.00 93.56 327 ALA A O 1
ATOM 2395 N N . PRO A 1 328 ? -7.575 4.438 40.393 1.00 92.56 328 PRO A N 1
ATOM 2396 C CA . PRO A 1 328 ? -7.321 3.197 41.115 1.00 92.56 328 PRO A CA 1
ATOM 2397 C C . PRO A 1 328 ? -5.907 3.228 41.740 1.00 92.56 328 PRO A C 1
ATOM 2399 O O . PRO A 1 328 ? -5.110 4.108 41.402 1.00 92.56 328 PRO A O 1
ATOM 2402 N N . PRO A 1 329 ? -5.534 2.263 42.607 1.00 86.81 329 PRO A N 1
ATOM 2403 C CA . PRO A 1 329 ? -4.228 2.257 43.284 1.00 86.81 329 PRO A CA 1
ATOM 2404 C C . PRO A 1 329 ? -3.007 2.347 42.349 1.00 86.81 329 PRO A C 1
ATOM 2406 O O . PRO A 1 329 ? -1.961 2.842 42.757 1.00 86.81 329 PRO A O 1
ATOM 2409 N N . GLY A 1 330 ? -3.138 1.891 41.097 1.00 85.50 330 GLY A N 1
ATOM 2410 C CA . GLY A 1 330 ? -2.099 1.963 40.062 1.00 85.50 330 GLY A CA 1
ATOM 2411 C C . GLY A 1 330 ? -2.138 3.209 39.166 1.00 85.50 330 GLY A C 1
ATOM 2412 O O . GLY A 1 330 ? -1.392 3.262 38.192 1.00 85.50 330 GLY A O 1
ATOM 2413 N N . GLY A 1 331 ? -3.001 4.189 39.453 1.00 91.38 331 GLY A N 1
ATOM 2414 C CA . GLY A 1 331 ? -3.219 5.363 38.604 1.00 91.38 331 GLY A CA 1
ATOM 2415 C C . GLY A 1 331 ? -4.193 5.114 37.445 1.00 91.38 331 GLY A C 1
ATOM 2416 O O . GLY A 1 331 ? -4.540 3.975 37.131 1.00 91.38 331 GLY A O 1
ATOM 2417 N N . LEU A 1 332 ? -4.669 6.193 36.811 1.00 93.88 332 LEU A N 1
ATOM 2418 C CA . LEU A 1 332 ? -5.563 6.080 35.654 1.00 93.88 332 LEU A CA 1
ATOM 2419 C C . LEU A 1 332 ? -4.817 5.494 34.437 1.00 93.88 332 LEU A C 1
ATOM 2421 O O . LEU A 1 332 ? -3.662 5.858 34.196 1.00 93.88 332 LEU A O 1
ATOM 2425 N N . PRO A 1 333 ? -5.459 4.616 33.645 1.00 94.56 333 PRO A N 1
ATOM 2426 C CA . PRO A 1 333 ? -4.921 4.142 32.375 1.00 94.56 333 PRO A CA 1
ATOM 2427 C C . PRO A 1 333 ? -4.597 5.292 31.415 1.00 94.56 333 PRO A C 1
ATOM 2429 O O . PRO A 1 333 ? -5.391 6.215 31.245 1.00 94.56 333 PRO A O 1
ATOM 2432 N N . PHE A 1 334 ? -3.449 5.197 30.748 1.00 93.19 334 PHE A N 1
ATOM 2433 C CA . PHE A 1 334 ? -3.006 6.137 29.719 1.00 93.19 334 PHE A CA 1
ATOM 2434 C C . PHE A 1 334 ? -3.085 5.507 28.322 1.00 93.19 334 PHE A C 1
ATOM 2436 O O . PHE A 1 334 ? -3.134 4.282 28.175 1.00 93.19 334 PHE A O 1
ATOM 2443 N N . ILE A 1 335 ? -3.086 6.352 27.288 1.00 93.75 335 ILE A N 1
ATOM 2444 C CA . ILE A 1 335 ? -3.116 5.923 25.882 1.00 93.75 335 ILE A CA 1
ATOM 2445 C C . ILE A 1 335 ? -1.927 4.995 25.598 1.00 93.75 335 ILE A C 1
ATOM 2447 O O . ILE A 1 335 ? -0.787 5.313 25.926 1.00 93.75 335 ILE A O 1
ATOM 2451 N N . GLY A 1 336 ? -2.189 3.841 24.986 1.00 92.38 336 GLY A N 1
ATOM 2452 C CA . GLY A 1 336 ? -1.184 2.816 24.700 1.00 92.38 336 GLY A CA 1
ATOM 2453 C C . GLY A 1 336 ? -1.020 1.756 25.795 1.00 92.38 336 GLY A C 1
ATOM 2454 O O . GLY A 1 336 ? -0.384 0.730 25.547 1.00 92.38 336 GLY A O 1
ATOM 2455 N N . LYS A 1 337 ? -1.622 1.930 26.982 1.00 94.81 337 LYS A N 1
ATOM 2456 C CA . LYS A 1 337 ? -1.633 0.886 28.018 1.00 94.81 337 LYS A CA 1
ATOM 2457 C C . LYS A 1 337 ? -2.476 -0.308 27.551 1.00 94.81 337 LYS A C 1
ATOM 2459 O O . LYS A 1 337 ? -3.598 -0.135 27.074 1.00 94.81 337 LYS A O 1
ATOM 2464 N N . ARG A 1 338 ? -1.955 -1.527 27.724 1.00 95.25 338 ARG A N 1
ATOM 2465 C CA . ARG A 1 338 ? -2.722 -2.768 27.545 1.00 95.25 338 ARG A CA 1
ATOM 2466 C C . ARG A 1 338 ? -3.597 -3.024 28.771 1.00 95.25 338 ARG A C 1
ATOM 2468 O O . ARG A 1 338 ? -3.111 -2.882 29.890 1.00 95.25 338 ARG A O 1
ATOM 2475 N N . VAL A 1 339 ? -4.851 -3.397 28.535 1.00 95.62 339 VAL A N 1
ATOM 2476 C CA . VAL A 1 339 ? -5.838 -3.703 29.573 1.00 95.62 339 VAL A CA 1
ATOM 2477 C C . VAL A 1 339 ? -6.565 -5.012 29.286 1.00 95.62 339 VAL A C 1
ATOM 2479 O O . VAL A 1 339 ? -6.773 -5.377 28.124 1.00 95.62 339 VAL A O 1
ATOM 2482 N N . GLU A 1 340 ? -6.963 -5.715 30.340 1.00 95.94 340 GLU A N 1
ATOM 2483 C CA . GLU A 1 340 ? -7.760 -6.944 30.249 1.00 95.94 340 GLU A CA 1
ATOM 2484 C C . GLU A 1 340 ? -9.244 -6.676 30.505 1.00 95.94 340 GLU A C 1
ATOM 2486 O O . GLU A 1 340 ? -9.607 -5.796 31.284 1.00 95.94 340 GLU A O 1
ATOM 2491 N N . LYS A 1 341 ? -10.135 -7.450 29.872 1.00 95.50 341 LYS A N 1
ATOM 2492 C CA . LYS A 1 341 ? -11.577 -7.359 30.127 1.00 95.50 341 LYS A CA 1
ATOM 2493 C C . LYS A 1 341 ? -11.863 -7.520 31.626 1.00 95.50 341 LYS A C 1
ATOM 2495 O O . LYS A 1 341 ? -11.514 -8.531 32.226 1.00 95.50 341 LYS A O 1
ATOM 2500 N N . GLY A 1 342 ? -12.561 -6.546 32.205 1.00 95.06 342 GLY A N 1
ATOM 2501 C CA . GLY A 1 342 ? -12.886 -6.497 33.629 1.00 95.06 342 GLY A CA 1
ATOM 2502 C C . GLY A 1 342 ? -11.840 -5.800 34.507 1.00 95.06 342 GLY A C 1
ATOM 2503 O O . GLY A 1 342 ? -12.124 -5.586 35.687 1.00 95.06 342 GLY A O 1
ATOM 2504 N N . GLU A 1 343 ? -10.680 -5.403 33.971 1.00 95.88 343 GLU A N 1
ATOM 2505 C CA . GLU A 1 343 ? -9.667 -4.634 34.707 1.00 95.88 343 GLU A CA 1
ATOM 2506 C C . GLU A 1 343 ? -10.252 -3.317 35.228 1.00 95.88 343 GLU A C 1
ATOM 2508 O O . GLU A 1 343 ? -11.013 -2.645 34.529 1.00 95.88 343 GLU A O 1
ATOM 2513 N N . LEU A 1 344 ? -9.900 -2.947 36.462 1.00 95.81 344 LEU A N 1
ATOM 2514 C CA . LEU A 1 344 ? -10.325 -1.695 37.082 1.00 95.81 344 LEU A CA 1
ATOM 2515 C C . LEU A 1 344 ? -9.580 -0.512 36.447 1.00 95.81 344 LEU A C 1
ATOM 2517 O O . LEU A 1 344 ? -8.368 -0.374 36.603 1.00 95.81 344 LEU A O 1
ATOM 2521 N N . LEU A 1 345 ? -10.321 0.358 35.766 1.00 95.19 345 LEU A N 1
ATOM 2522 C CA . LEU A 1 345 ? -9.794 1.553 35.105 1.00 95.19 345 LEU A CA 1
ATOM 2523 C C . LEU A 1 345 ? -9.936 2.800 35.978 1.00 95.19 345 LEU A C 1
ATOM 2525 O O . LEU A 1 345 ? -9.121 3.710 35.882 1.00 95.19 345 LEU A O 1
ATOM 2529 N N . GLY A 1 346 ? -10.948 2.842 36.840 1.00 94.69 346 GLY A N 1
ATOM 2530 C CA . GLY A 1 346 ? -11.203 3.957 37.744 1.00 94.69 346 GLY A CA 1
ATOM 2531 C C . GLY A 1 346 ? -12.378 3.681 38.664 1.00 94.69 346 GLY A C 1
ATOM 2532 O O . GLY A 1 346 ? -13.079 2.682 38.514 1.00 94.69 346 GLY A O 1
ATOM 2533 N N . VAL A 1 347 ? -12.591 4.573 39.621 1.00 94.38 347 VAL A N 1
ATOM 2534 C CA . VAL A 1 347 ? -13.762 4.532 40.496 1.00 94.38 347 VAL A CA 1
ATOM 2535 C C . VAL A 1 347 ? -14.535 5.824 40.304 1.00 94.38 347 VAL A C 1
ATOM 2537 O O . VAL A 1 347 ? -13.982 6.909 40.438 1.00 94.38 347 VAL A O 1
ATOM 2540 N N . LEU A 1 348 ? -15.812 5.715 39.968 1.00 93.00 348 LEU A N 1
ATOM 2541 C CA . LEU A 1 348 ? -16.729 6.836 39.903 1.00 93.00 348 LEU A CA 1
ATOM 2542 C C . LEU A 1 348 ? -17.397 6.983 41.272 1.00 93.00 348 LEU A C 1
ATOM 2544 O O . LEU A 1 348 ? -18.119 6.097 41.730 1.00 93.00 348 LEU A O 1
ATOM 2548 N N . GLN A 1 349 ? -17.154 8.113 41.925 1.00 90.38 349 GLN A N 1
ATOM 2549 C CA . GLN A 1 349 ? -17.884 8.544 43.107 1.00 90.38 349 GLN A CA 1
ATOM 2550 C C . GLN A 1 349 ? -19.080 9.384 42.639 1.00 90.38 349 GLN A C 1
ATOM 2552 O O . GLN A 1 349 ? -18.868 10.500 42.158 1.00 90.38 349 GLN A O 1
ATOM 2557 N N . PRO A 1 350 ? -20.328 8.901 42.758 1.00 85.38 350 PRO A N 1
ATOM 2558 C CA . PRO A 1 350 ? -21.488 9.657 42.307 1.00 85.38 350 PRO A CA 1
ATOM 2559 C C . PRO A 1 350 ? -21.561 11.023 42.987 1.00 85.38 350 PRO A C 1
ATOM 2561 O O . PRO A 1 350 ? -21.294 11.152 44.186 1.00 85.38 350 PRO A O 1
ATOM 2564 N N . TYR A 1 351 ? -21.928 12.041 42.216 1.00 76.88 351 TYR A N 1
ATOM 2565 C CA . TYR A 1 351 ? -22.221 13.361 42.754 1.00 76.88 351 TYR A CA 1
ATOM 2566 C C . TYR A 1 351 ? -23.716 13.425 43.060 1.00 76.88 351 TYR A C 1
ATOM 2568 O O . TYR A 1 351 ? -24.540 13.363 42.152 1.00 76.88 351 TYR A O 1
ATOM 2576 N N . ILE A 1 352 ? -24.056 13.507 44.345 1.00 77.25 352 ILE A N 1
ATOM 2577 C CA . ILE A 1 352 ? -25.427 13.722 44.814 1.00 77.25 352 ILE A CA 1
ATOM 2578 C C . ILE A 1 352 ? -25.497 15.162 45.305 1.00 77.25 352 ILE A C 1
ATOM 2580 O O . ILE A 1 352 ? -24.644 15.587 46.090 1.00 77.25 352 ILE A O 1
ATOM 2584 N N . GLU A 1 353 ? -26.502 15.909 44.861 1.00 80.38 353 GLU A N 1
ATOM 2585 C CA . GLU A 1 353 ? -26.722 17.265 45.347 1.00 80.38 353 GLU A CA 1
ATOM 2586 C C . GLU A 1 353 ? -26.999 17.269 46.857 1.00 80.38 353 GLU A C 1
ATOM 2588 O O . GLU A 1 353 ? -27.592 16.340 47.410 1.00 80.38 353 GLU A O 1
ATOM 2593 N N . ALA A 1 354 ? -26.582 18.332 47.550 1.00 83.31 354 ALA A N 1
ATOM 2594 C CA . ALA A 1 354 ? -26.726 18.418 49.004 1.00 83.31 354 ALA A CA 1
ATOM 2595 C C . ALA A 1 354 ? -28.193 18.300 49.464 1.00 83.31 354 ALA A C 1
ATOM 2597 O O . ALA A 1 354 ? -28.457 17.716 50.514 1.00 83.31 354 ALA A O 1
ATOM 2598 N N . ALA A 1 355 ? -29.137 18.816 48.668 1.00 85.00 355 ALA A N 1
ATOM 2599 C CA . ALA A 1 355 ? -30.568 18.744 48.953 1.00 85.00 355 ALA A CA 1
ATOM 2600 C C . ALA A 1 355 ? -31.107 17.307 48.858 1.00 85.00 355 ALA A C 1
ATOM 2602 O O . ALA A 1 355 ? -31.760 16.833 49.789 1.00 85.00 355 ALA A O 1
ATOM 2603 N N . ASP A 1 356 ? -30.779 16.591 47.780 1.00 85.56 356 ASP A N 1
ATOM 2604 C CA . ASP A 1 356 ? -31.184 15.195 47.593 1.00 85.56 356 ASP A CA 1
ATOM 2605 C C . ASP A 1 356 ? -30.558 14.286 48.646 1.00 85.56 356 ASP A C 1
ATOM 2607 O O . ASP A 1 356 ? -31.234 13.430 49.219 1.00 85.56 356 ASP A O 1
ATOM 2611 N N . LYS A 1 357 ? -29.280 14.519 48.964 1.00 86.44 357 LYS A N 1
ATOM 2612 C CA . LYS A 1 357 ? -28.588 13.815 50.041 1.00 86.44 357 LYS A CA 1
ATOM 2613 C C . LYS A 1 357 ? -29.317 14.000 51.376 1.00 86.44 357 LYS A C 1
ATOM 2615 O O . LYS A 1 357 ? -29.626 13.007 52.029 1.00 86.44 357 LYS A O 1
ATOM 2620 N N . ALA A 1 358 ? -29.645 15.240 51.746 1.00 87.38 358 ALA A N 1
ATOM 2621 C CA . ALA A 1 358 ? -30.370 15.538 52.981 1.00 87.38 358 ALA A CA 1
ATOM 2622 C C . ALA A 1 358 ? -31.776 14.910 53.004 1.00 87.38 358 ALA A C 1
ATOM 2624 O O . ALA A 1 358 ? -32.225 14.433 54.046 1.00 87.38 358 ALA A O 1
ATOM 2625 N N . ASN A 1 359 ? -32.465 14.858 51.859 1.00 91.25 359 ASN A N 1
ATOM 2626 C CA . ASN A 1 359 ? -33.770 14.207 51.739 1.00 91.25 359 ASN A CA 1
ATOM 2627 C C . ASN A 1 359 ? -33.670 12.684 51.945 1.00 91.25 359 ASN A C 1
ATOM 2629 O O . ASN A 1 359 ? -34.455 12.110 52.700 1.00 91.25 359 ASN A O 1
ATOM 2633 N N . ILE A 1 360 ? -32.680 12.027 51.332 1.00 89.69 360 ILE A N 1
ATOM 2634 C CA . ILE A 1 360 ? -32.437 10.588 51.521 1.00 89.69 360 ILE A CA 1
ATOM 2635 C C . ILE A 1 360 ? -32.046 10.300 52.979 1.00 89.69 360 ILE A C 1
ATOM 2637 O O . ILE A 1 360 ? -32.594 9.380 53.586 1.00 89.69 360 ILE A O 1
ATOM 2641 N N . GLU A 1 361 ? -31.157 11.103 53.570 1.00 90.88 361 GLU A N 1
ATOM 2642 C CA . GLU A 1 361 ? -30.767 10.982 54.982 1.00 90.88 361 GLU A CA 1
ATOM 2643 C C . GLU A 1 361 ? -31.968 11.159 55.924 1.00 90.88 361 GLU A C 1
ATOM 2645 O O . GLU A 1 361 ? -32.136 10.377 56.860 1.00 90.88 361 GLU A O 1
ATOM 2650 N N . SER A 1 362 ? -32.850 12.124 55.645 1.00 94.00 362 SER A N 1
ATOM 2651 C CA . SER A 1 362 ? -34.082 12.340 56.411 1.00 94.00 362 SER A CA 1
ATOM 2652 C C . SER A 1 362 ? -35.025 11.134 56.341 1.00 94.00 362 SER A C 1
ATOM 2654 O O . SER A 1 362 ? -35.518 10.679 57.375 1.00 94.00 362 SER A O 1
ATOM 2656 N N . GLN A 1 363 ? -35.225 10.558 55.152 1.00 94.25 363 GLN A N 1
ATOM 2657 C CA . GLN A 1 363 ? -36.064 9.369 54.975 1.00 94.25 363 GLN A CA 1
ATOM 2658 C C . GLN A 1 363 ? -35.485 8.130 55.666 1.00 94.25 363 GLN A C 1
ATOM 2660 O O . GLN A 1 363 ? -36.241 7.321 56.213 1.00 94.25 363 GLN A O 1
ATOM 2665 N N . ILE A 1 364 ? -34.156 7.976 55.661 1.00 94.44 364 ILE A N 1
ATOM 2666 C CA . ILE A 1 364 ? -33.471 6.909 56.398 1.00 94.44 364 ILE A CA 1
ATOM 2667 C C . ILE A 1 364 ? -33.673 7.106 57.902 1.00 94.44 364 ILE A C 1
ATOM 2669 O O . ILE A 1 364 ? -34.109 6.170 58.569 1.00 94.44 364 ILE A O 1
ATOM 2673 N N . ALA A 1 365 ? -33.443 8.312 58.427 1.00 94.75 365 ALA A N 1
ATOM 2674 C CA . ALA A 1 365 ? -33.614 8.610 59.848 1.00 94.75 365 ALA A CA 1
ATOM 2675 C C . ALA A 1 365 ? -35.060 8.378 60.322 1.00 94.75 365 ALA A C 1
ATOM 2677 O O . ALA A 1 365 ? -35.290 7.810 61.392 1.00 94.75 365 ALA A O 1
ATOM 2678 N N . GLU A 1 366 ? -36.051 8.753 59.508 1.00 96.12 366 GLU A N 1
ATOM 2679 C CA . GLU A 1 366 ? -37.461 8.490 59.798 1.00 96.12 366 GLU A CA 1
ATOM 2680 C C . GLU A 1 366 ? -37.767 6.983 59.823 1.00 96.12 366 GLU A C 1
ATOM 2682 O O . GLU A 1 366 ? -38.425 6.492 60.748 1.00 96.12 366 GLU A O 1
ATOM 2687 N N . ALA A 1 367 ? -37.274 6.233 58.832 1.00 95.81 367 ALA A N 1
ATOM 2688 C CA . ALA A 1 367 ? -37.432 4.784 58.795 1.00 95.81 367 ALA A CA 1
ATOM 2689 C C . ALA A 1 367 ? -36.769 4.120 60.011 1.00 95.81 367 ALA A C 1
ATOM 2691 O O . ALA A 1 367 ? -37.365 3.238 60.627 1.00 95.81 367 ALA A O 1
ATOM 2692 N N . GLU A 1 368 ? -35.577 4.568 60.407 1.00 95.94 368 GLU A N 1
ATOM 2693 C CA . GLU A 1 368 ? -34.853 4.050 61.569 1.00 95.94 368 GLU A CA 1
ATOM 2694 C C . GLU A 1 368 ? -35.571 4.330 62.887 1.00 95.94 368 GLU A C 1
ATOM 2696 O O . GLU A 1 368 ? -35.727 3.414 63.699 1.00 95.94 368 GLU A O 1
ATOM 2701 N N . ALA A 1 369 ? -36.091 5.543 63.081 1.00 96.94 369 ALA A N 1
ATOM 2702 C CA . ALA A 1 369 ? -36.884 5.877 64.260 1.00 96.94 369 ALA A CA 1
ATOM 2703 C C . ALA A 1 369 ? -38.122 4.968 64.382 1.00 96.94 369 ALA A C 1
ATOM 2705 O O . ALA A 1 369 ? -38.431 4.458 65.466 1.00 96.94 369 ALA A O 1
ATOM 2706 N N . ARG A 1 370 ? -38.806 4.698 63.260 1.00 97.25 370 ARG A N 1
ATOM 2707 C CA . ARG A 1 370 ? -39.946 3.768 63.220 1.00 97.25 370 ARG A CA 1
ATOM 2708 C C . ARG A 1 370 ? -39.516 2.323 63.483 1.00 97.25 370 ARG A C 1
ATOM 2710 O O . ARG A 1 370 ? -40.157 1.650 64.288 1.00 97.25 370 ARG A O 1
ATOM 2717 N N . ILE A 1 371 ? -38.410 1.864 62.893 1.00 97.25 371 ILE A N 1
ATOM 2718 C CA . ILE A 1 371 ? -37.837 0.529 63.135 1.00 97.25 371 ILE A CA 1
ATOM 2719 C C . ILE A 1 371 ? -37.553 0.323 64.628 1.00 97.25 371 ILE A C 1
ATOM 2721 O O . ILE A 1 371 ? -37.937 -0.706 65.183 1.00 97.25 371 ILE A O 1
ATOM 2725 N N . VAL A 1 372 ? -36.919 1.290 65.300 1.00 97.56 372 VAL A N 1
ATOM 2726 C CA . VAL A 1 372 ? -36.618 1.209 66.741 1.00 97.56 372 VAL A CA 1
ATOM 2727 C C . VAL A 1 372 ? -37.903 1.111 67.566 1.00 97.56 372 VAL A C 1
ATOM 2729 O O . VAL A 1 372 ? -37.997 0.277 68.474 1.00 97.56 372 VAL A O 1
ATOM 2732 N N . LYS A 1 373 ? -38.923 1.908 67.227 1.00 96.56 373 LYS A N 1
ATOM 2733 C CA . LYS A 1 373 ? -40.229 1.871 67.897 1.00 96.56 373 LYS A CA 1
ATOM 2734 C C . LYS A 1 373 ? -40.901 0.502 67.757 1.00 96.56 373 LYS A C 1
ATOM 2736 O O . LYS A 1 373 ? -41.303 -0.070 68.769 1.00 96.56 373 LYS A O 1
ATOM 2741 N N . LEU A 1 374 ? -40.994 -0.038 66.540 1.00 95.62 374 LEU A N 1
ATOM 2742 C CA . LEU A 1 374 ? -41.632 -1.337 66.288 1.00 95.62 374 LEU A CA 1
ATOM 2743 C C . LEU A 1 374 ? -40.853 -2.489 66.939 1.00 95.62 374 LEU A C 1
ATOM 2745 O O . LEU A 1 374 ? -41.458 -3.353 67.569 1.00 95.62 374 LEU A O 1
ATOM 2749 N N . ARG A 1 375 ? -39.513 -2.455 66.907 1.00 95.62 375 ARG A N 1
ATOM 2750 C CA . ARG A 1 375 ? -38.670 -3.430 67.625 1.00 95.62 375 ARG A CA 1
ATOM 2751 C C . ARG A 1 375 ? -38.914 -3.418 69.131 1.00 95.62 375 ARG A C 1
ATOM 2753 O O . ARG A 1 375 ? -38.987 -4.479 69.738 1.00 95.62 375 ARG A O 1
ATOM 2760 N N . THR A 1 376 ? -39.080 -2.236 69.724 1.00 93.88 376 THR A N 1
ATOM 2761 C CA . THR A 1 376 ? -39.384 -2.099 71.159 1.00 93.88 376 THR A CA 1
ATOM 2762 C C . THR A 1 376 ? -40.773 -2.647 71.501 1.00 93.88 376 THR A C 1
ATOM 2764 O O . THR A 1 376 ? -40.976 -3.206 72.576 1.00 93.88 376 THR A O 1
ATOM 2767 N N . ILE A 1 377 ? -41.751 -2.495 70.602 1.00 90.19 377 ILE A N 1
ATOM 2768 C CA . ILE A 1 377 ? -43.091 -3.074 70.784 1.00 90.19 377 ILE A CA 1
ATOM 2769 C C . ILE A 1 377 ? -43.007 -4.606 70.782 1.00 90.19 377 ILE A C 1
ATOM 2771 O O . ILE A 1 377 ? -43.539 -5.239 71.694 1.00 90.19 377 ILE A O 1
ATOM 2775 N N . LEU A 1 378 ? -42.287 -5.188 69.818 1.00 89.94 378 LEU A N 1
ATOM 2776 C CA . LEU A 1 378 ? -42.083 -6.638 69.738 1.00 89.94 378 LEU A CA 1
ATOM 2777 C C . LEU A 1 378 ? -41.288 -7.185 70.936 1.00 89.94 378 LEU A C 1
ATOM 2779 O O . LEU A 1 378 ? -41.640 -8.233 71.474 1.00 89.94 378 LEU A O 1
ATOM 2783 N N . SER A 1 379 ? -40.262 -6.470 71.416 1.00 89.50 379 SER A N 1
ATOM 2784 C CA . SER A 1 379 ? -39.476 -6.917 72.575 1.00 89.50 379 SER A CA 1
ATOM 2785 C C . SER A 1 379 ? -40.308 -6.954 73.861 1.00 89.50 379 SER A C 1
ATOM 2787 O O . SER A 1 379 ? -40.262 -7.944 74.586 1.00 89.50 379 SER A O 1
ATOM 2789 N N . ARG A 1 380 ? -41.143 -5.931 74.109 1.00 86.25 380 ARG A N 1
ATOM 2790 C CA . ARG A 1 380 ? -42.064 -5.905 75.264 1.00 86.25 380 ARG A CA 1
ATOM 2791 C C . ARG A 1 380 ? -43.087 -7.039 75.228 1.00 86.25 380 ARG A C 1
ATOM 2793 O O . ARG A 1 380 ? -43.501 -7.510 76.283 1.00 86.25 380 ARG A O 1
ATOM 2800 N N . TYR A 1 381 ? -43.514 -7.457 74.037 1.00 80.69 381 TYR A N 1
ATOM 2801 C CA . TYR A 1 381 ? -44.403 -8.607 73.887 1.00 80.69 381 TYR A CA 1
ATOM 2802 C C . TYR A 1 381 ? -43.697 -9.917 74.259 1.00 80.69 381 TYR A C 1
ATOM 2804 O O . TYR A 1 381 ? -44.245 -10.696 75.035 1.00 80.69 381 TYR A O 1
ATOM 2812 N N . ASN A 1 382 ? -42.469 -10.131 73.778 1.00 78.44 382 ASN A N 1
ATOM 2813 C CA . ASN A 1 382 ? -41.687 -11.322 74.130 1.00 78.44 382 ASN A CA 1
ATOM 2814 C C . ASN A 1 382 ? -41.451 -11.441 75.645 1.00 78.44 382 ASN A C 1
ATOM 2816 O O . ASN A 1 382 ? -41.424 -12.546 76.180 1.00 78.44 382 ASN A O 1
ATOM 2820 N N . GLU A 1 383 ? -41.328 -10.312 76.345 1.00 82.62 383 GLU A N 1
ATOM 2821 C CA . GLU A 1 383 ? -41.206 -10.264 77.807 1.00 82.62 383 GLU A CA 1
ATOM 2822 C C . GLU A 1 383 ? -42.532 -10.538 78.550 1.00 82.62 383 GLU A C 1
ATOM 2824 O O . GLU A 1 383 ? -42.506 -10.932 79.718 1.00 82.62 383 GLU A O 1
ATOM 2829 N N . ARG A 1 384 ? -43.699 -10.339 77.911 1.00 80.12 384 ARG A N 1
ATOM 2830 C CA . ARG A 1 384 ? -45.039 -10.581 78.488 1.00 80.12 384 ARG A CA 1
ATOM 2831 C C . ARG A 1 384 ? -46.007 -11.207 77.467 1.00 80.12 384 ARG A C 1
ATOM 2833 O O . ARG A 1 384 ? -46.851 -10.497 76.901 1.00 80.12 384 ARG A O 1
ATOM 2840 N N . PRO A 1 385 ? -45.942 -12.536 77.269 1.00 67.44 385 PRO A N 1
ATOM 2841 C CA . PRO A 1 385 ? -46.819 -13.252 76.345 1.00 67.44 385 PRO A CA 1
ATOM 2842 C C . PRO A 1 385 ? -48.300 -13.076 76.723 1.00 67.44 385 PRO A C 1
ATOM 2844 O O . PRO A 1 385 ? -48.681 -13.312 77.868 1.00 67.44 385 PRO A O 1
ATOM 2847 N N . GLY A 1 386 ? -49.137 -12.655 75.766 1.00 67.81 386 GLY A N 1
ATOM 2848 C CA . GLY A 1 386 ? -50.591 -12.478 75.945 1.00 67.81 386 GLY A CA 1
ATOM 2849 C C . GLY A 1 386 ? -51.103 -11.029 76.009 1.00 67.81 386 GLY A C 1
ATOM 2850 O O . GLY A 1 386 ? -52.310 -10.820 76.088 1.00 67.81 386 GLY A O 1
ATOM 2851 N N . ALA A 1 387 ? -50.227 -10.019 75.932 1.00 71.25 387 ALA A N 1
ATOM 2852 C CA . ALA A 1 387 ? -50.616 -8.601 75.985 1.00 71.25 387 ALA A CA 1
ATOM 2853 C C . ALA A 1 387 ? -51.234 -8.034 74.678 1.00 71.25 387 ALA A C 1
ATOM 2855 O O . ALA A 1 387 ? -51.768 -6.923 74.691 1.00 71.25 387 ALA A O 1
ATOM 2856 N N . MET A 1 388 ? -51.177 -8.761 73.553 1.00 71.06 388 MET A N 1
ATOM 2857 C CA . MET A 1 388 ? -51.796 -8.387 72.269 1.00 71.06 388 MET A CA 1
ATOM 2858 C C . MET A 1 388 ? -52.304 -9.614 71.483 1.00 71.06 388 MET A C 1
ATOM 2860 O O . MET A 1 388 ? -51.756 -10.703 71.655 1.00 71.06 388 MET A O 1
ATOM 2864 N N . PRO A 1 389 ? -53.303 -9.445 70.589 1.00 83.69 389 PRO A N 1
ATOM 2865 C CA . PRO A 1 389 ? -53.729 -10.477 69.634 1.00 83.69 389 PRO A CA 1
ATOM 2866 C C . PRO A 1 389 ? -52.634 -10.829 68.612 1.00 83.69 389 PRO A C 1
ATOM 2868 O O . PRO A 1 389 ? -51.921 -9.934 68.166 1.00 83.69 389 PRO A O 1
ATOM 2871 N N . GLN A 1 390 ? -52.558 -12.090 68.163 1.00 82.69 390 GLN A N 1
ATOM 2872 C CA . GLN A 1 390 ? -51.564 -12.533 67.163 1.00 82.69 390 GLN A CA 1
ATOM 2873 C C . GLN A 1 390 ? -51.615 -11.736 65.851 1.00 82.69 390 GLN A C 1
ATOM 2875 O O . GLN A 1 390 ? -50.573 -11.340 65.350 1.00 82.69 390 GLN A O 1
ATOM 2880 N N . VAL A 1 391 ? -52.812 -11.378 65.373 1.00 87.56 391 VAL A N 1
ATOM 2881 C CA . VAL A 1 391 ? -52.987 -10.543 64.166 1.00 87.56 391 VAL A CA 1
ATOM 2882 C C . VAL A 1 391 ? -52.223 -9.215 64.267 1.00 87.56 391 VAL A C 1
ATOM 2884 O O . VAL A 1 391 ? -51.635 -8.757 63.295 1.00 87.56 391 VAL A O 1
ATOM 2887 N N . ARG A 1 392 ? -52.164 -8.611 65.461 1.00 85.88 392 ARG A N 1
ATOM 2888 C CA . ARG A 1 392 ? -51.422 -7.361 65.695 1.00 85.88 392 ARG A CA 1
ATOM 2889 C C . ARG A 1 392 ? -49.909 -7.562 65.690 1.00 85.88 392 ARG A C 1
ATOM 2891 O O . ARG A 1 392 ? -49.185 -6.614 65.406 1.00 85.88 392 ARG A O 1
ATOM 2898 N N . ILE A 1 393 ? -49.432 -8.758 66.026 1.00 86.75 393 ILE A N 1
ATOM 2899 C CA . ILE A 1 393 ? -48.008 -9.107 65.959 1.00 86.75 393 ILE A CA 1
ATOM 2900 C C . ILE A 1 393 ? -47.602 -9.231 64.492 1.00 86.75 393 ILE A C 1
ATOM 2902 O O . ILE A 1 393 ? -46.655 -8.565 64.084 1.00 86.75 393 ILE A O 1
ATOM 2906 N N . ASP A 1 394 ? -48.379 -9.974 63.699 1.00 90.44 394 ASP A N 1
ATOM 2907 C CA . ASP A 1 394 ? -48.140 -10.150 62.262 1.00 90.44 394 ASP A CA 1
ATOM 2908 C C . ASP A 1 394 ? -48.142 -8.800 61.517 1.00 90.44 394 ASP A C 1
ATOM 2910 O O . ASP A 1 394 ? -47.289 -8.552 60.663 1.00 90.44 394 ASP A O 1
ATOM 2914 N N . GLU A 1 395 ? -49.050 -7.883 61.878 1.00 92.62 395 GLU A N 1
ATOM 2915 C CA . GLU A 1 395 ? -49.080 -6.507 61.356 1.00 92.62 395 GLU A CA 1
ATOM 2916 C C . GLU A 1 395 ? -47.785 -5.734 61.669 1.00 92.62 395 GLU A C 1
ATOM 2918 O O . GLU A 1 395 ? -47.187 -5.128 60.775 1.00 92.62 395 GLU A O 1
ATOM 2923 N N . VAL A 1 396 ? -47.327 -5.767 62.927 1.00 93.56 396 VAL A N 1
ATOM 2924 C CA . VAL A 1 396 ? -46.113 -5.060 63.376 1.00 93.56 396 VAL A CA 1
ATOM 2925 C C . VAL A 1 396 ? -44.854 -5.658 62.745 1.00 93.56 396 VAL A C 1
ATOM 2927 O O . VAL A 1 396 ? -43.952 -4.915 62.350 1.00 93.56 396 VAL A O 1
ATOM 2930 N N . GLU A 1 397 ? -44.777 -6.983 62.623 1.00 93.56 397 GLU A N 1
ATOM 2931 C CA . GLU A 1 397 ? -43.681 -7.669 61.935 1.00 93.56 397 GLU A CA 1
ATOM 2932 C C . GLU A 1 397 ? -43.671 -7.359 60.435 1.00 93.56 397 GLU A C 1
ATOM 2934 O O . GLU A 1 397 ? -42.607 -7.105 59.860 1.00 93.56 397 GLU A O 1
ATOM 2939 N N . GLY A 1 398 ? -44.846 -7.315 59.802 1.00 96.25 398 GLY A N 1
ATOM 2940 C CA . GLY A 1 398 ? -45.008 -6.899 58.412 1.00 96.25 398 GLY A CA 1
ATOM 2941 C C . GLY A 1 398 ? -44.502 -5.475 58.170 1.00 96.25 398 GLY A C 1
ATOM 2942 O O . GLY A 1 398 ? -43.697 -5.252 57.260 1.00 96.25 398 GLY A O 1
ATOM 2943 N N . GLU A 1 399 ? -44.902 -4.521 59.015 1.00 96.50 399 GLU A N 1
ATOM 2944 C CA . GLU A 1 399 ? -44.458 -3.124 58.924 1.00 96.50 399 GLU A CA 1
ATOM 2945 C C . GLU A 1 399 ? -42.948 -2.984 59.186 1.00 96.50 399 GLU A C 1
ATOM 2947 O O . GLU A 1 399 ? -42.245 -2.283 58.450 1.00 96.50 399 GLU A O 1
ATOM 2952 N N . LEU A 1 400 ? -42.414 -3.705 60.179 1.00 97.00 400 LEU A N 1
ATOM 2953 C CA . LEU A 1 400 ? -40.980 -3.732 60.465 1.00 97.00 400 LEU A CA 1
ATOM 2954 C C . LEU A 1 400 ? -40.180 -4.255 59.264 1.00 97.00 400 LEU A C 1
ATOM 2956 O O . LEU A 1 400 ? -39.182 -3.643 58.877 1.00 97.00 400 LEU A O 1
ATOM 2960 N N . ASN A 1 401 ? -40.617 -5.355 58.651 1.00 97.12 401 ASN A N 1
ATOM 2961 C CA . ASN A 1 401 ? -39.962 -5.926 57.476 1.00 97.12 401 ASN A CA 1
ATOM 2962 C C . ASN A 1 401 ? -40.013 -4.980 56.270 1.00 97.12 401 ASN A C 1
ATOM 2964 O O . ASN A 1 401 ? -39.012 -4.837 55.563 1.00 97.12 401 ASN A O 1
ATOM 2968 N N . ALA A 1 402 ? -41.137 -4.291 56.053 1.00 96.94 402 ALA A N 1
ATOM 2969 C CA . ALA A 1 402 ? -41.259 -3.285 55.000 1.00 96.94 402 ALA A CA 1
ATOM 2970 C C . ALA A 1 402 ? -40.276 -2.119 55.207 1.00 96.94 402 ALA A C 1
ATOM 2972 O O . ALA A 1 402 ? -39.581 -1.721 54.270 1.00 96.94 402 ALA A O 1
ATOM 2973 N N . LEU A 1 403 ? -40.148 -1.613 56.438 1.00 97.19 403 LEU A N 1
ATOM 2974 C CA . LEU A 1 403 ? -39.198 -0.544 56.764 1.00 97.19 403 LEU A CA 1
ATOM 2975 C C . LEU A 1 403 ? -37.738 -0.996 56.648 1.00 97.19 403 LEU A C 1
ATOM 2977 O O . LEU A 1 403 ? -36.900 -0.231 56.171 1.00 97.19 403 LEU A O 1
ATOM 2981 N N . LEU A 1 404 ? -37.423 -2.235 57.041 1.00 96.62 404 LEU A N 1
ATOM 2982 C CA . LEU A 1 404 ? -36.083 -2.801 56.874 1.00 96.62 404 LEU A CA 1
ATOM 2983 C C . LEU A 1 404 ? -35.689 -2.892 55.395 1.00 96.62 404 LEU A C 1
ATOM 2985 O O . LEU A 1 404 ? -34.562 -2.525 55.059 1.00 96.62 404 LEU A O 1
ATOM 2989 N N . ARG A 1 405 ? -36.611 -3.314 54.516 1.00 95.38 405 ARG A N 1
ATOM 2990 C CA . ARG A 1 405 ? -36.398 -3.320 53.057 1.00 95.38 405 ARG A CA 1
ATOM 2991 C C . ARG A 1 405 ? -36.210 -1.907 52.514 1.00 95.38 405 ARG A C 1
ATOM 2993 O O . ARG A 1 405 ? -35.208 -1.652 51.856 1.00 95.38 405 ARG A O 1
ATOM 3000 N N . LYS A 1 406 ? -37.090 -0.970 52.883 1.00 94.00 406 LYS A N 1
ATOM 3001 C CA . LYS A 1 406 ? -36.991 0.436 52.461 1.00 94.00 406 LYS A CA 1
ATOM 3002 C C . LYS A 1 406 ? -35.647 1.063 52.850 1.00 94.00 406 LYS A C 1
ATOM 3004 O O . LYS A 1 406 ? -35.017 1.730 52.037 1.00 94.00 406 LYS A O 1
ATOM 3009 N N . ARG A 1 407 ? -35.172 0.832 54.080 1.00 93.62 407 ARG A N 1
ATOM 3010 C CA . ARG A 1 407 ? -33.849 1.310 54.512 1.00 93.62 407 ARG A CA 1
ATOM 3011 C C . ARG A 1 407 ? -32.728 0.680 53.683 1.00 93.62 407 ARG A C 1
ATOM 3013 O O . ARG A 1 407 ? -31.834 1.394 53.241 1.00 93.62 407 ARG A O 1
ATOM 3020 N N . ALA A 1 408 ? -32.786 -0.635 53.465 1.00 90.50 408 ALA A N 1
ATOM 3021 C CA . ALA A 1 408 ? -31.787 -1.353 52.677 1.00 90.50 408 ALA A CA 1
ATOM 3022 C C . ALA A 1 408 ? -31.727 -0.883 51.210 1.00 90.50 408 ALA A C 1
ATOM 3024 O O . ALA A 1 408 ? -30.658 -0.926 50.612 1.00 90.50 408 ALA A O 1
ATOM 3025 N N . GLU A 1 409 ? -32.836 -0.396 50.649 1.00 89.56 409 GLU A N 1
ATOM 3026 C CA . GLU A 1 409 ? -32.894 0.186 49.300 1.00 89.56 409 GLU A CA 1
ATOM 3027 C C . GLU A 1 409 ? -32.315 1.609 49.234 1.00 89.56 409 GLU A C 1
ATOM 3029 O O . GLU A 1 409 ? -31.628 1.959 48.274 1.00 89.56 409 GLU A O 1
ATOM 3034 N N . LEU A 1 410 ? -32.551 2.439 50.255 1.00 87.44 410 LEU A N 1
ATOM 3035 C CA . LEU A 1 410 ? -32.082 3.832 50.280 1.00 87.44 410 LEU A CA 1
ATOM 3036 C C . LEU A 1 410 ? -30.585 3.958 50.604 1.00 87.44 410 LEU A C 1
ATOM 3038 O O . LEU A 1 410 ? -29.913 4.859 50.105 1.00 87.44 410 LEU A O 1
ATOM 3042 N N . GLN A 1 411 ? -30.047 3.051 51.418 1.00 81.62 411 GLN A N 1
ATOM 3043 C CA . GLN A 1 411 ? -28.699 3.158 51.979 1.00 81.62 411 GLN A CA 1
ATOM 3044 C C . GLN A 1 411 ? -27.548 3.090 50.944 1.00 81.62 411 GLN A C 1
ATOM 3046 O O . GLN A 1 411 ? -26.628 3.906 51.047 1.00 81.62 411 GLN A O 1
ATOM 3051 N N . PRO A 1 412 ? -27.569 2.214 49.913 1.00 78.94 412 PRO A N 1
ATOM 3052 C CA . PRO A 1 412 ? -26.531 2.184 48.877 1.00 78.94 412 PRO A CA 1
ATOM 3053 C C . PRO A 1 412 ? -26.450 3.481 48.067 1.00 78.94 412 PRO A C 1
ATOM 3055 O O . PRO A 1 412 ? -25.366 3.863 47.630 1.00 78.94 412 PRO A O 1
ATOM 3058 N N . SER A 1 413 ? -27.572 4.190 47.910 1.00 72.19 413 SER A N 1
ATOM 3059 C CA . SER A 1 413 ? -27.651 5.412 47.103 1.00 72.19 413 SER A CA 1
ATOM 3060 C C . SER A 1 413 ? -26.763 6.542 47.624 1.00 72.19 413 SER A C 1
ATOM 3062 O O . SER A 1 413 ? -26.431 7.422 46.846 1.00 72.19 413 SER A O 1
ATOM 3064 N N . LEU A 1 414 ? -26.345 6.510 48.896 1.00 69.75 414 LEU A N 1
ATOM 3065 C CA . LEU A 1 414 ? -25.498 7.537 49.515 1.00 69.75 414 LEU A CA 1
ATOM 3066 C C . LEU A 1 414 ? -23.987 7.273 49.396 1.00 69.75 414 LEU A C 1
ATOM 3068 O O . LEU A 1 414 ? -23.196 8.200 49.565 1.00 69.75 414 LEU A O 1
ATOM 3072 N N . VAL A 1 415 ? -23.572 6.022 49.166 1.00 67.75 415 VAL A N 1
ATOM 3073 C CA . VAL A 1 415 ? -22.166 5.593 49.350 1.00 67.75 415 VAL A CA 1
ATOM 3074 C C . VAL A 1 415 ? -21.645 4.734 48.196 1.00 67.75 415 VAL A C 1
ATOM 3076 O O . VAL A 1 415 ? -20.446 4.471 48.134 1.00 67.75 415 VAL A O 1
ATOM 3079 N N . ALA A 1 416 ? -22.503 4.289 47.274 1.00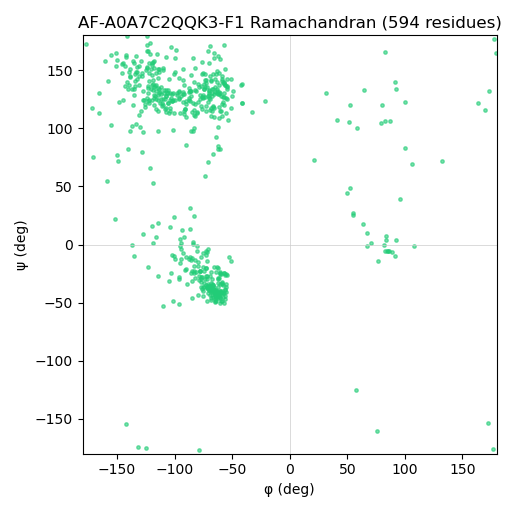 73.00 416 ALA A N 1
ATOM 3080 C CA . ALA A 1 416 ? -22.106 3.374 46.211 1.00 73.00 416 ALA A CA 1
ATOM 3081 C C . ALA A 1 416 ? -21.049 4.001 45.293 1.00 73.00 416 ALA A C 1
ATOM 3083 O O . ALA A 1 416 ? -21.349 4.798 44.408 1.00 73.00 416 ALA A O 1
ATOM 3084 N N . ARG A 1 417 ? -19.799 3.601 45.514 1.00 85.31 417 ARG A N 1
ATOM 3085 C CA . ARG A 1 417 ? -18.710 3.748 44.559 1.00 85.31 417 ARG A CA 1
ATOM 3086 C C . ARG A 1 417 ? -18.956 2.803 43.402 1.00 85.31 417 ARG A C 1
ATOM 3088 O O . ARG A 1 417 ? -19.190 1.616 43.616 1.00 85.31 417 ARG A O 1
ATOM 3095 N N . GLU A 1 418 ? -18.896 3.330 42.192 1.00 88.19 418 GLU A N 1
ATOM 3096 C CA . GLU A 1 418 ? -19.035 2.535 40.983 1.00 88.19 418 GLU A CA 1
ATOM 3097 C C . GLU A 1 418 ? -17.651 2.251 40.405 1.00 88.19 418 GLU A C 1
ATOM 3099 O O . GLU A 1 418 ? -16.858 3.154 40.147 1.00 88.19 418 GLU A O 1
ATOM 3104 N N . GLU A 1 419 ? -17.336 0.976 40.218 1.00 92.94 419 GLU A N 1
ATOM 3105 C CA . GLU A 1 419 ? -16.078 0.563 39.610 1.00 92.94 419 GLU A CA 1
ATOM 3106 C C . GLU A 1 419 ? -16.192 0.613 38.087 1.00 92.94 419 GLU A C 1
ATOM 3108 O O . GLU A 1 419 ? -16.936 -0.151 37.471 1.00 92.94 419 GLU A O 1
ATOM 3113 N N . ILE A 1 420 ? -15.403 1.484 37.468 1.00 94.31 420 ILE A N 1
ATOM 3114 C CA . ILE A 1 420 ? -15.300 1.588 36.018 1.00 94.31 420 ILE A CA 1
ATOM 3115 C C . ILE A 1 420 ? -14.313 0.527 35.540 1.00 94.31 420 ILE A C 1
ATOM 3117 O O . ILE A 1 420 ? -13.113 0.606 35.815 1.00 94.31 420 ILE A O 1
ATOM 3121 N N . ARG A 1 421 ? -14.823 -0.481 34.829 1.00 95.62 421 ARG A N 1
ATOM 3122 C CA . ARG A 1 421 ? -14.049 -1.639 34.362 1.00 95.62 421 ARG A CA 1
ATOM 3123 C C . ARG A 1 421 ? -13.942 -1.685 32.839 1.00 95.62 421 ARG A C 1
ATOM 3125 O O . ARG A 1 421 ? -14.835 -1.226 32.130 1.00 95.62 421 ARG A O 1
ATOM 3132 N N . ALA A 1 422 ? -12.858 -2.265 32.331 1.00 96.31 422 ALA A N 1
ATOM 3133 C CA . ALA A 1 422 ? -12.656 -2.467 30.899 1.00 96.31 422 ALA A CA 1
ATOM 3134 C C . ALA A 1 422 ? -13.717 -3.405 30.300 1.00 96.31 422 ALA A C 1
ATOM 3136 O O . ALA A 1 422 ? -13.943 -4.508 30.801 1.00 96.31 422 ALA A O 1
ATOM 3137 N N . SER A 1 423 ? -14.342 -2.996 29.194 1.00 93.50 423 SER A N 1
ATOM 3138 C CA . SER A 1 423 ? -15.378 -3.784 28.510 1.00 93.50 423 SER A CA 1
ATOM 3139 C C . SER A 1 423 ? -14.812 -4.919 27.647 1.00 93.50 423 SER A C 1
ATOM 3141 O O . SER A 1 423 ? -15.467 -5.952 27.477 1.00 93.50 423 SER A O 1
ATOM 3143 N N . VAL A 1 424 ? -13.582 -4.758 27.150 1.00 95.12 424 VAL A N 1
ATOM 3144 C CA . VAL A 1 424 ? -12.859 -5.720 26.304 1.00 95.12 424 VAL A CA 1
ATOM 3145 C C . VAL A 1 424 ? -11.371 -5.748 26.664 1.00 95.12 424 VAL A C 1
ATOM 3147 O O . VAL A 1 424 ? -10.856 -4.811 27.271 1.00 95.12 424 VAL A O 1
ATOM 3150 N N . THR A 1 425 ? -10.680 -6.818 26.271 1.00 95.12 425 THR A N 1
ATOM 3151 C CA . THR A 1 425 ? -9.214 -6.901 26.333 1.00 95.12 425 THR A CA 1
ATOM 3152 C C . THR A 1 425 ? -8.619 -6.194 25.119 1.00 95.12 425 THR A C 1
ATOM 3154 O O . THR A 1 425 ? -9.043 -6.458 23.996 1.00 95.12 425 THR A O 1
ATOM 3157 N N . GLY A 1 426 ? -7.631 -5.323 25.321 1.00 93.94 426 GLY A N 1
ATOM 3158 C CA . GLY A 1 426 ? -7.014 -4.574 24.228 1.00 93.94 426 GLY A CA 1
ATOM 3159 C C . G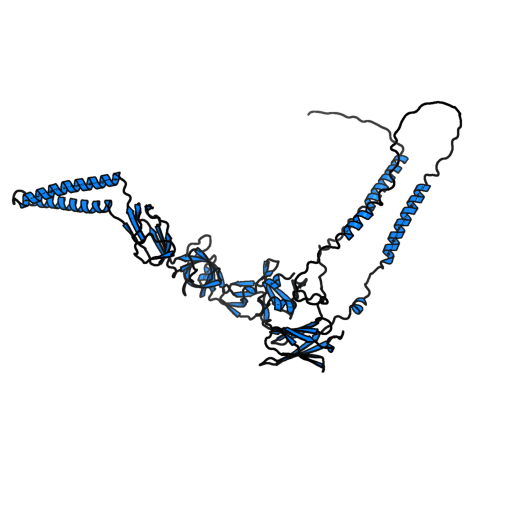LY A 1 426 ? -6.043 -3.502 24.705 1.00 93.94 426 GLY A C 1
ATOM 3160 O O . GLY A 1 426 ? -5.435 -3.615 25.766 1.00 93.94 426 GLY A O 1
ATOM 3161 N N . VAL A 1 427 ? -5.873 -2.462 23.898 1.00 94.25 427 VAL A N 1
ATOM 3162 C CA . VAL A 1 427 ? -5.038 -1.294 24.188 1.00 94.25 427 VAL A CA 1
ATOM 3163 C C . VAL A 1 427 ? -5.926 -0.059 24.278 1.00 94.25 427 VAL A C 1
ATOM 3165 O O . VAL A 1 427 ? -6.817 0.125 23.450 1.00 94.25 427 VAL A O 1
ATOM 3168 N N . VAL A 1 428 ? -5.681 0.794 25.273 1.00 95.12 428 VAL A N 1
ATOM 3169 C CA . VAL A 1 428 ? -6.382 2.074 25.429 1.00 95.12 428 VAL A CA 1
ATOM 3170 C C . VAL A 1 428 ? -6.021 2.987 24.254 1.00 95.12 428 VAL A C 1
ATOM 3172 O O . VAL A 1 428 ? -4.885 3.451 24.154 1.00 95.12 428 VAL A O 1
ATOM 3175 N N . SER A 1 429 ? -6.973 3.231 23.353 1.00 92.94 429 SER A N 1
ATOM 3176 C CA . SER A 1 429 ? -6.809 4.113 22.192 1.00 92.94 429 SER A CA 1
ATOM 3177 C C . SER A 1 429 ? -7.081 5.575 22.533 1.00 92.94 429 SER A C 1
ATOM 3179 O O . SER A 1 429 ? -6.450 6.461 21.964 1.00 92.94 429 SER A O 1
ATOM 3181 N N . ALA A 1 430 ? -7.986 5.825 23.479 1.00 93.75 430 ALA A N 1
ATOM 3182 C CA . ALA A 1 430 ? -8.291 7.153 23.993 1.00 93.75 430 ALA A CA 1
ATOM 3183 C C . ALA A 1 430 ? -8.541 7.092 25.503 1.00 93.75 430 ALA A C 1
ATOM 3185 O O . ALA A 1 430 ? -9.188 6.165 25.993 1.00 93.75 430 ALA A O 1
ATOM 3186 N N . ALA A 1 431 ? -8.039 8.094 26.222 1.00 95.00 431 ALA A N 1
ATOM 3187 C CA . ALA A 1 431 ? -8.283 8.309 27.643 1.00 95.00 431 ALA A CA 1
ATOM 3188 C C . ALA A 1 431 ? -8.706 9.770 27.829 1.00 95.00 431 ALA A C 1
ATOM 3190 O O . ALA A 1 431 ? -7.871 10.671 27.793 1.00 95.00 431 ALA A O 1
ATOM 3191 N N . ASN A 1 432 ? -10.009 9.999 27.981 1.00 95.12 432 ASN A N 1
ATOM 3192 C CA . ASN A 1 432 ? -10.614 11.335 27.991 1.00 95.12 432 ASN A CA 1
ATOM 3193 C C . ASN A 1 432 ? -10.917 11.825 29.416 1.00 95.12 432 ASN A C 1
ATOM 3195 O O . ASN A 1 432 ? -11.812 12.643 29.615 1.00 95.12 432 ASN A O 1
ATOM 3199 N N . VAL A 1 433 ? -10.218 11.288 30.418 1.00 94.06 433 VAL A N 1
ATOM 3200 C CA . VAL A 1 433 ? -10.526 11.535 31.827 1.00 94.06 433 VAL A CA 1
ATOM 3201 C C . VAL A 1 433 ? -9.271 11.750 32.663 1.00 94.06 433 VAL A C 1
ATOM 3203 O O . VAL A 1 433 ? -8.243 11.104 32.455 1.00 94.06 433 VAL A O 1
ATOM 3206 N N . VAL A 1 434 ? -9.374 12.648 33.641 1.00 94.00 434 VAL A N 1
ATOM 3207 C CA . VAL A 1 434 ? -8.325 12.967 34.616 1.00 94.00 434 VAL A CA 1
ATOM 3208 C C . VAL A 1 434 ? -8.820 12.689 36.038 1.00 94.00 434 VAL A C 1
ATOM 3210 O O . VAL A 1 434 ? -10.010 12.788 36.341 1.00 94.00 434 VAL A O 1
ATOM 3213 N N . ALA A 1 435 ? -7.906 12.342 36.945 1.00 92.88 435 ALA A N 1
ATOM 3214 C CA . ALA A 1 435 ? -8.245 12.096 38.342 1.00 92.88 435 ALA A CA 1
ATOM 3215 C C . ALA A 1 435 ? -8.824 13.366 38.986 1.00 92.88 435 ALA A C 1
ATOM 3217 O O . ALA A 1 435 ? -8.247 14.448 38.891 1.00 92.88 435 ALA A O 1
ATOM 3218 N N . GLY A 1 436 ? -9.970 13.228 39.646 1.00 91.31 436 GLY A N 1
ATOM 3219 C CA . GLY A 1 436 ? -10.715 14.322 40.259 1.00 91.31 436 GLY A CA 1
ATOM 3220 C C . GLY A 1 436 ? -11.689 15.044 39.322 1.00 91.31 436 GLY A C 1
ATOM 3221 O O . GLY A 1 436 ? -12.439 15.890 39.817 1.00 91.31 436 GLY A O 1
ATOM 3222 N N . GLN A 1 437 ? -11.717 14.715 38.024 1.00 93.69 437 GLN A N 1
ATOM 3223 C CA . GLN A 1 437 ? -12.669 15.268 37.055 1.00 93.69 437 GLN A CA 1
ATOM 3224 C C . GLN A 1 437 ? -14.104 14.853 37.394 1.00 93.69 437 GLN A C 1
ATOM 3226 O O . GLN A 1 437 ? -14.347 13.728 37.831 1.00 93.69 437 GLN A O 1
ATOM 3231 N N . ILE A 1 438 ? -15.048 15.770 37.191 1.00 93.31 438 ILE A N 1
ATOM 3232 C CA . ILE A 1 438 ? -16.484 15.489 37.254 1.00 93.31 438 ILE A CA 1
ATOM 3233 C C . ILE A 1 438 ? -16.943 15.145 35.839 1.00 93.31 438 ILE A C 1
ATOM 3235 O O . ILE A 1 438 ? -16.636 15.890 34.911 1.00 93.31 438 ILE A O 1
ATOM 3239 N N . VAL A 1 439 ? -17.640 14.022 35.698 1.00 94.12 439 VAL A N 1
ATOM 3240 C CA . VAL A 1 439 ? -18.148 13.495 34.428 1.00 94.12 439 VAL A CA 1
ATOM 3241 C C . VAL A 1 439 ? -19.663 13.379 34.470 1.00 94.12 439 VAL A C 1
ATOM 3243 O O . VAL A 1 439 ? -20.255 13.224 35.544 1.00 94.12 439 VAL A O 1
ATOM 3246 N N . GLU A 1 440 ? -20.288 13.433 33.301 1.00 93.00 440 GLU A N 1
ATOM 3247 C CA . GLU A 1 440 ? -21.730 13.259 33.134 1.00 93.00 440 GLU A CA 1
ATOM 3248 C C . GLU A 1 440 ? -22.098 11.834 32.697 1.00 93.00 440 GLU A C 1
ATOM 3250 O O . GLU A 1 440 ? -21.261 11.028 32.290 1.00 93.00 440 GLU A O 1
ATOM 3255 N N . ALA A 1 441 ? -23.389 11.500 32.761 1.00 90.56 441 ALA A N 1
ATOM 3256 C CA . ALA A 1 441 ? -23.870 10.219 32.256 1.00 90.56 441 ALA A CA 1
ATOM 3257 C C . ALA A 1 441 ? -23.640 10.101 30.737 1.00 90.56 441 ALA A C 1
ATOM 3259 O O . ALA A 1 441 ? -23.913 11.035 29.986 1.00 90.56 441 ALA A O 1
ATOM 3260 N N . ARG A 1 442 ? -23.230 8.911 30.279 1.00 93.25 442 ARG A N 1
ATOM 3261 C CA . ARG A 1 442 ? -22.895 8.560 28.881 1.00 93.25 442 ARG A CA 1
ATOM 3262 C C . ARG A 1 442 ? -21.602 9.183 28.343 1.00 93.25 442 ARG A C 1
ATOM 3264 O O . ARG A 1 442 ? -21.250 8.911 27.193 1.00 93.25 442 ARG A O 1
ATOM 3271 N N . GLU A 1 443 ? -20.877 9.958 29.145 1.00 95.56 443 GLU A N 1
ATOM 3272 C CA . GLU A 1 443 ? -19.567 10.483 28.763 1.00 95.56 443 GLU A CA 1
ATOM 3273 C C . GLU A 1 443 ? -18.570 9.331 28.551 1.00 95.56 443 GLU A C 1
ATOM 3275 O O . GLU A 1 443 ? -18.496 8.404 29.361 1.00 95.56 443 GLU A O 1
ATOM 3280 N N . VAL A 1 444 ? -17.837 9.352 27.431 1.00 96.06 444 VAL A N 1
ATOM 3281 C CA . VAL A 1 444 ? -16.855 8.313 27.074 1.00 96.06 444 VAL A CA 1
ATOM 3282 C C . VAL A 1 444 ? -15.545 8.593 27.795 1.00 96.06 444 VAL A C 1
ATOM 3284 O O . VAL A 1 444 ? -14.830 9.526 27.440 1.00 96.06 444 VAL A O 1
ATOM 3287 N N . LEU A 1 445 ? -15.214 7.741 28.760 1.00 95.50 445 LEU A N 1
ATOM 3288 C CA . LEU A 1 445 ? -14.011 7.861 29.580 1.00 95.50 445 LEU A CA 1
ATOM 3289 C C . LEU A 1 445 ? -12.803 7.229 28.886 1.00 95.50 445 LEU A C 1
ATOM 3291 O O . LEU A 1 445 ? -11.732 7.832 28.818 1.00 95.50 445 LEU A O 1
ATOM 3295 N N . PHE A 1 446 ? -12.992 6.024 28.342 1.00 96.50 446 PHE A N 1
ATOM 3296 C CA . PHE A 1 446 ? -11.944 5.271 27.659 1.00 96.50 446 PHE A CA 1
ATOM 3297 C C . PHE A 1 446 ? -12.476 4.597 26.396 1.00 96.50 446 PHE A C 1
ATOM 3299 O O . PHE A 1 446 ? -13.604 4.093 26.367 1.00 96.50 446 PHE A O 1
ATOM 3306 N N . GLU A 1 447 ? -11.627 4.527 25.378 1.00 95.50 447 GLU A N 1
ATOM 3307 C CA . GLU A 1 447 ? -11.815 3.650 24.225 1.00 95.50 447 GLU A CA 1
ATOM 3308 C C . GLU A 1 447 ? -10.705 2.598 24.209 1.00 95.50 447 GLU A C 1
ATOM 3310 O O . GLU A 1 447 ? -9.535 2.913 24.434 1.00 95.50 447 GLU A O 1
ATOM 3315 N N . ILE A 1 448 ? -11.082 1.342 23.984 1.00 95.19 448 ILE A N 1
ATOM 3316 C CA . ILE A 1 448 ? -10.187 0.186 23.999 1.00 95.19 448 ILE A CA 1
ATOM 3317 C C . ILE A 1 448 ? -10.314 -0.527 22.655 1.00 95.19 448 ILE A C 1
ATOM 3319 O O . ILE A 1 448 ? -11.414 -0.890 22.235 1.00 95.19 448 ILE A O 1
ATOM 3323 N N . VAL A 1 449 ? -9.180 -0.733 21.989 1.00 93.62 449 VAL A N 1
ATOM 3324 C CA . VAL A 1 449 ? -9.085 -1.379 20.675 1.00 93.62 449 VAL A CA 1
ATOM 3325 C C . VAL A 1 449 ? -8.153 -2.579 20.774 1.00 93.62 449 VAL A C 1
ATOM 3327 O O . VAL A 1 449 ? -7.071 -2.483 21.352 1.00 93.62 449 VAL A O 1
ATOM 3330 N N . ASP A 1 450 ? -8.536 -3.703 20.180 1.00 92.06 450 ASP A N 1
ATOM 3331 C CA . ASP A 1 450 ? -7.634 -4.837 19.994 1.00 92.06 450 ASP A CA 1
ATOM 3332 C C . ASP A 1 450 ? -6.712 -4.613 18.774 1.00 92.06 450 ASP A C 1
ATOM 3334 O O . ASP A 1 450 ? -7.194 -4.612 17.639 1.00 92.06 450 ASP A O 1
ATOM 3338 N N . PRO A 1 451 ? -5.385 -4.451 18.960 1.00 87.81 451 PRO A N 1
ATOM 3339 C CA . PRO A 1 451 ? -4.462 -4.182 17.859 1.00 87.81 451 PRO A CA 1
ATOM 3340 C C . PRO A 1 451 ? -4.203 -5.390 16.947 1.00 87.81 451 PRO A C 1
ATOM 3342 O O . PRO A 1 451 ? -3.494 -5.266 15.953 1.00 87.81 451 PRO A O 1
ATOM 3345 N N . GLN A 1 452 ? -4.729 -6.571 17.278 1.00 87.81 452 GLN A N 1
ATOM 3346 C CA . GLN A 1 452 ? -4.602 -7.769 16.445 1.00 87.81 452 GLN A CA 1
ATOM 3347 C C . GLN A 1 452 ? -5.800 -7.965 15.510 1.00 87.81 452 GLN A C 1
ATOM 3349 O O . GLN A 1 452 ? -5.739 -8.787 14.595 1.00 87.81 452 GLN A O 1
ATOM 3354 N N . ARG A 1 453 ? -6.897 -7.227 15.725 1.00 89.44 453 ARG A N 1
ATOM 3355 C CA . ARG A 1 453 ? -8.154 -7.389 14.989 1.00 89.44 453 ARG A CA 1
ATOM 3356 C C . ARG A 1 453 ? -8.621 -6.058 14.421 1.00 89.44 453 ARG A C 1
ATOM 3358 O O . ARG A 1 453 ? -9.303 -5.273 15.077 1.00 89.44 453 ARG A O 1
ATOM 3365 N N . TYR A 1 454 ? -8.286 -5.847 13.154 1.00 92.50 454 TYR A N 1
ATOM 3366 C CA . TYR A 1 454 ? -8.743 -4.702 12.379 1.00 92.50 454 TYR A CA 1
ATOM 3367 C C . TYR A 1 454 ? -9.669 -5.123 11.251 1.00 92.50 454 TYR A C 1
ATOM 3369 O O . TYR A 1 454 ? -9.583 -6.227 10.704 1.00 92.50 454 TYR A O 1
ATOM 3377 N N . TRP A 1 455 ? -10.556 -4.206 10.903 1.00 94.81 455 TRP A N 1
ATOM 3378 C CA . TRP A 1 455 ? -11.367 -4.270 9.703 1.00 94.81 455 TRP A CA 1
ATOM 3379 C C . TRP A 1 455 ? -10.977 -3.109 8.789 1.00 94.81 455 TRP A C 1
ATOM 3381 O O . TRP A 1 455 ? -10.316 -2.152 9.195 1.00 94.81 455 TRP A O 1
ATOM 3391 N N . VAL A 1 456 ? -11.376 -3.199 7.534 1.00 95.75 456 VAL A N 1
ATOM 3392 C CA . VAL A 1 456 ? -11.214 -2.150 6.539 1.00 95.75 456 VAL A CA 1
ATOM 3393 C C . VAL A 1 456 ? -12.590 -1.825 5.997 1.00 95.75 456 VAL A C 1
ATOM 3395 O O . VAL A 1 456 ? -13.281 -2.700 5.477 1.00 95.75 456 VAL A O 1
ATOM 3398 N N . GLU A 1 457 ? -12.971 -0.561 6.104 1.00 94.62 457 GLU A N 1
ATOM 3399 C CA . GLU A 1 457 ? -14.127 -0.022 5.402 1.00 94.62 457 GLU A CA 1
ATOM 3400 C C . GLU A 1 457 ? -13.647 0.529 4.059 1.00 94.62 457 GLU A C 1
ATOM 3402 O O . GLU A 1 457 ? -12.844 1.459 4.031 1.00 94.62 457 GLU A O 1
ATOM 3407 N N . ALA A 1 458 ? -14.107 -0.045 2.949 1.00 94.19 458 ALA A N 1
ATOM 3408 C CA . ALA A 1 458 ? -13.842 0.454 1.603 1.00 94.19 458 ALA A CA 1
ATOM 3409 C C . ALA A 1 458 ? -15.113 1.027 0.984 1.00 94.19 458 ALA A C 1
ATOM 3411 O O . ALA A 1 458 ? -16.216 0.585 1.290 1.00 94.19 458 ALA A O 1
ATOM 3412 N N . ILE A 1 459 ? -14.970 1.992 0.086 1.00 90.81 459 ILE A N 1
ATOM 3413 C CA . ILE A 1 459 ? -16.109 2.646 -0.556 1.00 90.81 459 ILE A CA 1
ATOM 3414 C C . ILE A 1 459 ? -16.164 2.221 -2.027 1.00 90.81 459 ILE A C 1
ATOM 3416 O O . ILE A 1 459 ? -15.213 2.453 -2.771 1.00 90.81 459 ILE A O 1
ATOM 3420 N N . ALA A 1 460 ? -17.270 1.598 -2.446 1.00 88.81 460 ALA A N 1
ATOM 3421 C CA . ALA A 1 460 ? -17.484 1.138 -3.818 1.00 88.81 460 ALA A CA 1
ATOM 3422 C C . ALA A 1 460 ? -18.626 1.900 -4.504 1.00 88.81 460 ALA A C 1
ATOM 3424 O O . ALA A 1 460 ? -19.758 1.901 -4.023 1.00 88.81 460 ALA A O 1
ATOM 3425 N N . HIS A 1 461 ? -18.343 2.517 -5.653 1.00 86.25 461 HIS A N 1
ATOM 3426 C CA . HIS A 1 461 ? -19.362 3.171 -6.487 1.00 86.25 461 HIS A CA 1
ATOM 3427 C C . HIS A 1 461 ? -20.169 2.177 -7.328 1.00 86.25 461 HIS A C 1
ATOM 3429 O O . HIS A 1 461 ? -21.346 2.402 -7.593 1.00 86.25 461 HIS A O 1
ATOM 3435 N N . ASP A 1 462 ? -19.543 1.070 -7.721 1.00 82.56 462 ASP A N 1
ATOM 3436 C CA . ASP A 1 462 ? -20.183 -0.032 -8.428 1.00 82.56 462 ASP A CA 1
ATOM 3437 C C . ASP A 1 462 ? -20.154 -1.271 -7.529 1.00 82.56 462 ASP A C 1
ATOM 3439 O O . ASP A 1 462 ? -19.085 -1.776 -7.191 1.00 82.56 462 ASP A O 1
ATOM 3443 N N . THR A 1 463 ? -21.325 -1.746 -7.107 1.00 76.00 463 THR A N 1
ATOM 3444 C CA . THR A 1 463 ? -21.457 -2.912 -6.222 1.00 76.00 463 THR A CA 1
ATOM 3445 C C . THR A 1 463 ? -21.381 -4.240 -6.966 1.00 76.00 463 THR A C 1
ATOM 3447 O O . THR A 1 463 ? -21.173 -5.276 -6.326 1.00 76.00 463 THR A O 1
ATOM 3450 N N . SER A 1 464 ? -21.473 -4.238 -8.302 1.00 80.62 464 SER A N 1
ATOM 3451 C CA . SER A 1 464 ? -21.379 -5.452 -9.122 1.00 80.62 464 SER A CA 1
ATOM 3452 C C . SER A 1 464 ? -20.030 -6.161 -8.956 1.00 80.62 464 SER A C 1
ATOM 3454 O O . SER A 1 464 ? -19.961 -7.387 -9.057 1.00 80.62 464 SER A O 1
ATOM 3456 N N . VAL A 1 465 ? -18.980 -5.423 -8.573 1.00 77.88 465 VAL A N 1
ATOM 3457 C CA . VAL A 1 465 ? -17.637 -5.951 -8.274 1.00 77.88 465 VAL A CA 1
ATOM 3458 C C . VAL A 1 465 ? -17.633 -7.017 -7.174 1.00 77.88 465 VAL A C 1
ATOM 3460 O O . VAL A 1 465 ? -16.753 -7.871 -7.159 1.00 77.88 465 VAL A O 1
ATOM 3463 N N . THR A 1 466 ? -18.627 -7.016 -6.278 1.00 78.38 466 THR A N 1
ATOM 3464 C CA . THR A 1 466 ? -18.744 -8.024 -5.209 1.00 78.38 466 THR A CA 1
ATOM 3465 C C . THR A 1 466 ? -19.273 -9.368 -5.706 1.00 78.38 466 THR A C 1
ATOM 3467 O O . THR A 1 466 ? -18.915 -10.402 -5.151 1.00 78.38 466 THR A O 1
ATOM 3470 N N . SER A 1 467 ? -20.075 -9.377 -6.775 1.00 82.44 467 SER A N 1
ATOM 3471 C CA . SER A 1 467 ? -20.702 -10.598 -7.307 1.00 82.44 467 SER A CA 1
ATOM 3472 C C . SER A 1 467 ? -19.704 -11.571 -7.939 1.00 82.44 467 SER A C 1
ATOM 3474 O O . SER A 1 467 ? -19.935 -12.776 -7.949 1.00 82.44 467 SER A O 1
ATOM 3476 N N . SER A 1 468 ? -18.583 -11.049 -8.442 1.00 83.56 468 SER A N 1
ATOM 3477 C CA . SER A 1 468 ? -17.502 -11.825 -9.055 1.00 83.56 468 SER A CA 1
ATOM 3478 C C . SER A 1 468 ? -16.205 -11.745 -8.252 1.00 83.56 468 SER A C 1
ATOM 3480 O O . SER A 1 468 ? -15.136 -12.003 -8.795 1.00 83.56 468 SER A O 1
ATOM 3482 N N . LEU A 1 469 ? -16.266 -11.352 -6.976 1.00 88.44 469 LEU A N 1
ATOM 3483 C CA . LEU A 1 469 ? -15.080 -11.181 -6.144 1.00 88.44 469 LEU A CA 1
ATOM 3484 C C . LEU A 1 469 ? -14.394 -12.531 -5.896 1.00 88.44 469 LEU A C 1
ATOM 3486 O O . LEU A 1 469 ? -14.966 -13.421 -5.274 1.00 88.44 469 LEU A O 1
ATOM 3490 N N . GLY A 1 470 ? -13.149 -12.661 -6.350 1.00 88.00 470 GLY A N 1
ATOM 3491 C CA . GLY A 1 470 ? -12.302 -13.819 -6.072 1.00 88.00 470 GLY A CA 1
ATOM 3492 C C . GLY A 1 470 ? -11.374 -13.583 -4.884 1.00 88.00 470 GLY A C 1
ATOM 3493 O O . GLY A 1 470 ? -11.310 -14.399 -3.968 1.00 88.00 470 GLY A O 1
ATOM 3494 N N . ARG A 1 471 ? -10.634 -12.466 -4.890 1.00 90.94 471 ARG A N 1
ATOM 3495 C CA . ARG A 1 471 ? -9.657 -12.118 -3.843 1.00 90.94 471 ARG A CA 1
ATOM 3496 C C . ARG A 1 471 ? -9.724 -10.635 -3.504 1.00 90.94 471 ARG A C 1
ATOM 3498 O O . ARG A 1 471 ? -9.979 -9.811 -4.377 1.00 90.94 471 ARG A O 1
ATOM 3505 N N . ALA A 1 472 ? -9.436 -10.295 -2.253 1.00 93.44 472 ALA A N 1
ATOM 3506 C CA . ALA A 1 472 ? -9.306 -8.916 -1.805 1.00 93.44 472 ALA A CA 1
ATOM 3507 C C . ALA A 1 472 ? -8.029 -8.743 -0.978 1.00 93.44 472 ALA A C 1
ATOM 3509 O O . ALA A 1 472 ? -7.649 -9.611 -0.191 1.00 93.44 472 ALA A O 1
ATOM 3510 N N . PHE A 1 473 ? -7.363 -7.607 -1.144 1.00 93.62 473 PHE A N 1
ATOM 3511 C CA . PHE A 1 473 ? -6.246 -7.203 -0.296 1.00 93.62 473 PHE A CA 1
ATOM 3512 C C . PHE A 1 473 ? -6.168 -5.685 -0.213 1.00 93.62 473 PHE A C 1
ATOM 3514 O O . PHE A 1 473 ? -6.683 -4.972 -1.071 1.00 93.62 473 PHE A O 1
ATOM 3521 N N . ALA A 1 474 ? -5.515 -5.191 0.828 1.00 92.75 474 ALA A N 1
ATOM 3522 C CA . ALA A 1 474 ? -5.191 -3.787 0.982 1.00 92.75 474 ALA A CA 1
ATOM 3523 C C . ALA A 1 474 ? -3.690 -3.551 0.824 1.00 92.75 474 ALA A C 1
ATOM 3525 O O . ALA A 1 474 ? -2.877 -4.410 1.159 1.00 92.75 474 ALA A O 1
ATOM 3526 N N . VAL A 1 475 ? -3.331 -2.365 0.348 1.00 91.44 475 VAL A N 1
ATOM 3527 C CA . VAL A 1 475 ? -1.961 -1.859 0.307 1.00 91.44 475 VAL A CA 1
ATOM 3528 C C . VAL A 1 475 ? -1.900 -0.606 1.171 1.00 91.44 475 VAL A C 1
ATOM 3530 O O . VAL A 1 475 ? -2.636 0.359 0.933 1.00 91.44 475 VAL A O 1
ATOM 3533 N N . THR A 1 476 ? -1.057 -0.630 2.204 1.00 90.25 476 THR A N 1
ATOM 3534 C CA . THR A 1 476 ? -0.842 0.525 3.085 1.00 90.25 476 THR A CA 1
ATOM 3535 C C . THR A 1 476 ? -0.066 1.623 2.356 1.00 90.25 476 THR A C 1
ATOM 3537 O O . THR A 1 476 ? 0.543 1.395 1.310 1.00 90.25 476 THR A O 1
ATOM 3540 N N . THR A 1 477 ? -0.024 2.831 2.920 1.00 85.44 477 THR A N 1
ATOM 3541 C CA . THR A 1 477 ? 0.820 3.918 2.390 1.00 85.44 477 THR A CA 1
ATOM 3542 C C . THR A 1 477 ? 2.314 3.579 2.387 1.00 85.44 477 THR A C 1
ATOM 3544 O O . THR A 1 477 ? 3.055 4.142 1.589 1.00 85.44 477 THR A O 1
ATOM 3547 N N . GLY A 1 478 ? 2.752 2.644 3.239 1.00 82.12 478 GLY A N 1
ATOM 3548 C CA . GLY A 1 478 ? 4.119 2.115 3.264 1.00 82.12 478 GLY A CA 1
ATOM 3549 C C . GLY A 1 478 ? 4.384 0.988 2.259 1.00 82.12 478 GLY A C 1
ATOM 3550 O O . GLY A 1 478 ? 5.492 0.468 2.225 1.00 82.12 478 GLY A O 1
ATOM 3551 N N . GLY A 1 479 ? 3.389 0.588 1.457 1.00 83.06 479 GLY A N 1
ATOM 3552 C CA . GLY A 1 479 ? 3.516 -0.485 0.463 1.00 83.06 479 GLY A CA 1
ATOM 3553 C C . GLY A 1 479 ? 3.325 -1.904 1.011 1.00 83.06 479 GLY A C 1
ATOM 3554 O O . GLY A 1 479 ? 3.452 -2.868 0.257 1.00 83.06 479 GLY A O 1
ATOM 3555 N N . GLU A 1 480 ? 2.993 -2.057 2.295 1.00 87.25 480 GLU A N 1
ATOM 3556 C CA . GLU A 1 480 ? 2.718 -3.362 2.906 1.00 87.25 480 GLU A CA 1
ATOM 3557 C C . GLU A 1 480 ? 1.368 -3.908 2.425 1.00 87.25 480 GLU A C 1
ATOM 3559 O O . GLU A 1 480 ? 0.385 -3.167 2.337 1.00 87.25 480 GLU A O 1
ATOM 3564 N N . ARG A 1 481 ? 1.307 -5.214 2.139 1.00 89.56 481 ARG A N 1
ATOM 3565 C CA . ARG A 1 481 ? 0.084 -5.898 1.697 1.00 89.56 481 ARG A CA 1
ATOM 3566 C C . ARG A 1 481 ? -0.632 -6.570 2.867 1.00 89.56 481 ARG A C 1
ATOM 3568 O O . ARG A 1 481 ? -0.014 -7.310 3.624 1.00 89.56 481 ARG A O 1
ATOM 3575 N N . LEU A 1 482 ? -1.944 -6.361 2.961 1.00 91.50 482 LEU A N 1
ATOM 3576 C CA . LEU A 1 482 ? -2.837 -6.961 3.954 1.00 91.50 482 LEU A CA 1
ATOM 3577 C C . LEU A 1 482 ? -3.860 -7.848 3.247 1.00 91.50 482 LEU A C 1
ATOM 3579 O O . LEU A 1 482 ? -4.569 -7.371 2.362 1.00 91.50 482 LEU A O 1
ATOM 3583 N N . ALA A 1 483 ? -3.970 -9.115 3.638 1.00 93.38 483 ALA A N 1
ATOM 3584 C CA . ALA A 1 483 ? -5.017 -9.984 3.113 1.00 93.38 483 ALA A CA 1
ATOM 3585 C C . ALA A 1 483 ? -6.380 -9.565 3.683 1.00 93.38 483 ALA A C 1
ATOM 3587 O O . ALA A 1 483 ? -6.504 -9.273 4.876 1.00 93.38 483 ALA A O 1
ATOM 3588 N N . LEU A 1 484 ? -7.397 -9.511 2.822 1.00 95.00 484 LEU A N 1
ATOM 3589 C CA . LEU A 1 484 ? -8.743 -9.094 3.192 1.00 95.00 484 LEU A CA 1
ATOM 3590 C C . LEU A 1 484 ? -9.757 -10.187 2.869 1.00 95.00 484 LEU A C 1
ATOM 3592 O O . LEU A 1 484 ? -9.717 -10.813 1.812 1.00 95.00 484 LEU A O 1
ATOM 3596 N N . GLU A 1 485 ? -10.715 -10.360 3.769 1.00 94.38 485 GLU A N 1
ATOM 3597 C CA . GLU A 1 485 ? -11.878 -11.218 3.574 1.00 94.38 485 GLU A CA 1
ATOM 3598 C C . GLU A 1 485 ? -13.141 -10.361 3.630 1.00 94.38 485 GLU A C 1
ATOM 3600 O O . GLU A 1 485 ? -13.305 -9.567 4.557 1.00 94.38 485 GLU A O 1
ATOM 3605 N N . LEU A 1 486 ? -14.024 -10.479 2.635 1.00 93.38 486 LEU A N 1
ATOM 3606 C CA . LEU A 1 486 ? -15.261 -9.700 2.604 1.00 93.38 486 LEU A CA 1
ATOM 3607 C C . LEU A 1 486 ? -16.184 -10.157 3.743 1.00 93.38 486 LEU A C 1
ATOM 3609 O O . LEU A 1 486 ? -16.662 -11.286 3.741 1.00 93.38 486 LEU A O 1
ATOM 3613 N N . ALA A 1 487 ? -16.442 -9.264 4.697 1.00 91.44 487 ALA A N 1
ATOM 3614 C CA . ALA A 1 487 ? -17.343 -9.506 5.819 1.00 91.44 487 ALA A CA 1
ATOM 3615 C C . ALA A 1 487 ? -18.788 -9.104 5.487 1.00 91.44 487 ALA A C 1
ATOM 3617 O O . ALA A 1 487 ? -19.729 -9.743 5.953 1.00 91.44 487 ALA A O 1
ATOM 3618 N N . GLY A 1 488 ? -18.982 -8.057 4.676 1.00 87.56 488 GLY A N 1
ATOM 3619 C CA . GLY A 1 488 ? -20.319 -7.647 4.254 1.00 87.56 488 GLY A CA 1
ATOM 3620 C C . GLY A 1 488 ? -20.365 -6.422 3.344 1.00 87.56 488 GLY A C 1
ATOM 3621 O O . GLY A 1 488 ? -19.408 -5.655 3.239 1.00 87.56 488 GLY A O 1
ATOM 3622 N N . LEU A 1 489 ? -21.521 -6.242 2.704 1.00 86.19 489 LEU A N 1
ATOM 3623 C CA . LEU A 1 489 ? -21.883 -5.088 1.880 1.00 86.19 489 LEU A CA 1
ATOM 3624 C C . LEU A 1 489 ? -22.966 -4.286 2.610 1.00 86.19 489 LEU A C 1
ATOM 3626 O O . LEU A 1 489 ? -24.019 -4.829 2.946 1.00 86.19 489 LEU A O 1
ATOM 3630 N N . GLY A 1 490 ? -22.737 -2.993 2.828 1.00 78.19 490 GLY A N 1
ATOM 3631 C CA . GLY A 1 490 ? -23.766 -2.093 3.337 1.00 78.19 490 GLY A CA 1
ATOM 3632 C C . GLY A 1 490 ? -24.836 -1.831 2.269 1.00 78.19 490 GLY A C 1
ATOM 3633 O O . GLY A 1 490 ? -24.494 -1.326 1.200 1.00 78.19 490 GLY A O 1
ATOM 3634 N N . PRO A 1 491 ? -26.127 -2.117 2.529 1.00 74.81 491 PRO A N 1
ATOM 3635 C CA . PRO A 1 491 ? -27.193 -1.911 1.544 1.00 74.81 491 PRO A CA 1
ATOM 3636 C C . PRO A 1 491 ? -27.525 -0.426 1.334 1.00 74.81 491 PRO A C 1
ATOM 3638 O O . PRO A 1 491 ? -28.101 -0.049 0.317 1.00 74.81 491 PRO A O 1
ATOM 3641 N N . SER A 1 492 ? -27.170 0.432 2.294 1.00 79.12 492 SER A N 1
ATOM 3642 C CA . SER A 1 492 ? -27.359 1.877 2.206 1.00 79.12 492 SER A CA 1
ATOM 3643 C C . SER A 1 492 ? -26.173 2.540 1.511 1.00 79.12 492 SER A C 1
ATOM 3645 O O . SER A 1 492 ? -25.040 2.463 1.996 1.00 79.12 492 SER A O 1
ATOM 3647 N N . LEU A 1 493 ? -26.445 3.269 0.432 1.00 80.00 493 LEU A N 1
ATOM 3648 C CA . LEU A 1 493 ? -25.451 4.126 -0.204 1.00 80.00 493 LEU A CA 1
ATOM 3649 C C . LEU A 1 493 ? -25.168 5.342 0.685 1.00 80.00 493 LEU A C 1
ATOM 3651 O O . LEU A 1 493 ? -26.082 6.075 1.063 1.00 80.00 493 LEU A O 1
ATOM 3655 N N . ARG A 1 494 ? -23.893 5.590 0.982 1.00 79.50 494 ARG A N 1
ATOM 3656 C CA . ARG A 1 494 ? -23.421 6.842 1.581 1.00 79.50 494 ARG A CA 1
ATOM 3657 C C . ARG A 1 494 ? -22.744 7.641 0.478 1.00 79.50 494 ARG A C 1
ATOM 3659 O O . ARG A 1 494 ? -21.782 7.167 -0.109 1.00 79.50 494 ARG A O 1
ATOM 3666 N N . GLN A 1 495 ? -23.286 8.817 0.155 1.00 80.56 495 GLN A N 1
ATOM 3667 C CA . GLN A 1 495 ? -22.765 9.671 -0.926 1.00 80.56 495 GLN A CA 1
ATOM 3668 C C . GLN A 1 495 ? -22.608 8.917 -2.268 1.00 80.56 495 GLN A C 1
ATOM 3670 O O . GLN A 1 495 ? -21.565 8.978 -2.905 1.00 80.56 495 GLN A O 1
ATOM 3675 N N . GLN A 1 496 ? -23.651 8.185 -2.689 1.00 83.38 496 GLN A N 1
ATOM 3676 C CA . GLN A 1 496 ? -23.669 7.379 -3.929 1.00 83.38 496 GLN A CA 1
ATOM 3677 C C . GLN A 1 496 ? -22.662 6.215 -3.973 1.00 83.38 496 GLN A C 1
ATOM 3679 O O . GLN A 1 496 ? -22.389 5.685 -5.048 1.00 83.38 496 GLN A O 1
ATOM 3684 N N . ALA A 1 497 ? -22.129 5.785 -2.829 1.00 85.38 497 ALA A N 1
ATOM 3685 C CA . ALA A 1 497 ? -21.236 4.640 -2.762 1.00 85.38 497 ALA A CA 1
ATOM 3686 C C . ALA A 1 497 ? -21.599 3.692 -1.615 1.00 85.38 497 ALA A C 1
ATOM 3688 O O . ALA A 1 497 ? -21.990 4.112 -0.522 1.00 85.38 497 ALA A O 1
ATOM 3689 N N . ALA A 1 498 ? -21.501 2.394 -1.875 1.00 87.00 498 ALA A N 1
ATOM 3690 C CA . ALA A 1 498 ? -21.779 1.359 -0.895 1.00 87.00 498 ALA A CA 1
ATOM 3691 C C . ALA A 1 498 ? -20.523 1.093 -0.052 1.00 87.00 498 ALA A C 1
ATOM 3693 O O . ALA A 1 498 ? -19.452 0.844 -0.618 1.00 87.00 498 ALA A O 1
ATOM 3694 N N . PRO A 1 499 ? -20.620 1.123 1.288 1.00 91.25 499 PRO A N 1
ATOM 3695 C CA . PRO A 1 499 ? -19.515 0.714 2.133 1.00 91.25 499 PRO A CA 1
ATOM 3696 C C . PRO A 1 499 ? -19.376 -0.812 2.108 1.00 91.25 499 PRO A C 1
ATOM 3698 O O . PRO A 1 499 ? -20.328 -1.550 2.365 1.00 91.25 499 PRO A O 1
ATOM 3701 N N . LEU A 1 500 ? -18.173 -1.277 1.808 1.00 92.88 500 LEU A N 1
ATOM 3702 C CA . LEU A 1 500 ? -17.745 -2.662 1.892 1.00 92.88 500 LEU A CA 1
ATOM 3703 C C . LEU A 1 500 ? -16.932 -2.847 3.166 1.00 92.88 500 LEU A C 1
ATOM 3705 O O . LEU A 1 500 ? -15.996 -2.093 3.423 1.00 92.88 500 LEU A O 1
ATOM 3709 N N . MET A 1 501 ? -17.274 -3.864 3.943 1.00 93.81 501 MET A N 1
ATOM 3710 C CA . MET A 1 501 ? -16.563 -4.212 5.164 1.00 93.81 501 MET A CA 1
ATOM 3711 C C . MET A 1 501 ? -15.689 -5.428 4.909 1.00 93.81 501 MET A C 1
ATOM 3713 O O . MET A 1 501 ? -16.186 -6.479 4.503 1.00 93.81 501 MET A O 1
ATOM 3717 N N . PHE A 1 502 ? -14.398 -5.295 5.182 1.00 95.31 502 PHE A N 1
ATOM 3718 C CA . PHE A 1 502 ? -13.425 -6.369 5.058 1.00 95.31 502 PHE A CA 1
ATOM 3719 C C . PHE A 1 502 ? -12.767 -6.660 6.398 1.00 95.31 502 PHE A C 1
ATOM 3721 O O . PHE A 1 502 ? -12.353 -5.747 7.107 1.00 95.31 502 PHE A O 1
ATOM 3728 N N . ARG A 1 503 ? -12.602 -7.936 6.723 1.00 94.94 503 ARG A N 1
ATOM 3729 C CA . ARG A 1 503 ? -11.797 -8.383 7.857 1.00 94.94 503 ARG A CA 1
ATOM 3730 C C . ARG A 1 503 ? -10.344 -8.533 7.413 1.00 94.94 503 ARG A C 1
ATOM 3732 O O . ARG A 1 503 ? -10.085 -9.161 6.387 1.00 94.94 503 ARG A O 1
ATOM 3739 N N . VAL A 1 504 ? -9.404 -7.984 8.183 1.00 94.19 504 VAL A N 1
ATOM 3740 C CA . VAL A 1 504 ? -7.969 -8.195 7.941 1.00 94.19 504 VAL A CA 1
ATOM 3741 C C . VAL A 1 504 ? -7.588 -9.596 8.415 1.00 94.19 504 VAL A C 1
ATOM 3743 O O . VAL A 1 504 ? -7.867 -9.972 9.555 1.00 94.19 504 VAL A O 1
ATOM 3746 N N . THR A 1 505 ? -6.959 -10.378 7.541 1.00 90.00 505 THR A N 1
ATOM 3747 C CA . THR A 1 505 ? -6.479 -11.736 7.827 1.00 90.00 505 THR A CA 1
ATOM 3748 C C . THR A 1 505 ? -4.954 -11.806 7.688 1.00 90.00 505 THR A C 1
ATOM 3750 O O . THR A 1 505 ? -4.335 -10.949 7.062 1.00 90.00 505 THR A O 1
ATOM 3753 N N . GLY A 1 506 ? -4.319 -12.798 8.321 1.00 81.38 506 GLY A N 1
ATOM 3754 C CA . GLY A 1 506 ? -2.856 -12.971 8.264 1.00 81.38 506 GLY A CA 1
ATOM 3755 C C . GLY A 1 506 ? -2.042 -12.129 9.257 1.00 81.38 506 GLY A C 1
ATOM 3756 O O . GLY A 1 506 ? -0.818 -12.173 9.212 1.00 81.38 506 GLY A O 1
ATOM 3757 N N . GLY A 1 507 ? -2.706 -11.425 10.181 1.00 76.44 507 GLY A N 1
ATOM 3758 C CA . GLY A 1 507 ? -2.071 -10.596 11.209 1.00 76.44 507 GLY A CA 1
ATOM 3759 C C . GLY A 1 507 ? -1.877 -9.146 10.762 1.00 76.44 507 GLY A C 1
ATOM 3760 O O . GLY A 1 507 ? -1.555 -8.866 9.610 1.00 76.44 507 GLY A O 1
ATOM 3761 N N . ALA A 1 508 ? -2.108 -8.209 11.680 1.00 77.12 508 ALA A N 1
ATOM 3762 C CA . ALA A 1 508 ? -1.918 -6.790 11.414 1.00 77.12 508 ALA A CA 1
ATOM 3763 C C . ALA A 1 508 ? -0.461 -6.375 11.693 1.00 77.12 508 ALA A C 1
ATOM 3765 O O . ALA A 1 508 ? 0.080 -6.746 12.739 1.00 77.12 508 ALA A O 1
ATOM 3766 N N . PRO A 1 509 ? 0.186 -5.595 10.807 1.00 80.25 509 PRO A N 1
ATOM 3767 C CA . PRO A 1 509 ? 1.514 -5.065 11.077 1.00 80.25 509 PRO A CA 1
ATOM 3768 C C . PRO A 1 509 ? 1.473 -4.128 12.289 1.00 80.25 509 PRO A C 1
ATOM 3770 O O . PRO A 1 509 ? 0.475 -3.448 12.531 1.00 80.25 509 PRO A O 1
ATOM 3773 N N . ALA A 1 510 ? 2.580 -4.056 13.035 1.00 73.94 510 ALA A N 1
ATOM 3774 C CA . ALA A 1 510 ? 2.661 -3.319 14.303 1.00 73.94 510 ALA A CA 1
ATOM 3775 C C . ALA A 1 510 ? 2.299 -1.826 14.182 1.00 73.94 510 ALA A C 1
ATOM 3777 O O . ALA A 1 510 ? 1.871 -1.208 15.153 1.00 73.94 510 ALA A O 1
ATOM 3778 N N . ASN A 1 511 ? 2.447 -1.258 12.983 1.00 79.62 511 ASN A N 1
ATOM 3779 C CA . ASN A 1 511 ? 2.180 0.148 12.697 1.00 79.62 511 ASN A CA 1
ATOM 3780 C C . ASN A 1 511 ? 0.774 0.398 12.128 1.00 79.62 511 ASN A C 1
ATOM 3782 O O . ASN A 1 511 ? 0.477 1.534 11.739 1.00 79.62 511 ASN A O 1
ATOM 3786 N N . LEU A 1 512 ? -0.094 -0.613 12.027 1.00 86.69 512 LEU A N 1
ATOM 3787 C CA . LEU A 1 512 ? -1.470 -0.421 11.577 1.00 86.69 512 LEU A CA 1
ATOM 3788 C C . LEU A 1 512 ? -2.294 0.230 12.694 1.00 86.69 512 LEU A C 1
ATOM 3790 O O . LEU A 1 512 ? -2.214 -0.165 13.850 1.00 86.69 512 LEU A O 1
ATOM 3794 N N . GLY A 1 513 ? -3.076 1.250 12.353 1.00 86.81 513 GLY A N 1
ATOM 3795 C CA . GLY A 1 513 ? -3.895 1.980 13.315 1.00 86.81 513 GLY A CA 1
ATOM 3796 C C . GLY A 1 513 ? -5.227 2.383 12.705 1.00 86.81 513 GLY A C 1
ATOM 3797 O O . GLY A 1 513 ? -5.330 2.548 11.488 1.00 86.81 513 GLY A O 1
ATOM 3798 N N . VAL A 1 514 ? -6.236 2.541 13.561 1.00 90.50 514 VAL A N 1
ATOM 3799 C CA . VAL A 1 514 ? -7.579 2.990 13.172 1.00 90.50 514 VAL A CA 1
ATOM 3800 C C . VAL A 1 514 ? -7.503 4.372 12.516 1.00 90.50 514 VAL A C 1
ATOM 3802 O O . VAL A 1 514 ? -6.725 5.226 12.934 1.00 90.50 514 VAL A O 1
ATOM 3805 N N . GLY A 1 515 ? -8.30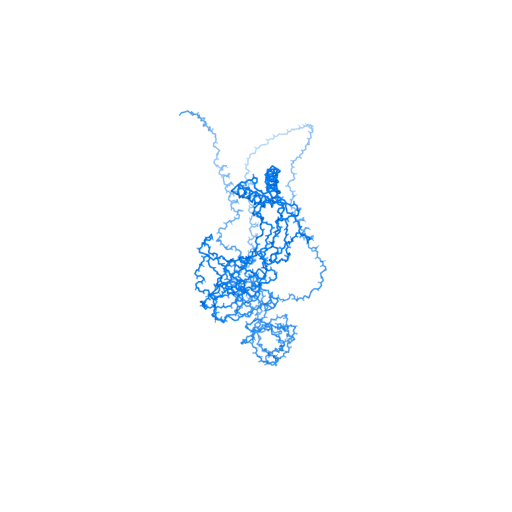1 4.584 11.473 1.00 91.56 515 GLY A N 1
ATOM 3806 C CA . GLY A 1 515 ? -8.379 5.836 10.723 1.00 91.56 515 GLY A CA 1
ATOM 3807 C C . GLY A 1 515 ? -7.323 5.994 9.629 1.00 91.56 515 GLY A C 1
ATOM 3808 O O . GLY A 1 515 ? -7.388 6.958 8.869 1.00 91.56 515 GLY A O 1
ATOM 3809 N N . LYS A 1 516 ? -6.360 5.069 9.498 1.00 93.12 516 LYS A N 1
ATOM 3810 C CA . LYS A 1 516 ? -5.366 5.149 8.420 1.00 93.12 516 LYS A CA 1
ATOM 3811 C C . LYS A 1 516 ? -6.008 4.863 7.055 1.00 93.12 516 LYS A C 1
ATOM 3813 O O . LYS A 1 516 ? -6.708 3.854 6.932 1.00 93.12 516 LYS A O 1
ATOM 3818 N N . PRO A 1 517 ? -5.744 5.695 6.030 1.00 94.38 517 PRO A N 1
ATOM 3819 C CA . PRO A 1 517 ? -6.176 5.415 4.670 1.00 94.38 517 PRO A CA 1
ATOM 3820 C C . PRO A 1 517 ? -5.299 4.329 4.041 1.00 94.38 517 PRO A C 1
ATOM 3822 O O . PRO A 1 517 ? -4.099 4.231 4.314 1.00 94.38 517 PRO A O 1
ATOM 3825 N N . LEU A 1 518 ? -5.897 3.530 3.167 1.00 93.88 518 LEU A N 1
ATOM 3826 C CA . LEU A 1 518 ? -5.226 2.499 2.387 1.00 93.88 518 LEU A CA 1
ATOM 3827 C C . LEU A 1 518 ? -5.943 2.285 1.048 1.00 93.88 518 LEU A C 1
ATOM 3829 O O . LEU A 1 518 ? -7.077 2.724 0.844 1.00 93.88 518 LEU A O 1
ATOM 3833 N N . LYS A 1 519 ? -5.269 1.607 0.122 1.00 93.81 519 LYS A N 1
ATOM 3834 C CA . LYS A 1 519 ? -5.848 1.212 -1.166 1.00 93.81 519 LYS A CA 1
ATOM 3835 C C . LYS A 1 519 ? -6.359 -0.212 -1.060 1.00 93.81 519 LYS A C 1
ATOM 3837 O O . LYS A 1 519 ? -5.591 -1.089 -0.679 1.00 93.81 519 LYS A O 1
ATOM 3842 N N . VAL A 1 520 ? -7.618 -0.456 -1.398 1.00 94.19 520 VAL A N 1
ATOM 3843 C CA . VAL A 1 520 ? -8.202 -1.802 -1.439 1.00 94.19 520 VAL A CA 1
ATOM 3844 C C . VAL A 1 520 ? -8.258 -2.265 -2.883 1.00 94.19 520 VAL A C 1
ATOM 3846 O O . VAL A 1 520 ? -8.848 -1.594 -3.721 1.00 94.19 520 VAL A O 1
ATOM 3849 N N . ILE A 1 521 ? -7.660 -3.412 -3.176 1.00 92.81 521 ILE A N 1
ATOM 3850 C CA . ILE A 1 521 ? -7.701 -4.037 -4.492 1.00 92.81 521 ILE A CA 1
ATOM 3851 C C . ILE A 1 521 ? -8.644 -5.233 -4.432 1.00 92.81 521 ILE A C 1
ATOM 3853 O O . ILE A 1 521 ? -8.446 -6.161 -3.644 1.00 92.81 521 ILE A O 1
ATOM 3857 N N . LEU A 1 522 ? -9.666 -5.200 -5.281 1.00 92.38 522 LEU A N 1
ATOM 3858 C CA . LEU A 1 522 ? -10.620 -6.285 -5.466 1.00 92.38 522 LEU A CA 1
ATOM 3859 C C . LEU A 1 522 ? -10.310 -6.992 -6.778 1.00 92.38 522 LEU A C 1
ATOM 3861 O O . LEU A 1 522 ? -10.467 -6.395 -7.838 1.00 92.38 522 LEU A O 1
ATOM 3865 N N . GLN A 1 523 ? -9.876 -8.247 -6.708 1.00 91.88 523 GLN A N 1
ATOM 3866 C CA . GLN A 1 523 ? -9.638 -9.100 -7.867 1.00 91.88 523 GLN A CA 1
ATOM 3867 C C . GLN A 1 523 ? -10.856 -9.979 -8.130 1.00 91.88 523 GLN A C 1
ATOM 3869 O O . GLN A 1 523 ? -11.311 -10.723 -7.257 1.00 91.88 523 GLN A O 1
ATOM 3874 N N . SER A 1 524 ? -11.364 -9.903 -9.352 1.00 89.81 524 SER A N 1
ATOM 3875 C CA . SER A 1 524 ? -12.463 -10.721 -9.839 1.00 89.81 524 SER A CA 1
ATOM 3876 C C . SER A 1 524 ? -12.000 -12.145 -10.158 1.00 89.81 524 SER A C 1
ATOM 3878 O O . SER A 1 524 ? -10.830 -12.386 -10.450 1.00 89.81 524 SER A O 1
ATOM 3880 N N . THR A 1 525 ? -12.931 -13.095 -10.154 1.00 90.31 525 THR A N 1
ATOM 3881 C CA . THR A 1 525 ? -12.743 -14.430 -10.737 1.00 90.31 525 THR A CA 1
ATOM 3882 C C . THR A 1 525 ? -12.714 -14.400 -12.267 1.00 90.31 525 THR A C 1
ATOM 3884 O O . THR A 1 525 ? -12.350 -15.393 -12.890 1.00 90.31 525 THR A O 1
ATOM 3887 N N . LEU A 1 526 ? -13.133 -13.290 -12.883 1.00 89.25 526 LEU A N 1
ATOM 3888 C CA . LEU A 1 526 ? -13.070 -13.088 -14.324 1.00 89.25 526 LEU A CA 1
ATOM 3889 C C . LEU A 1 526 ? -11.652 -12.680 -14.729 1.00 89.25 526 LEU A C 1
ATOM 3891 O O . LEU A 1 526 ? -11.130 -11.658 -14.277 1.00 89.25 526 LEU A O 1
ATOM 3895 N N . GLU A 1 527 ? -11.052 -13.463 -15.619 1.00 90.94 527 GLU A N 1
ATOM 3896 C CA . GLU A 1 527 ? -9.743 -13.166 -16.189 1.00 90.94 527 GLU A CA 1
ATOM 3897 C C . GLU A 1 527 ? -9.866 -12.385 -17.496 1.00 90.94 527 GLU A C 1
ATOM 3899 O O . GLU A 1 527 ? -10.726 -12.658 -18.337 1.00 90.94 527 GLU A O 1
ATOM 3904 N N . VAL A 1 528 ? -8.957 -11.433 -17.679 1.00 91.94 528 VAL A N 1
ATOM 3905 C CA . VAL A 1 528 ? -8.825 -10.629 -18.892 1.00 91.94 528 VAL A CA 1
ATOM 3906 C C . VAL A 1 528 ? -7.443 -10.886 -19.486 1.00 91.94 528 VAL A C 1
ATOM 3908 O O . VAL A 1 528 ? -6.460 -11.051 -18.760 1.00 91.94 528 VAL A O 1
ATOM 3911 N N . ARG A 1 529 ? -7.374 -10.960 -20.818 1.00 94.44 529 ARG A N 1
ATOM 3912 C CA . ARG A 1 529 ? -6.100 -11.056 -21.538 1.00 94.44 529 ARG A CA 1
ATOM 3913 C C . ARG A 1 529 ? -5.427 -9.690 -21.593 1.00 94.44 529 ARG A C 1
ATOM 3915 O O . ARG A 1 529 ? -6.091 -8.691 -21.864 1.00 94.44 529 ARG A O 1
ATOM 3922 N N . GLY A 1 530 ? -4.124 -9.661 -21.357 1.00 94.88 530 GLY A N 1
ATOM 3923 C CA . GLY A 1 530 ? -3.323 -8.448 -21.420 1.00 94.88 530 GLY A CA 1
ATOM 3924 C C . GLY A 1 530 ? -1.875 -8.698 -21.022 1.00 94.88 530 GLY A C 1
ATOM 3925 O O . GLY A 1 530 ? -1.471 -9.827 -20.751 1.00 94.88 530 GLY A O 1
ATOM 3926 N N . ILE A 1 531 ? -1.084 -7.634 -20.969 1.00 96.38 531 ILE A N 1
ATOM 3927 C CA . ILE A 1 531 ? 0.337 -7.707 -20.616 1.00 96.38 531 ILE A CA 1
ATOM 3928 C C . ILE A 1 531 ? 0.502 -7.173 -19.196 1.00 96.38 531 ILE A C 1
ATOM 3930 O O . ILE A 1 531 ? 0.125 -6.035 -18.905 1.00 96.38 531 ILE A O 1
ATOM 3934 N N . VAL A 1 532 ? 1.038 -7.994 -18.295 1.00 96.38 532 VAL A N 1
ATOM 3935 C CA . VAL A 1 532 ? 1.306 -7.575 -16.916 1.00 96.38 532 VAL A CA 1
ATOM 3936 C C . VAL A 1 532 ? 2.648 -6.863 -16.864 1.00 96.38 532 VAL A C 1
ATOM 3938 O O . VAL A 1 532 ? 3.677 -7.447 -17.188 1.00 96.38 532 VAL A O 1
ATOM 3941 N N . LEU A 1 533 ? 2.635 -5.615 -16.405 1.00 96.38 533 LEU A N 1
ATOM 3942 C CA . LEU A 1 533 ? 3.834 -4.799 -16.238 1.00 96.38 533 LEU A CA 1
ATOM 3943 C C . LEU A 1 533 ? 3.954 -4.303 -14.794 1.00 96.38 533 LEU A C 1
ATOM 3945 O O . LEU A 1 533 ? 2.938 -4.116 -14.114 1.00 96.38 533 LEU A O 1
ATOM 3949 N N . PRO A 1 534 ? 5.174 -4.030 -14.307 1.00 96.12 534 PRO A N 1
ATOM 3950 C CA . PRO A 1 534 ? 5.367 -3.209 -13.120 1.00 96.12 534 PRO A CA 1
ATOM 3951 C C . PRO A 1 534 ? 4.674 -1.851 -13.278 1.00 96.12 534 PRO A C 1
ATOM 3953 O O . PRO A 1 534 ? 4.699 -1.243 -14.346 1.00 96.12 534 PRO A O 1
ATOM 3956 N N . ALA A 1 535 ? 4.091 -1.324 -12.202 1.00 93.44 535 ALA A N 1
ATOM 3957 C CA . ALA A 1 535 ? 3.495 0.011 -12.222 1.00 93.44 535 ALA A CA 1
ATOM 3958 C C . ALA A 1 535 ? 4.533 1.107 -12.545 1.00 93.44 535 ALA A C 1
ATOM 3960 O O . ALA A 1 535 ? 4.166 2.149 -13.079 1.00 93.44 535 ALA A O 1
ATOM 3961 N N . SER A 1 536 ? 5.823 0.854 -12.278 1.00 94.31 536 SER A N 1
ATOM 3962 C CA . SER A 1 536 ? 6.949 1.729 -12.635 1.00 94.31 536 SER A CA 1
ATOM 3963 C C . SER A 1 536 ? 7.180 1.872 -14.142 1.00 94.31 536 SER A C 1
ATOM 3965 O O . SER A 1 536 ? 7.802 2.849 -14.550 1.00 94.31 536 SER A O 1
ATOM 3967 N N . SER A 1 537 ? 6.673 0.950 -14.971 1.00 97.00 537 SER A N 1
ATOM 3968 C CA . SER A 1 537 ? 6.718 1.059 -16.438 1.00 97.00 537 SER A CA 1
ATOM 3969 C C . SER A 1 537 ? 5.831 2.174 -16.982 1.00 97.00 537 SER A C 1
ATOM 3971 O O . SER A 1 537 ? 6.035 2.642 -18.103 1.00 97.00 537 SER A O 1
ATOM 3973 N N . LEU A 1 538 ? 4.812 2.569 -16.216 1.00 96.62 538 LEU A N 1
ATOM 3974 C CA . LEU A 1 538 ? 3.786 3.492 -16.659 1.00 96.62 538 LEU A CA 1
ATOM 3975 C C . LEU A 1 538 ? 4.153 4.929 -16.291 1.00 96.62 538 LEU A C 1
ATOM 3977 O O . LEU A 1 538 ? 4.289 5.276 -15.119 1.00 96.62 538 LEU A O 1
ATOM 3981 N N . VAL A 1 539 ? 4.219 5.796 -17.296 1.00 96.62 539 VAL A N 1
ATOM 3982 C CA . VAL A 1 539 ? 4.425 7.236 -17.116 1.00 96.62 539 VAL A CA 1
ATOM 3983 C C . VAL A 1 539 ? 3.302 8.029 -17.777 1.00 96.62 539 VAL A C 1
ATOM 3985 O O . VAL A 1 539 ? 2.433 7.484 -18.458 1.00 96.62 539 VAL A O 1
ATOM 3988 N N . ARG A 1 540 ? 3.274 9.341 -17.537 1.00 95.44 540 ARG A N 1
ATOM 3989 C CA . ARG A 1 540 ? 2.322 10.252 -18.180 1.00 95.44 540 ARG A CA 1
ATOM 3990 C C . ARG A 1 540 ? 3.031 11.016 -19.285 1.00 95.44 540 ARG A C 1
ATOM 3992 O O . ARG A 1 540 ? 4.050 11.659 -19.030 1.00 95.44 540 ARG A O 1
ATOM 3999 N N . ALA A 1 541 ? 2.479 10.955 -20.491 1.00 90.25 541 ALA A N 1
ATOM 4000 C CA . ALA A 1 541 ? 2.897 11.826 -21.580 1.00 90.25 541 ALA A CA 1
ATOM 4001 C C . ALA A 1 541 ? 2.558 13.296 -21.258 1.00 90.25 541 ALA A C 1
ATOM 4003 O O . ALA A 1 541 ? 1.706 13.548 -20.400 1.00 90.25 541 ALA A O 1
ATOM 4004 N N . PRO A 1 542 ? 3.135 14.274 -21.981 1.00 86.69 542 PRO A N 1
ATOM 4005 C CA . PRO A 1 542 ? 2.748 15.684 -21.862 1.00 86.69 542 PRO A CA 1
ATOM 4006 C C . PRO A 1 542 ? 1.247 15.941 -22.082 1.00 86.69 542 PRO A C 1
ATOM 4008 O O . PRO A 1 542 ? 0.697 16.886 -21.527 1.00 86.69 542 PRO A O 1
ATOM 4011 N N . SER A 1 543 ? 0.562 15.071 -22.834 1.00 88.19 543 SER A N 1
ATOM 4012 C CA . SER A 1 543 ? -0.897 15.091 -23.021 1.00 88.19 543 SER A CA 1
ATOM 4013 C C . SER A 1 543 ? -1.700 14.634 -21.792 1.00 88.19 543 SER A C 1
ATOM 4015 O O . SER A 1 543 ? -2.925 14.714 -21.794 1.00 88.19 543 SER A O 1
ATOM 4017 N N . GLY A 1 544 ? -1.040 14.103 -20.759 1.00 91.00 544 GLY A N 1
ATOM 4018 C CA . GLY A 1 544 ? -1.664 13.488 -19.585 1.00 91.00 544 GLY A CA 1
ATOM 4019 C C . GLY A 1 544 ? -2.080 12.024 -19.782 1.00 91.00 544 GLY A C 1
ATOM 4020 O O . GLY A 1 544 ? -2.492 11.367 -18.822 1.00 91.00 544 GLY A O 1
ATOM 4021 N N . LEU A 1 545 ? -1.948 11.473 -20.993 1.00 94.56 545 LEU A N 1
ATOM 4022 C CA . LEU A 1 545 ? -2.293 10.078 -21.266 1.00 94.56 545 LEU A CA 1
ATOM 4023 C C . LEU A 1 545 ? -1.253 9.103 -20.677 1.00 94.56 545 LEU A C 1
ATOM 4025 O O . LEU A 1 545 ? -0.068 9.439 -20.595 1.00 94.56 545 LEU A O 1
ATOM 4029 N N . PRO A 1 546 ? -1.682 7.903 -20.235 1.00 96.81 546 PRO A N 1
ATOM 4030 C CA . PRO A 1 546 ? -0.767 6.853 -19.803 1.00 96.81 546 PRO A CA 1
ATOM 4031 C C . PRO A 1 546 ? 0.050 6.318 -20.980 1.00 96.81 546 PRO A C 1
ATOM 4033 O O . PRO A 1 546 ? -0.522 5.896 -21.986 1.00 96.81 546 PRO A O 1
ATOM 4036 N N . VAL A 1 547 ? 1.372 6.290 -20.829 1.00 97.06 547 VAL A N 1
ATOM 4037 C CA . VAL A 1 547 ? 2.290 5.731 -21.823 1.00 97.06 547 VAL A CA 1
ATOM 4038 C C . VAL A 1 547 ? 3.311 4.802 -21.177 1.00 97.06 547 VAL A C 1
ATOM 4040 O O . VAL A 1 547 ? 3.667 4.963 -20.009 1.00 97.06 547 VAL A O 1
ATOM 4043 N N . VAL A 1 548 ? 3.792 3.841 -21.957 1.00 97.88 548 VAL A N 1
ATOM 4044 C CA . VAL A 1 548 ? 4.964 3.019 -21.640 1.00 97.88 548 VAL A CA 1
ATOM 4045 C C . VAL A 1 548 ? 6.047 3.286 -22.679 1.00 97.88 548 VAL A C 1
ATOM 4047 O O . VAL A 1 548 ? 5.743 3.560 -23.840 1.00 97.88 548 VAL A O 1
ATOM 4050 N N . TRP A 1 549 ? 7.310 3.218 -22.272 1.00 97.88 549 TRP A N 1
ATOM 4051 C CA . TRP A 1 549 ? 8.436 3.328 -23.199 1.00 97.88 549 TRP A CA 1
ATOM 4052 C C . TRP A 1 549 ? 8.771 1.950 -23.758 1.00 97.88 549 TRP A C 1
ATOM 4054 O O . TRP A 1 549 ? 9.021 1.021 -22.991 1.00 97.88 549 TRP A O 1
ATOM 4064 N N . VAL A 1 550 ? 8.782 1.819 -25.082 1.00 98.25 550 VAL A N 1
ATOM 4065 C CA . VAL A 1 550 ? 9.179 0.592 -25.780 1.00 98.25 550 VAL A CA 1
ATOM 4066 C C . VAL A 1 550 ? 10.539 0.811 -26.420 1.00 98.25 550 VAL A C 1
ATOM 4068 O O . VAL A 1 550 ? 10.740 1.778 -27.144 1.00 98.25 550 VAL A O 1
ATOM 4071 N N . LYS A 1 551 ? 11.479 -0.087 -26.155 1.00 97.88 551 LYS A N 1
ATOM 4072 C CA . LYS A 1 551 ? 12.816 -0.076 -26.735 1.00 97.88 551 LYS A CA 1
ATOM 4073 C C . LYS A 1 551 ? 12.799 -0.791 -28.087 1.00 97.88 551 LYS A C 1
ATOM 4075 O O . LYS A 1 551 ? 12.854 -2.024 -28.148 1.00 97.88 551 LYS A O 1
ATOM 4080 N N . THR A 1 552 ? 12.704 -0.014 -29.161 1.00 96.06 552 THR A N 1
ATOM 4081 C CA . THR A 1 552 ? 12.634 -0.525 -30.537 1.00 96.06 552 THR A CA 1
ATOM 4082 C C . THR A 1 552 ? 14.017 -0.908 -31.052 1.00 96.06 552 THR A C 1
ATOM 4084 O O . THR A 1 552 ? 14.201 -2.018 -31.546 1.00 96.06 552 THR A O 1
ATOM 4087 N N . GLU A 1 553 ? 15.024 -0.073 -30.800 1.00 95.38 553 GLU A N 1
ATOM 4088 C CA . GLU A 1 553 ? 16.422 -0.320 -31.178 1.00 95.38 553 GLU A CA 1
ATOM 4089 C C . GLU A 1 553 ? 17.349 -0.256 -29.958 1.00 95.38 553 GLU A C 1
ATOM 4091 O O . GLU A 1 553 ? 16.912 -0.019 -28.831 1.00 95.38 553 GLU A O 1
ATOM 4096 N N . ALA A 1 554 ? 18.653 -0.470 -30.156 1.00 95.12 554 ALA A N 1
ATOM 4097 C CA . ALA A 1 554 ? 19.615 -0.476 -29.056 1.00 95.12 554 ALA A CA 1
ATOM 4098 C C . ALA A 1 554 ? 19.652 0.849 -28.275 1.00 95.12 554 ALA A C 1
ATOM 4100 O O . ALA A 1 554 ? 19.846 0.832 -27.056 1.00 95.12 554 ALA A O 1
ATOM 4101 N N . GLU A 1 555 ? 19.421 1.973 -28.962 1.00 95.00 555 GLU A N 1
ATOM 4102 C CA . GLU A 1 555 ? 19.457 3.338 -28.416 1.00 95.00 555 GLU A CA 1
ATOM 4103 C C . GLU A 1 555 ? 18.186 4.154 -28.719 1.00 95.00 555 GLU A C 1
ATOM 4105 O O . GLU A 1 555 ? 18.149 5.347 -28.423 1.00 95.00 555 GLU A O 1
ATOM 4110 N N . ARG A 1 556 ? 17.129 3.525 -29.263 1.00 96.00 556 ARG A N 1
ATOM 4111 C CA . ARG A 1 556 ? 15.854 4.181 -29.606 1.00 96.00 556 ARG A CA 1
ATOM 4112 C C . ARG A 1 556 ? 14.705 3.682 -28.737 1.00 96.00 556 ARG A C 1
ATOM 4114 O O . ARG A 1 556 ? 14.493 2.474 -28.609 1.00 96.00 556 ARG A O 1
ATOM 4121 N N . PHE A 1 557 ? 13.946 4.619 -28.171 1.00 97.81 557 PHE A N 1
ATOM 4122 C CA . PHE A 1 557 ? 12.778 4.340 -27.337 1.00 97.81 557 PHE A CA 1
ATOM 4123 C C . PHE A 1 557 ? 11.558 5.105 -27.838 1.00 97.81 557 PHE A C 1
ATOM 4125 O O . PHE A 1 557 ? 11.618 6.312 -28.050 1.00 97.81 557 PHE A O 1
ATOM 4132 N N . GLU A 1 558 ? 10.427 4.426 -27.971 1.00 96.75 558 GLU A N 1
ATOM 4133 C CA . GLU A 1 558 ? 9.198 4.995 -28.515 1.00 96.75 558 GLU A CA 1
ATOM 4134 C C . GLU A 1 558 ? 8.062 4.965 -27.487 1.00 96.75 558 GLU A C 1
ATOM 4136 O O . GLU A 1 558 ? 7.834 3.932 -26.840 1.00 96.75 558 GLU A O 1
ATOM 4141 N N . PRO A 1 559 ? 7.327 6.078 -27.315 1.00 96.25 559 PRO A N 1
ATOM 4142 C CA . PRO A 1 559 ? 6.229 6.133 -26.368 1.00 96.25 559 PRO A CA 1
ATOM 4143 C C . PRO A 1 559 ? 4.998 5.437 -26.950 1.00 96.25 559 PRO A C 1
ATOM 4145 O O . PRO A 1 559 ? 4.502 5.802 -28.013 1.00 96.25 559 PRO A O 1
ATOM 4148 N N . HIS A 1 560 ? 4.455 4.469 -26.221 1.00 97.00 560 HIS A N 1
ATOM 4149 C CA . HIS A 1 560 ? 3.228 3.769 -26.589 1.00 97.00 560 HIS A CA 1
ATOM 4150 C C . HIS A 1 560 ? 2.109 4.148 -25.627 1.00 97.00 560 HIS A C 1
ATOM 4152 O O . HIS A 1 560 ? 2.228 3.953 -24.418 1.00 97.00 560 HIS A O 1
ATOM 4158 N N . THR A 1 561 ? 1.013 4.698 -26.157 1.00 96.88 561 THR A N 1
ATOM 4159 C CA . THR A 1 561 ? -0.174 5.012 -25.350 1.00 96.88 561 THR A CA 1
ATOM 4160 C C . THR A 1 561 ? -0.926 3.736 -25.024 1.00 96.88 561 THR A C 1
ATOM 4162 O O . THR A 1 561 ? -1.305 2.991 -25.924 1.00 96.88 561 THR A O 1
ATOM 4165 N N . VAL A 1 562 ? -1.177 3.502 -23.737 1.00 97.12 562 VAL A N 1
ATOM 4166 C CA . VAL A 1 562 ? -1.769 2.251 -23.256 1.00 97.12 562 VAL A CA 1
ATOM 4167 C C . VAL A 1 562 ? -3.039 2.492 -22.462 1.00 97.12 562 VAL A C 1
ATOM 4169 O O . VAL A 1 562 ? -3.195 3.506 -21.786 1.00 97.12 562 VAL A O 1
ATOM 4172 N N . ARG A 1 563 ? -3.941 1.512 -22.483 1.00 95.56 563 ARG A N 1
ATOM 4173 C CA . ARG A 1 563 ? -5.028 1.412 -21.507 1.00 95.56 563 ARG A CA 1
ATOM 4174 C C . ARG A 1 563 ? -4.679 0.312 -20.520 1.00 95.56 563 ARG A C 1
ATOM 4176 O O . ARG A 1 563 ? -4.333 -0.792 -20.934 1.00 95.56 563 ARG A O 1
ATOM 4183 N N . TYR A 1 564 ? -4.789 0.608 -19.233 1.00 94.31 564 TYR A N 1
ATOM 4184 C CA . TYR A 1 564 ? -4.415 -0.318 -18.173 1.00 94.31 564 TYR A CA 1
ATOM 4185 C C . TYR A 1 564 ? -5.471 -0.362 -17.071 1.00 94.31 564 TYR A C 1
ATOM 4187 O O . TYR A 1 564 ? -6.219 0.597 -16.874 1.00 94.31 564 TYR A O 1
ATOM 4195 N N . GLU A 1 565 ? -5.492 -1.471 -16.345 1.00 90.88 565 GLU A N 1
ATOM 4196 C CA . GLU A 1 565 ? -6.230 -1.643 -15.097 1.00 90.88 565 GLU A CA 1
ATOM 4197 C C . GLU A 1 565 ? -5.227 -1.974 -13.969 1.00 90.88 565 GLU A C 1
ATOM 4199 O O . GLU A 1 565 ? -4.198 -2.615 -14.225 1.00 90.88 565 GLU A O 1
ATOM 4204 N N . PRO A 1 566 ? -5.453 -1.521 -12.721 1.00 89.25 566 PRO A N 1
ATOM 4205 C CA . PRO A 1 566 ? -4.648 -1.957 -11.581 1.00 89.25 566 PRO A CA 1
ATOM 4206 C C . PRO A 1 566 ? -4.736 -3.478 -11.422 1.00 89.25 566 PRO A C 1
ATOM 4208 O O . PRO A 1 566 ? -5.809 -4.041 -11.612 1.00 89.25 566 PRO A O 1
ATOM 4211 N N . LEU A 1 567 ? -3.639 -4.141 -11.045 1.00 89.94 567 LEU A N 1
ATOM 4212 C CA . LEU A 1 567 ? -3.655 -5.584 -10.779 1.00 89.94 567 LEU A CA 1
ATOM 4213 C C . LEU A 1 567 ? -3.482 -5.890 -9.293 1.00 89.94 567 LEU A C 1
ATOM 4215 O O . LEU A 1 567 ? -4.276 -6.632 -8.714 1.00 89.94 567 LEU A O 1
ATOM 4219 N N . ASP A 1 568 ? -2.428 -5.344 -8.678 1.00 83.88 568 ASP A N 1
ATOM 4220 C CA . ASP A 1 568 ? -2.094 -5.659 -7.285 1.00 83.88 568 ASP A CA 1
ATOM 4221 C C . ASP A 1 568 ? -1.362 -4.566 -6.494 1.00 83.88 568 ASP A C 1
ATOM 4223 O O . ASP A 1 568 ? -0.684 -4.838 -5.495 1.00 83.88 568 ASP A O 1
ATOM 4227 N N . GLY A 1 569 ? -1.483 -3.322 -6.950 1.00 79.81 569 GLY A N 1
ATOM 4228 C CA . GLY A 1 569 ? -0.840 -2.157 -6.345 1.00 79.81 569 GLY A CA 1
ATOM 4229 C C . GLY A 1 569 ? 0.656 -2.017 -6.645 1.00 79.81 569 GLY A C 1
ATOM 4230 O O . GLY A 1 569 ? 1.192 -0.932 -6.452 1.00 79.81 569 GLY A O 1
ATOM 4231 N N . GLN A 1 570 ? 1.322 -3.059 -7.152 1.00 86.75 570 GLN A N 1
ATOM 4232 C CA . GLN A 1 570 ? 2.709 -2.991 -7.644 1.00 86.75 570 GLN A CA 1
ATOM 4233 C C . GLN A 1 570 ? 2.791 -3.240 -9.149 1.00 86.75 570 GLN A C 1
ATOM 4235 O O . GLN A 1 570 ? 3.707 -2.756 -9.809 1.00 86.75 570 GLN A O 1
ATOM 4240 N N . ARG A 1 571 ? 1.832 -3.991 -9.691 1.00 92.88 571 ARG A N 1
ATOM 4241 C CA . ARG A 1 571 ? 1.702 -4.319 -11.105 1.00 92.88 571 ARG A CA 1
ATOM 4242 C C . ARG A 1 571 ? 0.385 -3.801 -11.663 1.00 92.88 571 ARG A C 1
ATOM 4244 O O . ARG A 1 571 ? -0.602 -3.616 -10.941 1.00 92.88 571 ARG A O 1
ATOM 4251 N N . VAL A 1 572 ? 0.388 -3.600 -12.971 1.00 94.19 572 VAL A N 1
ATOM 4252 C CA . VAL A 1 572 ? -0.757 -3.195 -13.781 1.00 94.19 572 VAL A CA 1
ATOM 4253 C C . VAL A 1 572 ? -0.963 -4.201 -14.904 1.00 94.19 572 VAL A C 1
ATOM 4255 O O . VAL A 1 572 ? -0.009 -4.816 -15.377 1.00 94.19 572 VAL A O 1
ATOM 4258 N N . LEU A 1 573 ? -2.210 -4.361 -15.331 1.00 95.38 573 LEU A N 1
ATOM 4259 C CA . LEU A 1 573 ? -2.563 -5.125 -16.519 1.00 95.38 573 LEU A CA 1
ATOM 4260 C C . LEU A 1 573 ? -2.819 -4.148 -17.665 1.00 95.38 573 LEU A C 1
ATOM 4262 O O . LEU A 1 573 ? -3.785 -3.388 -17.629 1.00 95.38 573 LEU A O 1
ATOM 4266 N N . VAL A 1 574 ? -1.970 -4.164 -18.688 1.00 96.38 574 VAL A N 1
ATOM 4267 C CA . VAL A 1 574 ? -2.195 -3.416 -19.927 1.00 96.38 574 VAL A CA 1
ATOM 4268 C C . VAL A 1 574 ? -3.156 -4.209 -20.806 1.00 96.38 574 VAL A C 1
ATOM 4270 O O . VAL A 1 574 ? -2.828 -5.294 -21.279 1.00 96.38 574 VAL A O 1
ATOM 4273 N N . VAL A 1 575 ? -4.352 -3.659 -21.018 1.00 94.88 575 VAL A N 1
ATOM 4274 C CA . VAL A 1 575 ? -5.442 -4.297 -21.777 1.00 94.88 575 VAL A CA 1
ATOM 4275 C C . VAL A 1 575 ? -5.479 -3.868 -23.246 1.00 94.88 575 VAL A C 1
ATOM 4277 O O . VAL A 1 575 ? -6.176 -4.486 -24.044 1.00 94.88 575 VAL A O 1
ATOM 4280 N N . ALA A 1 576 ? -4.800 -2.774 -23.610 1.00 94.88 576 ALA A N 1
ATOM 4281 C CA . ALA A 1 576 ? -4.692 -2.303 -24.992 1.00 94.88 576 ALA A CA 1
ATOM 4282 C C . ALA A 1 576 ? -3.505 -1.344 -25.180 1.00 94.88 576 ALA A C 1
ATOM 4284 O O . ALA A 1 576 ? -3.090 -0.680 -24.228 1.00 94.88 576 ALA A O 1
ATOM 4285 N N . GLY A 1 577 ? -3.038 -1.209 -26.426 1.00 93.38 577 GLY A N 1
ATOM 4286 C CA . GLY A 1 577 ? -2.002 -0.244 -26.828 1.00 93.38 577 GLY A CA 1
ATOM 4287 C C . GLY A 1 577 ? -0.568 -0.779 -26.795 1.00 93.38 577 GLY A C 1
ATOM 4288 O O . GLY A 1 577 ? 0.368 -0.031 -27.052 1.00 93.38 577 GLY A O 1
ATOM 4289 N N . LEU A 1 578 ? -0.399 -2.066 -26.495 1.00 95.88 578 LEU A N 1
ATOM 4290 C CA . LEU A 1 578 ? 0.887 -2.750 -26.468 1.00 95.88 578 LEU A CA 1
ATOM 4291 C C . LEU A 1 578 ? 0.724 -4.146 -27.080 1.00 95.88 578 LEU A C 1
ATOM 4293 O O . LEU A 1 578 ? -0.276 -4.812 -26.806 1.00 95.88 578 LEU A O 1
ATOM 4297 N N . ALA A 1 579 ? 1.678 -4.566 -27.908 1.00 94.62 579 ALA A N 1
ATOM 4298 C CA . ALA A 1 579 ? 1.707 -5.900 -28.501 1.00 94.62 579 ALA A CA 1
ATOM 4299 C C . ALA A 1 579 ? 2.665 -6.825 -27.734 1.00 94.62 579 ALA A C 1
ATOM 4301 O O . ALA A 1 579 ? 3.556 -6.354 -27.023 1.00 94.62 579 ALA A O 1
ATOM 4302 N N . ALA A 1 580 ? 2.482 -8.136 -27.901 1.00 93.62 580 ALA A N 1
ATOM 4303 C CA . ALA A 1 580 ? 3.463 -9.120 -27.459 1.00 93.62 580 ALA A CA 1
ATOM 4304 C C . ALA A 1 580 ? 4.813 -8.908 -28.171 1.00 93.62 580 ALA A C 1
ATOM 4306 O O . ALA A 1 580 ? 4.884 -8.245 -29.208 1.00 93.62 580 ALA A O 1
ATOM 4307 N N . ASP A 1 581 ? 5.880 -9.436 -27.577 1.00 94.19 581 ASP A N 1
ATOM 4308 C CA . ASP A 1 581 ? 7.267 -9.392 -28.061 1.00 94.19 581 ASP A CA 1
ATOM 4309 C C . ASP A 1 581 ? 7.924 -7.996 -28.085 1.00 94.19 581 ASP A C 1
ATOM 4311 O O . ASP A 1 581 ? 9.112 -7.852 -28.378 1.00 94.19 581 ASP A O 1
ATOM 4315 N N . MET A 1 582 ? 7.199 -6.944 -27.694 1.00 96.81 582 MET A N 1
ATOM 4316 C CA . MET A 1 582 ? 7.759 -5.603 -27.515 1.00 96.81 582 MET A CA 1
ATOM 4317 C C . MET A 1 582 ? 8.614 -5.518 -26.246 1.00 96.81 582 MET A C 1
ATOM 4319 O O . MET A 1 582 ? 8.198 -5.949 -25.173 1.00 96.81 582 MET A O 1
ATOM 4323 N N . ARG A 1 583 ? 9.795 -4.895 -26.324 1.00 97.50 583 ARG A N 1
ATOM 4324 C CA . ARG A 1 583 ? 10.662 -4.672 -25.154 1.00 97.50 583 ARG A CA 1
ATOM 4325 C C . ARG A 1 583 ? 10.227 -3.426 -24.394 1.00 97.50 583 ARG A C 1
ATOM 4327 O O . ARG A 1 583 ? 10.555 -2.310 -24.784 1.00 97.50 583 ARG A O 1
ATOM 4334 N N . VAL A 1 584 ? 9.496 -3.600 -23.306 1.00 98.19 584 VAL A N 1
ATOM 4335 C CA . VAL A 1 584 ? 8.960 -2.498 -22.501 1.00 98.19 584 VAL A CA 1
ATOM 4336 C C . VAL A 1 584 ? 9.920 -2.136 -21.384 1.00 98.19 584 VAL A C 1
ATOM 4338 O O . VAL A 1 584 ? 10.444 -3.015 -20.709 1.00 98.19 584 VAL A O 1
ATOM 4341 N N . VAL A 1 585 ? 10.122 -0.844 -21.147 1.00 98.38 585 VAL A N 1
ATOM 4342 C CA . VAL A 1 585 ? 10.920 -0.343 -20.026 1.00 98.38 585 VAL A CA 1
ATOM 4343 C C . VAL A 1 585 ? 10.202 -0.612 -18.699 1.00 98.38 585 VAL A C 1
ATOM 4345 O O . VAL A 1 585 ? 9.055 -0.212 -18.497 1.00 98.38 585 VAL A O 1
ATOM 4348 N N . THR A 1 586 ? 10.884 -1.284 -17.777 1.00 97.31 586 THR A N 1
ATOM 4349 C CA . THR A 1 586 ? 10.399 -1.648 -16.434 1.00 97.31 586 THR A CA 1
ATOM 4350 C C . THR A 1 586 ? 10.996 -0.787 -15.331 1.00 97.31 586 THR A C 1
ATOM 4352 O O . THR A 1 586 ? 10.313 -0.475 -14.351 1.00 97.31 586 THR A O 1
ATOM 4355 N N . GLU A 1 587 ? 12.230 -0.330 -15.527 1.00 97.12 587 GLU A N 1
ATOM 4356 C CA . GLU A 1 587 ? 12.951 0.558 -14.617 1.00 97.12 587 GLU A CA 1
ATOM 4357 C C . GLU A 1 587 ? 13.542 1.739 -15.390 1.00 97.12 587 GLU A C 1
ATOM 4359 O O . GLU A 1 587 ? 13.938 1.608 -16.547 1.00 97.12 587 GLU A O 1
ATOM 4364 N N . GLY A 1 588 ? 13.575 2.916 -14.762 1.00 94.88 588 GLY A N 1
ATOM 4365 C CA . GLY A 1 588 ? 14.073 4.142 -15.393 1.00 94.88 588 GLY A CA 1
ATOM 4366 C C . GLY A 1 588 ? 13.067 4.861 -16.305 1.00 94.88 588 GLY A C 1
ATOM 4367 O O . GLY A 1 588 ? 13.379 5.942 -16.795 1.00 94.88 588 GLY A O 1
ATOM 4368 N N . ALA A 1 589 ? 11.842 4.348 -16.485 1.00 96.19 589 ALA A N 1
ATOM 4369 C CA . ALA A 1 589 ? 10.821 4.959 -17.351 1.00 96.19 589 ALA A CA 1
ATOM 4370 C C . ALA A 1 589 ? 10.521 6.431 -16.996 1.00 96.19 589 ALA A C 1
ATOM 4372 O O . ALA A 1 589 ? 10.401 7.274 -17.885 1.00 96.19 589 ALA A O 1
ATOM 4373 N N . THR A 1 590 ? 10.452 6.766 -15.701 1.00 95.38 590 THR A N 1
ATOM 4374 C CA . THR A 1 590 ? 10.256 8.150 -15.229 1.00 95.38 590 THR A CA 1
ATOM 4375 C C . THR A 1 590 ? 11.412 9.066 -15.624 1.00 95.38 590 THR A C 1
ATOM 4377 O O . THR A 1 590 ? 11.168 10.205 -16.012 1.00 95.38 590 THR A O 1
ATOM 4380 N N . LEU A 1 591 ? 12.654 8.574 -15.554 1.00 95.56 591 LEU A N 1
ATOM 4381 C CA . LEU A 1 591 ? 13.854 9.332 -15.923 1.00 95.56 591 LEU A CA 1
ATOM 4382 C C . LEU A 1 591 ? 13.918 9.529 -17.441 1.00 95.56 591 LEU A C 1
ATOM 4384 O O . LEU A 1 591 ? 14.163 10.640 -17.900 1.00 95.56 591 LEU A O 1
ATOM 4388 N N . LEU A 1 592 ? 13.590 8.492 -18.220 1.00 94.94 592 LEU A N 1
ATOM 4389 C CA . LEU A 1 592 ? 13.455 8.607 -19.675 1.00 94.94 592 LEU A CA 1
ATOM 4390 C C . LEU A 1 592 ? 12.416 9.664 -20.062 1.00 94.94 592 LEU A C 1
ATOM 4392 O O . LEU A 1 592 ? 12.653 10.489 -20.939 1.00 94.94 592 LEU A O 1
ATOM 4396 N N . ASN A 1 593 ? 11.285 9.702 -19.354 1.00 94.62 593 ASN A N 1
ATOM 4397 C CA . ASN A 1 593 ? 10.229 10.674 -19.621 1.00 94.62 593 ASN A CA 1
ATOM 4398 C C . ASN A 1 593 ? 10.660 12.136 -19.387 1.00 94.62 593 ASN A C 1
ATOM 4400 O O . ASN A 1 593 ? 10.012 13.044 -19.901 1.00 94.62 593 ASN A O 1
ATOM 4404 N N . GLN A 1 594 ? 11.734 12.373 -18.625 1.00 93.19 594 GLN A N 1
ATOM 4405 C CA . GLN A 1 594 ? 12.272 13.709 -18.343 1.00 93.19 594 GLN A CA 1
ATOM 4406 C C . GLN A 1 594 ? 13.268 14.208 -19.400 1.00 93.19 594 GLN A C 1
ATOM 4408 O O . GLN A 1 594 ? 13.604 15.393 -19.382 1.00 93.19 594 GLN A O 1
ATOM 4413 N N . ILE A 1 595 ? 13.717 13.343 -20.319 1.00 91.19 595 ILE A N 1
ATOM 4414 C CA . ILE A 1 595 ? 14.610 13.717 -21.423 1.00 91.19 595 ILE A CA 1
ATOM 4415 C C . ILE A 1 595 ? 13.871 14.686 -22.356 1.00 91.19 595 ILE A C 1
ATOM 4417 O O . ILE A 1 595 ? 12.706 14.452 -22.721 1.00 91.19 595 ILE A O 1
ATOM 4421 N N . ARG A 1 596 ? 14.545 15.790 -22.687 1.00 84.25 596 ARG A N 1
ATOM 4422 C CA . ARG A 1 596 ? 14.004 16.905 -23.469 1.00 84.25 596 ARG A CA 1
ATOM 4423 C C . ARG A 1 596 ? 14.476 16.903 -24.905 1.00 84.25 596 ARG A C 1
ATOM 4425 O O . ARG A 1 596 ? 15.565 16.353 -25.177 1.00 84.25 596 ARG A O 1
#

Solvent-accessible surface area (backbone atoms only — not comparable to full-atom values): 34612 Å² total; per-residue (Å²): 138,88,79,90,80,85,90,82,90,78,93,76,82,88,77,67,68,68,66,55,50,53,50,51,50,51,50,48,50,53,52,50,50,54,61,70,69,44,79,78,80,68,86,61,78,87,69,72,77,79,71,70,74,79,80,78,57,51,65,53,43,43,22,61,25,72,54,93,63,36,33,37,40,35,37,50,54,75,66,38,32,35,42,32,40,36,23,30,48,52,39,46,43,55,41,66,81,61,45,43,32,45,26,46,87,94,48,73,44,73,34,49,72,78,52,70,20,31,30,40,34,74,41,82,86,59,60,52,85,62,67,41,62,37,39,35,45,39,40,44,94,91,50,73,50,77,38,59,29,53,31,54,48,78,75,58,72,76,62,73,64,68,58,79,71,89,79,74,79,59,78,70,57,60,59,52,54,58,53,50,55,56,54,51,53,55,52,53,55,54,55,60,64,60,63,75,77,77,81,82,80,90,84,89,85,86,88,87,86,83,87,89,83,87,84,86,88,82,88,83,88,91,76,89,86,93,79,90,87,70,85,73,70,63,62,62,62,58,59,57,63,68,65,71,76,74,80,85,90,74,93,71,84,89,65,93,80,80,77,93,83,62,42,59,77,62,61,33,49,44,99,89,64,28,33,43,41,41,62,71,55,37,60,76,56,57,37,26,30,36,59,32,52,80,41,75,43,50,43,30,46,81,32,56,23,32,30,35,65,27,80,92,47,49,22,76,34,54,34,88,54,42,19,33,32,38,54,37,100,87,48,60,70,49,65,71,42,75,49,48,56,62,38,79,46,26,34,34,39,62,66,69,56,71,67,59,49,50,50,52,52,49,54,42,52,53,41,49,56,50,42,54,53,48,51,52,54,55,51,56,39,74,79,40,82,80,82,67,60,67,73,60,49,55,52,49,52,50,52,42,52,52,41,52,51,53,42,64,64,55,55,52,78,80,68,57,66,41,77,39,44,35,75,41,52,27,26,26,73,38,56,70,68,56,76,68,39,75,47,47,56,69,40,67,38,34,32,31,36,31,82,73,43,42,24,34,45,28,51,32,75,62,69,69,62,65,80,44,55,61,48,41,32,35,35,41,88,85,68,51,78,40,45,37,42,85,72,47,73,45,90,62,62,56,93,75,18,29,42,33,36,26,38,59,43,93,68,58,60,93,85,68,54,71,70,43,64,32,40,31,39,42,24,29,69,54,68,43,69,25,34,75,41,50,47,56,16,58,40,67,44,98,87,66,46,48,24,33,42,31,48,80,48,96,40,35,34,38,74,32,60,44,44,68,42,54,54,71,89,56,34,27,33,34,64,39,60,73,60,65,76,39,29,31,27,46,34,39,34,66,61,60,69,67,54,88

pLDDT: mean 77.61, std 22.76, range [28.06, 98.38]

Nearest PDB structures (foldseek):
  2v4d-assembly1_E  TM=5.698E-01  e=3.107E-14  Pseudomonas aeruginosa
  5nik-assembly1_D  TM=4.706E-01  e=2.434E-14  Escherichia coli K-12
  4kkt-assembly1_A  TM=6.337E-01  e=1.678E-10  Borreliella burgdorferi B31
  4kku-assembly4_D  TM=6.313E-01  e=4.243E-10  Borreliella burgdorferi B31
  4kkt-assembly3_C  TM=6.305E-01  e=6.584E-10  Borreliella burgdorferi B31